Protein 3JYS (pdb70)

Sequence (470 aa):
DKAYTDAESYTKKGLHKIYSSVWALSGTALLRCWWTLQEQPTDEKNAWNNDAWCTEVNYTWTTNKVEPIEGVYQQRCYIVALVNEFLKNIPNAPEESIDKESYIAQARFNRAFAYYVLDFALPPFITEKNYSIEPAPLSREDLFNWIEAELNEIKPNLPSPRSEYGVADQAVASALLARYLNAEIYTGKARYTECINACNEEVIKAGYQQLADNYADLFKADNGENPDTKKEIIYPIIFDGDSWGAAIIIGARGAEDKDVLLAHSGVDQGWAGFRATSNLVHLFDFQNDEEPKASEIQQDKRGIFYDKGRSIDITSSVSGTFETEGWSVFKFSNLNSNNGQPGKNTLWVDTDFPFRLGDIYLYAEAVARGGEGSKASAVEYINALRKRAYGDDKHNISENWLEENNNNFRRNLLDERGRELYWEGIRRTDLVRFDLLTSGSYTWDFKGGINTGVGVNNKRYNVYPIPVTDLTVNGNLQQQNEGY

Organism: Phocaeicola vulgatus (strain ATCC 8482 / DSM 1447 / JCM 5826 / CCUG 4940 / NBRC 14291 / NCTC 11154) (NCBI:txid435590)

Solvent-accessible surface area: 17920 Å² total

Radius of gyration: 21.64 Å; Cα contacts (8 Å, |Δi|>4): 944; chains: 1; bounding box: 59×46×56 Å

Structure (mmCIF, N/CA/C/O backbone):
data_3JYS
#
_entry.id   3JYS
#
_cell.length_a   63.929
_cell.length_b   63.929
_cell.length_c   266.398
_cell.angle_alpha   90.000
_cell.angle_beta   90.000
_cell.angle_gamma   90.000
#
_symmetry.space_group_name_H-M   'P 41 21 2'
#
loop_
_entity.id
_entity.type
_entity.pdbx_description
1 polymer 'SusD superfamily protein'
2 non-polymer 'MAGNESIUM ION'
3 water water
#
loop_
_atom_site.group_PDB
_atom_site.id
_atom_site.type_symbol
_atom_site.label_atom_id
_atom_site.label_alt_id
_atom_site.label_comp_id
_atom_site.label_asym_id
_atom_site.label_entity_id
_atom_site.label_seq_id
_atom_site.pdbx_PDB_ins_code
_atom_site.Cartn_x
_atom_site.Cartn_y
_atom_site.Cartn_z
_atom_site.occupancy
_atom_site.B_iso_or_equiv
_atom_site.auth_seq_id
_atom_site.auth_comp_id
_atom_site.auth_asym_id
_atom_site.auth_atom_id
_atom_site.pdbx_PDB_model_num
ATOM 1 N N . ASP A 1 2 ? 33.345 39.110 111.066 1.00 50.12 38 ASP A N 1
ATOM 2 C CA . ASP A 1 2 ? 33.479 40.204 112.083 1.00 50.42 38 ASP A CA 1
ATOM 3 C C . ASP A 1 2 ? 33.590 41.568 111.393 1.00 49.85 38 ASP A C 1
ATOM 4 O O . ASP A 1 2 ? 32.767 42.458 111.655 1.00 50.81 38 ASP A O 1
ATOM 9 N N . LYS A 1 3 ? 34.606 41.745 110.543 1.00 48.55 39 LYS A N 1
ATOM 10 C CA . LYS A 1 3 ? 34.712 42.951 109.701 1.00 47.39 39 LYS A CA 1
ATOM 11 C C . LYS A 1 3 ? 34.521 42.533 108.234 1.00 46.12 39 LYS A C 1
ATOM 12 O O . LYS A 1 3 ? 35.231 41.658 107.748 1.00 46.61 39 LYS A O 1
ATOM 15 N N . ALA A 1 4 ? 33.537 43.125 107.553 1.00 44.63 40 ALA A N 1
ATOM 16 C CA . ALA A 1 4 ? 33.261 42.841 106.138 1.00 43.31 40 ALA A CA 1
ATOM 17 C C . ALA A 1 4 ? 34.460 43.264 105.303 1.00 42.29 40 ALA A C 1
ATOM 18 O O . ALA A 1 4 ? 35.233 44.122 105.703 1.00 42.20 40 ALA A O 1
ATOM 20 N N . TYR A 1 5 ? 34.639 42.631 104.157 1.00 41.22 41 TYR A N 1
ATOM 21 C CA . TYR A 1 5 ? 35.681 43.037 103.221 1.00 40.31 41 TYR A CA 1
ATOM 22 C C . TYR A 1 5 ? 35.049 44.010 102.227 1.00 39.96 41 TYR A C 1
ATOM 23 O O . TYR A 1 5 ? 33.961 43.750 101.727 1.00 39.67 41 TYR A O 1
ATOM 32 N N . THR A 1 6 ? 35.722 45.132 101.967 1.00 39.70 42 THR A N 1
ATOM 33 C CA . THR A 1 6 ? 35.235 46.157 101.018 1.00 39.32 42 THR A CA 1
ATOM 34 C C . THR A 1 6 ? 36.409 46.805 100.259 1.00 38.97 42 THR A C 1
ATOM 35 O O . THR A 1 6 ? 36.761 46.323 99.179 1.00 39.23 42 THR A O 1
ATOM 39 N N . ASP A 1 7 ? 37.041 47.842 100.830 1.00 38.16 43 ASP A N 1
ATOM 40 C CA . ASP A 1 7 ? 38.201 48.511 100.173 1.00 37.76 43 ASP A CA 1
ATOM 41 C C . ASP A 1 7 ? 39.559 47.785 100.387 1.00 36.90 43 ASP A C 1
ATOM 42 O O . ASP A 1 7 ? 39.642 46.828 101.146 1.00 36.18 43 ASP A O 1
ATOM 47 N N . ALA A 1 8 ? 40.602 48.244 99.695 1.00 36.08 44 ALA A N 1
ATOM 48 C CA . ALA A 1 8 ? 41.961 47.717 99.857 1.00 35.19 44 ALA A CA 1
ATOM 49 C C . ALA A 1 8 ? 42.424 47.625 101.316 1.00 34.89 44 ALA A C 1
ATOM 50 O O . ALA A 1 8 ? 42.995 46.598 101.733 1.00 34.83 44 ALA A O 1
ATOM 52 N N . GLU A 1 9 ? 42.186 48.676 102.091 1.00 33.91 45 GLU A N 1
ATOM 53 C CA . GLU A 1 9 ? 42.605 48.684 103.508 1.00 33.98 45 GLU A CA 1
ATOM 54 C C . GLU A 1 9 ? 42.052 47.453 104.252 1.00 33.56 45 GLU A C 1
ATOM 55 O O . GLU A 1 9 ? 42.763 46.848 105.041 1.00 33.69 45 GLU A O 1
ATOM 58 N N . SER A 1 10 ? 40.786 47.105 103.995 1.00 33.00 46 SER A N 1
ATOM 59 C CA . SER A 1 10 ? 40.117 46.005 104.698 1.00 32.44 46 SER A CA 1
ATOM 60 C C . SER A 1 10 ? 40.775 44.650 104.400 1.00 32.09 46 SER A C 1
ATOM 61 O O . SER A 1 10 ? 40.873 43.804 105.293 1.00 32.45 46 SER A O 1
ATOM 64 N N . TYR A 1 11 ? 41.255 44.457 103.171 1.00 31.70 47 TYR A N 1
ATOM 65 C CA . TYR A 1 11 ? 41.984 43.231 102.834 1.00 31.68 47 TYR A CA 1
ATOM 66 C C . TYR A 1 11 ? 43.366 43.161 103.524 1.00 31.56 47 TYR A C 1
ATOM 67 O O . TYR A 1 11 ? 43.732 42.121 104.086 1.00 31.56 47 TYR A O 1
ATOM 76 N N . THR A 1 12 ? 44.121 44.257 103.511 1.00 31.11 48 THR A N 1
ATOM 77 C CA . THR A 1 12 ? 45.393 44.332 104.254 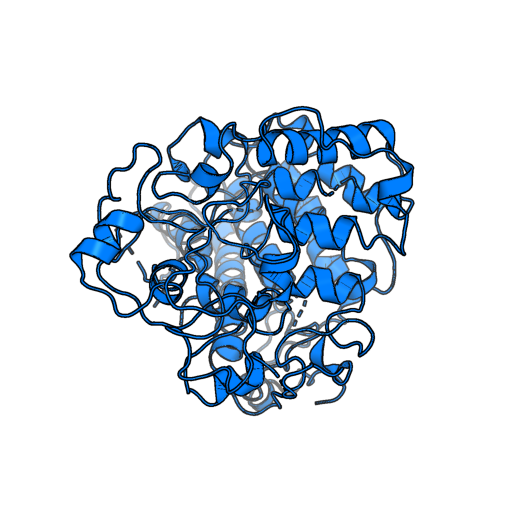1.00 30.44 48 THR A CA 1
ATOM 78 C C . THR A 1 12 ? 45.207 44.117 105.764 1.00 30.54 48 THR A C 1
ATOM 79 O O . THR A 1 12 ? 45.957 43.348 106.388 1.00 30.55 48 THR A O 1
ATOM 83 N N . LYS A 1 13 ? 44.184 44.748 106.342 1.00 30.40 49 LYS A N 1
ATOM 84 C CA A LYS A 1 13 ? 43.880 44.571 107.770 0.50 30.58 49 LYS A CA 1
ATOM 85 C CA B LYS A 1 13 ? 43.876 44.570 107.764 0.50 30.67 49 LYS A CA 1
ATOM 86 C C . LYS A 1 13 ? 43.371 43.143 108.040 1.00 31.05 49 LYS A C 1
ATOM 87 O O . LYS A 1 13 ? 43.633 42.579 109.091 1.00 31.74 49 LYS A O 1
ATOM 92 N N . GLY A 1 14 ? 42.654 42.545 107.088 1.00 31.38 50 GLY A N 1
ATOM 93 C CA . GLY A 1 14 ? 42.176 41.168 107.248 1.00 31.28 50 GLY A CA 1
ATOM 94 C C . GLY A 1 14 ? 43.324 40.174 107.328 1.00 31.43 50 GLY A C 1
ATOM 95 O O . GLY A 1 14 ? 43.340 39.296 108.205 1.00 31.29 50 GLY A O 1
ATOM 96 N N . LEU A 1 15 ? 44.313 40.338 106.447 1.00 31.19 51 LEU A N 1
ATOM 97 C CA . LEU A 1 15 ? 45.515 39.509 106.483 1.00 30.94 51 LEU A CA 1
ATOM 98 C C . LEU A 1 15 ? 46.275 39.689 107.800 1.00 31.45 51 LEU A C 1
ATOM 99 O O . LEU A 1 15 ? 46.642 38.712 108.457 1.00 31.54 51 LEU A O 1
ATOM 104 N N . HIS A 1 16 ? 46.491 40.935 108.191 1.00 31.92 52 HIS A N 1
ATOM 105 C CA . HIS A 1 16 ? 47.127 41.241 109.468 1.00 32.75 52 HIS A CA 1
ATOM 106 C C . HIS A 1 16 ? 46.390 40.665 110.693 1.00 31.89 52 HIS A C 1
ATOM 107 O O . HIS A 1 16 ? 47.041 40.178 111.612 1.00 31.57 52 HIS A O 1
ATOM 114 N N . LYS A 1 17 ? 45.053 40.713 110.712 1.00 31.60 53 LYS A N 1
ATOM 115 C CA . LYS A 1 17 ? 44.264 40.053 111.795 1.00 32.10 53 LYS A CA 1
ATOM 116 C C . LYS A 1 17 ? 44.612 38.546 111.880 1.00 31.59 53 LYS A C 1
ATOM 117 O O . LYS A 1 17 ? 44.806 38.003 112.964 1.00 31.18 53 LYS A O 1
ATOM 123 N N . ILE A 1 18 ? 44.709 37.890 110.719 1.00 31.59 54 ILE A N 1
ATOM 124 C CA . ILE A 1 18 ? 45.064 36.468 110.634 1.00 31.09 54 ILE A CA 1
ATOM 125 C C . ILE A 1 18 ? 46.425 36.206 111.259 1.00 31.20 54 ILE A C 1
ATOM 126 O O . ILE A 1 18 ? 46.545 35.360 112.147 1.00 32.10 54 ILE A O 1
ATOM 131 N N . TYR A 1 19 ? 47.443 36.936 110.824 1.00 31.14 55 TYR A N 1
ATOM 132 C CA . TYR A 1 19 ? 48.776 36.836 111.433 1.00 30.67 55 TYR A CA 1
ATOM 133 C C . TYR A 1 19 ? 48.746 37.121 112.949 1.00 31.03 55 TYR A C 1
ATOM 134 O O . TYR A 1 19 ? 49.496 36.522 113.700 1.00 30.62 55 TYR A O 1
ATOM 143 N N . SER A 1 20 ? 47.876 38.040 113.368 1.00 31.46 56 SER A N 1
ATOM 144 C CA A SER A 1 20 ? 47.844 38.563 114.739 0.50 31.18 56 SER A CA 1
ATOM 145 C CA B SER A 1 20 ? 47.910 38.541 114.732 0.50 31.44 56 SER A CA 1
ATOM 146 C C . SER A 1 20 ? 47.301 37.595 115.763 1.00 31.61 56 SER A C 1
ATOM 147 O O . SER A 1 20 ? 47.502 37.788 116.945 1.00 31.66 56 SER A O 1
ATOM 152 N N . VAL A 1 21 ? 46.577 36.558 115.328 1.00 32.36 57 VAL A N 1
ATOM 153 C CA . VAL A 1 21 ? 45.942 35.671 116.297 1.00 32.33 57 VAL A CA 1
ATOM 154 C C . VAL A 1 21 ? 46.948 35.032 117.250 1.00 33.60 57 VAL A C 1
ATOM 155 O O . VAL A 1 21 ? 46.629 34.809 118.421 1.00 33.81 57 VAL A O 1
ATOM 159 N N . TRP A 1 22 ? 48.164 34.770 116.782 1.00 34.88 58 TRP A N 1
ATOM 160 C CA . TRP A 1 22 ? 49.192 34.198 117.652 1.00 36.54 58 TRP A CA 1
ATOM 161 C C . TRP A 1 22 ? 49.517 35.097 118.854 1.00 38.86 58 TRP A C 1
ATOM 162 O O . TRP A 1 22 ? 49.611 34.602 119.977 1.00 39.23 58 TRP A O 1
ATOM 173 N N . ALA A 1 23 ? 49.614 36.408 118.617 1.00 41.74 59 ALA A N 1
ATOM 174 C CA . ALA A 1 23 ? 49.990 37.375 119.663 1.00 44.02 59 ALA A CA 1
ATOM 175 C C . ALA A 1 23 ? 48.788 37.888 120.514 1.00 46.45 59 ALA A C 1
ATOM 176 O O . ALA A 1 23 ? 48.972 38.424 121.617 1.00 46.39 59 ALA A O 1
ATOM 178 N N . LEU A 1 24 ? 47.573 37.705 119.999 1.00 49.11 60 LEU A N 1
ATOM 179 C CA . LEU A 1 24 ? 46.351 38.294 120.564 1.00 51.39 60 LEU A CA 1
ATOM 180 C C . LEU A 1 24 ? 45.937 37.639 121.894 1.00 53.59 60 LEU A C 1
ATOM 181 O O . LEU A 1 24 ? 45.974 36.421 122.048 1.00 53.80 60 LEU A O 1
ATOM 186 N N . SER A 1 25 ? 45.543 38.456 122.865 1.00 56.24 61 SER A N 1
ATOM 187 C CA . SER A 1 25 ? 44.928 37.930 124.092 1.00 58.26 61 SER A CA 1
ATOM 188 C C . SER A 1 25 ? 43.421 37.761 123.844 1.00 59.57 61 SER A C 1
ATOM 189 O O . SER A 1 25 ? 42.958 36.621 123.716 1.00 60.42 61 SER A O 1
ATOM 192 N N . GLY A 1 26 ? 42.674 38.878 123.753 1.00 60.53 62 GLY A N 1
ATOM 193 C CA . GLY A 1 26 ? 41.303 38.877 123.199 1.00 60.89 62 GLY A CA 1
ATOM 194 C C . GLY A 1 26 ? 40.251 39.375 124.166 1.00 61.32 62 GLY A C 1
ATOM 195 O O . GLY A 1 26 ? 39.817 38.636 125.045 1.00 61.97 62 GLY A O 1
ATOM 196 N N . THR A 1 43 ? 42.364 31.827 126.478 1.00 45.36 79 THR A N 1
ATOM 197 C CA . THR A 1 43 ? 43.301 32.969 126.504 1.00 44.68 79 THR A CA 1
ATOM 198 C C . THR A 1 43 ? 44.209 32.902 125.250 1.00 43.21 79 THR A C 1
ATOM 199 O O . THR A 1 43 ? 43.796 32.366 124.213 1.00 43.82 79 THR A O 1
ATOM 203 N N . ALA A 1 44 ? 45.429 33.442 125.342 1.00 40.80 80 ALA A N 1
ATOM 204 C CA . ALA A 1 44 ? 46.265 33.721 124.181 1.00 38.41 80 ALA A CA 1
ATOM 205 C C . ALA A 1 44 ? 46.850 32.454 123.538 1.00 35.82 80 ALA A C 1
ATOM 206 O O . ALA A 1 44 ? 47.343 31.572 124.230 1.00 34.30 80 ALA A O 1
ATOM 208 N N . LEU A 1 45 ? 46.782 32.366 122.213 1.00 33.77 81 LEU A N 1
ATOM 209 C CA . LEU A 1 45 ? 47.255 31.172 121.496 1.00 32.20 81 LEU A CA 1
ATOM 210 C C . LEU A 1 45 ? 48.712 30.829 121.818 1.00 31.49 81 LEU A C 1
ATOM 211 O O . LEU A 1 45 ? 49.015 29.700 122.147 1.00 30.99 81 LEU A O 1
ATOM 216 N N . LEU A 1 46 ? 49.625 31.798 121.753 1.00 31.24 82 LEU A N 1
ATOM 217 C CA . LEU A 1 46 ? 51.034 31.492 122.039 1.00 30.99 82 LEU A CA 1
ATOM 218 C C . LEU A 1 46 ? 51.226 30.875 123.425 1.00 30.51 82 LEU A C 1
ATOM 219 O O . LEU A 1 46 ? 51.931 29.894 123.575 1.00 30.32 82 LEU A O 1
ATOM 224 N N . ARG A 1 47 ? 50.606 31.455 124.430 1.00 30.58 83 ARG A N 1
ATOM 225 C CA . ARG A 1 47 ? 50.742 30.975 125.795 1.00 31.51 83 ARG A CA 1
ATOM 226 C C . ARG A 1 47 ? 50.176 29.558 125.977 1.00 31.69 83 ARG A C 1
ATOM 227 O O . ARG A 1 47 ? 50.824 28.682 126.573 1.00 31.78 83 ARG A O 1
ATOM 235 N N . CYS A 1 48 ? 48.957 29.347 125.485 1.00 31.80 84 CYS A N 1
ATOM 236 C CA . CYS A 1 48 ? 48.309 28.031 125.559 1.00 31.91 84 CYS A CA 1
ATOM 237 C C . CYS A 1 48 ? 49.139 26.969 124.844 1.00 31.18 84 CYS A C 1
ATOM 238 O O . CYS A 1 48 ? 49.468 25.893 125.395 1.00 29.92 84 CYS A O 1
ATOM 241 N N . TRP A 1 49 ? 49.523 27.284 123.620 1.00 30.13 85 TRP A N 1
ATOM 242 C CA . TRP A 1 49 ? 50.361 26.368 122.867 1.00 30.21 85 TRP A CA 1
ATOM 243 C C . TRP A 1 49 ? 51.675 26.045 123.585 1.00 29.55 85 TRP A C 1
ATOM 244 O O . TRP A 1 49 ? 52.070 24.894 123.716 1.00 28.71 85 TRP A O 1
ATOM 255 N N . TRP A 1 50 ? 52.364 27.088 124.024 1.00 30.14 86 TRP A N 1
ATOM 256 C CA . TRP A 1 50 ? 53.632 26.935 124.709 1.00 29.94 86 TRP A CA 1
ATOM 257 C C . TRP A 1 50 ? 53.464 26.063 125.954 1.00 29.24 86 TRP A C 1
ATOM 258 O O . TRP A 1 50 ? 54.252 25.144 126.200 1.00 28.96 86 TRP A O 1
ATOM 269 N N . THR A 1 51 ? 52.435 26.347 126.718 1.00 29.51 87 THR A N 1
ATOM 270 C CA . THR A 1 51 ? 52.143 25.566 127.925 1.00 29.77 87 THR A CA 1
ATOM 271 C C . THR A 1 51 ? 51.979 24.116 127.613 1.00 29.83 87 THR A C 1
ATOM 272 O O . THR A 1 51 ? 52.585 23.279 128.281 1.00 29.22 87 THR A O 1
ATOM 276 N N . LEU A 1 52 ? 51.193 23.812 126.571 1.00 30.68 88 LEU A N 1
ATOM 277 C CA . LEU A 1 52 ? 50.907 22.426 126.209 1.00 30.67 88 LEU A CA 1
ATOM 278 C C . LEU A 1 52 ? 52.096 21.706 125.626 1.00 30.56 88 LEU A C 1
ATOM 279 O O . LEU A 1 52 ? 52.120 20.483 125.665 1.00 30.53 88 LEU A O 1
ATOM 284 N N . GLN A 1 53 ? 53.085 22.458 125.130 1.00 30.15 89 GLN A N 1
ATOM 285 C CA . GLN A 1 53 ? 54.288 21.892 124.541 1.00 29.56 89 GLN A CA 1
ATOM 286 C C . GLN A 1 53 ? 55.440 21.711 125.564 1.00 29.54 89 GLN A C 1
ATOM 287 O O . GLN A 1 53 ? 56.422 21.004 125.302 1.00 28.45 89 GLN A O 1
ATOM 293 N N . GLU A 1 54 ? 55.298 22.323 126.736 1.00 29.50 90 GLU A N 1
ATOM 294 C CA . GLU A 1 54 ? 56.340 22.342 127.736 1.00 29.18 90 GLU A CA 1
ATOM 295 C C . GLU A 1 54 ? 55.940 21.697 129.062 1.00 28.51 90 GLU A C 1
ATOM 296 O O . GLU A 1 54 ? 56.711 20.937 129.629 1.00 28.21 90 GLU A O 1
ATOM 302 N N . GLN A 1 55 ? 54.754 22.031 129.561 1.00 28.30 91 GLN A N 1
ATOM 303 C CA . GLN A 1 55 ? 54.310 21.602 130.898 1.00 28.64 91 GLN A CA 1
ATOM 304 C C . GLN A 1 55 ? 54.197 20.086 131.189 1.00 28.44 91 GLN A C 1
ATOM 305 O O . GLN A 1 55 ? 54.468 19.671 132.324 1.00 27.23 91 GLN A O 1
ATOM 311 N N . PRO A 1 56 ? 53.815 19.264 130.188 1.00 28.03 92 PRO A N 1
ATOM 312 C CA . PRO A 1 56 ? 53.838 17.822 130.422 1.00 28.82 92 PRO A CA 1
ATOM 313 C C . PRO A 1 56 ? 55.224 17.183 130.246 1.00 29.23 92 PRO A C 1
ATOM 314 O O . PRO A 1 56 ? 55.375 15.977 130.482 1.00 29.81 92 PRO A O 1
ATOM 318 N N . THR A 1 57 ? 56.242 17.983 129.889 1.00 29.44 93 THR A N 1
ATOM 319 C CA . THR A 1 57 ? 57.536 17.425 129.505 1.00 28.99 93 THR A CA 1
ATOM 320 C C . THR A 1 57 ? 58.547 17.351 130.663 1.00 29.66 93 THR A C 1
ATOM 321 O O . THR A 1 57 ? 58.222 17.639 131.806 1.00 29.51 93 THR A O 1
ATOM 325 N N . ASP A 1 58 ? 59.763 16.915 130.347 1.00 29.95 94 ASP A N 1
ATOM 326 C CA . ASP A 1 58 ? 60.918 17.075 131.233 1.00 29.36 94 ASP A CA 1
ATOM 327 C C . ASP A 1 58 ? 61.511 18.488 131.355 1.00 29.82 94 ASP A C 1
ATOM 328 O O . ASP A 1 58 ? 62.496 18.637 132.082 1.00 28.40 94 ASP A O 1
ATOM 333 N N . GLU A 1 59 ? 60.923 19.493 130.697 1.00 29.08 95 GLU A N 1
ATOM 334 C CA . GLU A 1 59 ? 61.497 20.852 130.697 1.00 29.23 95 GLU A CA 1
ATOM 335 C C . GLU A 1 59 ? 60.896 21.817 131.662 1.00 28.91 95 GLU A C 1
ATOM 336 O O . GLU A 1 59 ? 61.563 22.797 132.029 1.00 29.18 95 GLU A O 1
ATOM 350 N N . LYS A 1 61 ? 57.745 22.351 134.897 1.00 27.00 97 LYS A N 1
ATOM 351 C CA . LYS A 1 61 ? 56.641 22.055 135.766 1.00 27.32 97 LYS A CA 1
ATOM 352 C C . LYS A 1 61 ? 56.106 23.354 136.367 1.00 27.48 97 LYS A C 1
ATOM 353 O O . LYS A 1 61 ? 56.879 24.261 136.761 1.00 27.74 97 LYS A O 1
ATOM 359 N N . ASN A 1 62 ? 54.777 23.415 136.448 1.00 27.36 98 ASN A N 1
ATOM 360 C CA . ASN A 1 62 ? 54.038 24.613 136.821 1.00 27.58 98 ASN A CA 1
ATOM 361 C C . ASN A 1 62 ? 53.597 24.521 138.283 1.00 28.59 98 ASN A C 1
ATOM 362 O O . ASN A 1 62 ? 52.924 23.555 138.673 1.00 28.35 98 ASN A O 1
ATOM 367 N N . ALA A 1 63 ? 53.969 25.551 139.064 1.00 28.74 99 ALA A N 1
ATOM 368 C CA . ALA A 1 63 ? 53.668 25.641 140.487 1.00 29.46 99 ALA A CA 1
ATOM 369 C C . ALA A 1 63 ? 52.248 26.155 140.838 1.00 29.75 99 ALA A C 1
ATOM 370 O O . ALA A 1 63 ? 51.877 26.158 142.005 1.00 27.84 99 ALA A O 1
ATOM 372 N N . TRP A 1 64 ? 51.451 26.557 139.843 1.00 30.60 100 TRP A N 1
ATOM 373 C CA . TRP A 1 64 ? 50.052 26.983 140.098 1.00 31.91 100 TRP A CA 1
ATOM 374 C C . TRP A 1 64 ? 49.162 25.834 140.591 1.00 32.94 100 TRP A C 1
ATOM 375 O O . TRP A 1 64 ? 49.346 24.699 140.168 1.00 33.48 100 TRP A O 1
ATOM 386 N N . ASN A 1 65 ? 48.191 26.153 141.452 1.00 33.94 101 ASN A N 1
ATOM 387 C CA A ASN A 1 65 ? 47.336 25.155 142.119 0.50 34.19 101 ASN A CA 1
ATOM 388 C CA B ASN A 1 65 ? 47.364 25.118 142.097 0.50 34.33 101 ASN A CA 1
ATOM 389 C C . ASN A 1 65 ? 46.086 24.739 141.329 1.00 34.63 101 ASN A C 1
ATOM 390 O O . ASN A 1 65 ? 45.376 23.810 141.724 1.00 34.32 101 ASN A O 1
ATOM 399 N N . ASP A 1 66 ? 45.808 25.426 140.220 1.00 35.11 102 ASP A N 1
ATOM 400 C CA . ASP A 1 66 ? 44.632 25.090 139.386 1.00 35.68 102 ASP A CA 1
ATOM 401 C C . ASP A 1 66 ? 44.6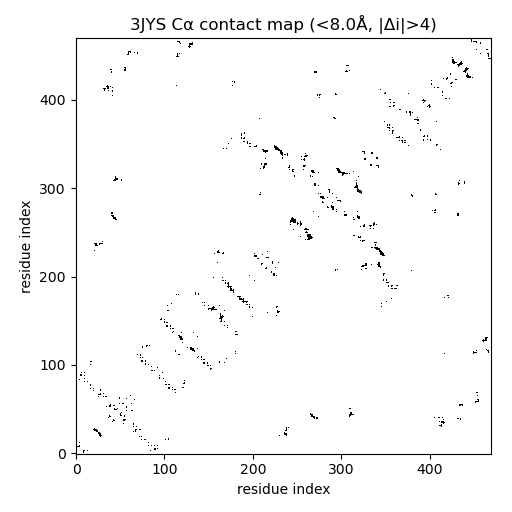34 23.586 139.096 1.00 35.35 102 ASP A C 1
ATOM 402 O O . ASP A 1 66 ? 45.696 22.972 138.891 1.00 34.42 102 ASP A O 1
ATOM 407 N N . ALA A 1 67 ? 43.451 22.984 139.126 1.00 34.99 103 ALA A N 1
ATOM 408 C CA . ALA A 1 67 ? 43.330 21.545 138.902 1.00 34.63 103 ALA A CA 1
ATOM 409 C C . ALA A 1 67 ? 43.885 21.185 137.516 1.00 34.69 103 ALA A C 1
ATOM 410 O O . ALA A 1 67 ? 44.572 20.157 137.361 1.00 34.42 103 ALA A O 1
ATOM 412 N N . TRP A 1 68 ? 43.654 22.037 136.508 1.00 34.36 104 TRP A N 1
ATOM 413 C CA . TRP A 1 68 ? 44.219 21.735 135.194 1.00 34.12 104 TRP A CA 1
ATOM 414 C C . TRP A 1 68 ? 45.745 21.672 135.232 1.00 33.90 104 TRP A C 1
ATOM 415 O O . TRP A 1 68 ? 46.326 20.900 134.480 1.00 33.76 104 TRP A O 1
ATOM 426 N N . CYS A 1 69 ? 46.402 22.460 136.092 1.00 33.73 105 CYS A N 1
ATOM 427 C CA . CYS A 1 69 ? 47.870 22.465 136.098 1.00 34.12 105 CYS A CA 1
ATOM 428 C C . CYS A 1 69 ? 48.448 21.127 136.510 1.00 32.60 105 CYS A C 1
ATOM 429 O O . CYS A 1 69 ? 49.413 20.666 135.911 1.00 32.69 105 CYS A O 1
ATOM 432 N N . THR A 1 70 ? 47.861 20.512 137.525 1.00 30.95 106 THR A N 1
ATOM 433 C CA . THR A 1 70 ? 48.309 19.202 137.965 1.00 30.54 106 THR A CA 1
ATOM 434 C C . THR A 1 70 ? 48.173 18.187 136.848 1.00 30.46 106 THR A C 1
ATOM 435 O O . THR A 1 70 ? 49.130 17.460 136.547 1.00 30.91 106 THR A O 1
ATOM 439 N N . GLU A 1 71 ? 46.994 18.161 136.236 1.00 29.97 107 GLU A N 1
ATOM 440 C CA . GLU A 1 71 ? 46.693 17.223 135.148 1.00 30.45 107 GLU A CA 1
ATOM 441 C C . GLU A 1 71 ? 47.710 17.395 134.027 1.00 30.18 107 GLU A C 1
ATOM 442 O O . GLU A 1 71 ? 48.315 16.412 133.588 1.00 29.82 107 GLU A O 1
ATOM 448 N N . VAL A 1 72 ? 47.940 18.642 133.608 1.00 30.07 108 VAL A N 1
ATOM 449 C CA . VAL A 1 72 ? 48.908 18.894 132.539 1.00 30.10 108 VAL A CA 1
ATOM 450 C C . VAL A 1 72 ? 50.353 18.650 133.008 1.00 30.06 108 VAL A C 1
ATOM 451 O O . VAL A 1 72 ? 51.123 18.054 132.271 1.00 30.24 108 VAL A O 1
ATOM 455 N N . ASN A 1 73 ? 50.724 19.106 134.212 1.00 29.90 109 ASN A N 1
ATOM 456 C CA . ASN A 1 73 ? 52.014 18.754 134.786 1.00 29.41 109 ASN A CA 1
ATOM 457 C C . ASN A 1 73 ? 52.302 17.249 134.685 1.00 29.36 109 ASN A C 1
ATOM 458 O O . ASN A 1 73 ? 53.403 16.846 134.340 1.00 29.64 109 ASN A O 1
ATOM 463 N N . TYR A 1 74 ? 51.319 16.429 135.044 1.00 29.90 110 TYR A N 1
ATOM 464 C CA . TYR A 1 74 ? 51.529 14.991 135.263 1.00 29.30 110 TYR A CA 1
ATOM 465 C C . TYR A 1 74 ? 51.223 14.133 134.026 1.00 29.23 110 TYR A C 1
ATOM 466 O O . TYR A 1 74 ? 51.718 13.006 133.941 1.00 29.84 110 TYR A O 1
ATOM 483 N N . THR A 1 76 ? 47.818 13.405 133.364 1.00 27.44 112 THR A N 1
ATOM 484 C CA . THR A 1 76 ? 46.710 12.618 133.936 1.00 28.24 112 THR A CA 1
ATOM 485 C C . THR A 1 76 ? 45.367 13.228 133.532 1.00 28.36 112 THR A C 1
ATOM 486 O O . THR A 1 76 ? 44.336 12.886 134.108 1.00 29.21 112 THR A O 1
ATOM 490 N N . TRP A 1 77 ? 45.373 14.117 132.534 1.00 28.12 113 TRP A N 1
ATOM 491 C CA . TRP A 1 77 ? 44.142 14.768 132.073 1.00 28.51 113 TRP A CA 1
ATOM 492 C C . TRP A 1 77 ? 43.195 13.741 131.466 1.00 27.91 113 TRP A C 1
ATOM 493 O O . TRP A 1 77 ? 43.605 12.646 131.121 1.00 27.67 113 TRP A O 1
ATOM 504 N N . THR A 1 78 ? 41.924 14.087 131.389 1.00 28.97 114 THR A N 1
ATOM 505 C CA . THR A 1 78 ? 40.891 13.194 130.811 1.00 29.24 114 THR A CA 1
ATOM 506 C C . THR A 1 78 ? 40.250 14.033 129.727 1.00 29.80 114 THR A C 1
ATOM 507 O O . THR A 1 78 ? 40.892 14.942 129.206 1.00 29.52 114 THR A O 1
ATOM 511 N N . THR A 1 79 ? 38.998 13.760 129.387 1.00 30.58 115 THR A N 1
ATOM 512 C CA . THR A 1 79 ? 38.262 14.657 128.503 1.00 31.16 115 THR A CA 1
ATOM 513 C C . THR A 1 79 ? 37.560 15.800 129.264 1.00 31.75 115 THR A C 1
ATOM 514 O O . THR A 1 79 ? 36.890 16.610 128.658 1.00 31.85 115 THR A O 1
ATOM 518 N N . ASN A 1 80 ? 37.674 15.859 130.589 1.00 33.41 116 ASN A N 1
ATOM 519 C CA . ASN A 1 80 ? 37.243 17.062 131.319 1.00 34.19 116 ASN A CA 1
ATOM 520 C C . ASN A 1 80 ? 37.969 18.294 130.763 1.00 35.26 116 ASN A C 1
ATOM 521 O O . ASN A 1 80 ? 39.176 18.235 130.489 1.00 34.91 116 ASN A O 1
ATOM 526 N N . LYS A 1 81 ? 37.240 19.401 130.643 1.00 36.20 117 LYS A N 1
ATOM 527 C CA . LYS A 1 81 ? 37.759 20.624 130.050 1.00 36.98 117 LYS A CA 1
ATOM 528 C C . LYS A 1 81 ? 39.030 21.133 130.751 1.00 37.13 117 LYS A C 1
ATOM 529 O O . LYS A 1 81 ? 39.073 21.233 131.957 1.00 36.32 117 LYS A O 1
ATOM 535 N N . VAL A 1 82 ? 40.058 21.437 129.971 1.00 36.67 118 VAL A N 1
ATOM 536 C CA . VAL A 1 82 ? 41.323 21.963 130.467 1.00 36.71 118 VAL A CA 1
ATOM 537 C C . VAL A 1 82 ? 41.631 23.238 129.691 1.00 37.28 118 VAL A C 1
ATOM 538 O O . VAL A 1 82 ? 41.800 23.190 128.466 1.00 36.35 118 VAL A O 1
ATOM 542 N N . GLU A 1 83 ? 41.710 24.366 130.391 1.00 37.65 119 GLU A N 1
ATOM 543 C CA . GLU A 1 83 ? 41.675 25.696 129.745 1.00 38.41 119 GLU A CA 1
ATOM 544 C C . GLU A 1 83 ? 42.677 25.924 128.593 1.00 37.68 119 GLU A C 1
ATOM 545 O O . GLU A 1 83 ? 42.302 26.507 127.577 1.00 37.83 119 GLU A O 1
ATOM 551 N N . PRO A 1 84 ? 43.936 25.483 128.744 1.00 36.42 120 PRO A N 1
ATOM 552 C CA . PRO A 1 84 ? 44.841 25.658 127.616 1.00 35.89 120 PRO A CA 1
ATOM 553 C C . PRO A 1 84 ? 44.540 24.772 126.406 1.00 34.44 120 PRO A C 1
ATOM 554 O O . PRO A 1 84 ? 44.843 25.175 125.269 1.00 33.56 120 PRO A O 1
ATOM 558 N N . ILE A 1 85 ? 43.975 23.584 126.651 1.00 33.23 121 ILE A N 1
ATOM 559 C CA . ILE A 1 85 ? 43.564 22.675 125.575 1.00 32.70 121 ILE A CA 1
ATOM 560 C C . ILE A 1 85 ? 42.496 23.387 124.757 1.00 32.56 121 ILE A C 1
ATOM 561 O O . ILE A 1 85 ? 42.597 23.447 123.540 1.00 30.85 121 ILE A O 1
ATOM 566 N N . GLU A 1 86 ? 41.482 23.928 125.435 1.00 32.02 122 GLU A N 1
ATOM 567 C CA . GLU A 1 86 ? 40.422 24.713 124.775 1.00 32.75 122 GLU A CA 1
ATOM 568 C C . GLU A 1 86 ? 40.988 25.895 124.010 1.00 31.86 122 GLU A C 1
ATOM 569 O O . GLU A 1 86 ? 40.591 26.139 122.877 1.00 31.62 122 GLU A O 1
ATOM 575 N N . GLY A 1 87 ? 41.870 26.653 124.655 1.00 31.15 123 GLY A N 1
ATOM 576 C CA . GLY A 1 87 ? 42.551 27.785 124.014 1.00 30.74 123 GLY A CA 1
ATOM 577 C C . GLY A 1 87 ? 43.216 27.462 122.672 1.00 31.26 123 GLY A C 1
ATOM 578 O O . GLY A 1 87 ? 42.975 28.149 121.659 1.00 30.93 123 GLY A O 1
ATOM 579 N N . VAL A 1 88 ? 44.036 26.412 122.651 1.00 30.58 124 VAL A N 1
ATOM 580 C CA . VAL A 1 88 ? 44.794 26.096 121.470 1.00 30.92 124 VAL A CA 1
ATOM 581 C C . VAL A 1 88 ? 43.828 25.683 120.348 1.00 31.41 124 VAL A C 1
ATOM 582 O O . VAL A 1 88 ? 43.917 26.169 119.206 1.00 31.73 124 VAL A O 1
ATOM 586 N N . TYR A 1 89 ? 42.892 24.805 120.684 1.00 30.66 125 TYR A N 1
ATOM 587 C CA . TYR A 1 89 ? 41.931 24.328 119.725 1.00 29.54 125 TYR A CA 1
ATOM 588 C C . TYR A 1 89 ? 41.058 25.441 119.158 1.00 30.35 125 TYR A C 1
ATOM 589 O O . TYR A 1 89 ? 40.949 25.573 117.944 1.00 30.33 125 TYR A O 1
ATOM 598 N N . GLN A 1 90 ? 40.416 26.229 120.016 1.00 30.18 126 GLN A N 1
ATOM 599 C CA A GLN A 1 90 ? 39.532 27.331 119.555 0.50 30.54 126 GLN A CA 1
ATOM 600 C CA B GLN A 1 90 ? 39.513 27.250 119.521 0.50 30.97 126 GLN A CA 1
ATOM 601 C C . GLN A 1 90 ? 40.270 28.331 118.692 1.00 30.76 126 GLN A C 1
ATOM 602 O O . GLN A 1 90 ? 39.762 28.761 117.657 1.00 30.36 126 GLN A O 1
ATOM 613 N N . ARG A 1 91 ? 41.469 28.721 119.135 1.00 30.54 127 ARG A N 1
ATOM 614 C CA . ARG A 1 91 ? 42.260 29.737 118.446 1.00 31.39 127 ARG A CA 1
ATOM 615 C C . ARG A 1 91 ? 42.804 29.247 117.085 1.00 30.68 127 ARG A C 1
ATOM 616 O O . ARG A 1 91 ? 42.717 29.978 116.10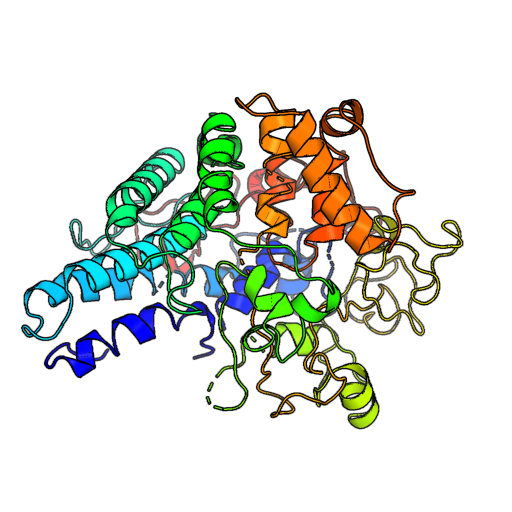6 1.00 29.30 127 ARG A O 1
ATOM 624 N N . CYS A 1 92 ? 43.343 28.026 117.021 1.00 30.60 128 CYS A N 1
ATOM 625 C CA . CYS A 1 92 ? 43.704 27.458 115.713 1.00 31.03 128 CYS A CA 1
ATOM 626 C C . CYS A 1 92 ? 42.521 27.373 114.739 1.00 31.14 128 CYS A C 1
ATOM 627 O O . CYS A 1 92 ? 42.673 27.685 113.560 1.00 30.35 128 CYS A O 1
ATOM 638 N N . TYR A 1 94 ? 39.923 29.126 114.787 1.00 29.58 130 TYR A N 1
ATOM 639 C CA . TYR A 1 94 ? 39.588 30.516 114.470 1.00 29.65 130 TYR A CA 1
ATOM 640 C C . TYR A 1 94 ? 40.454 31.070 113.339 1.00 28.59 130 TYR A C 1
ATOM 641 O O . TYR A 1 94 ? 39.946 31.731 112.434 1.00 27.09 130 TYR A O 1
ATOM 650 N N . ILE A 1 95 ? 41.748 30.757 113.372 1.00 28.56 131 ILE A N 1
ATOM 651 C CA . ILE A 1 95 ? 42.645 31.111 112.272 1.00 27.86 131 ILE A CA 1
ATOM 652 C C . ILE A 1 95 ? 42.159 30.520 110.957 1.00 27.56 131 ILE A C 1
ATOM 653 O O . ILE A 1 95 ? 42.039 31.224 109.934 1.00 26.92 131 ILE A O 1
ATOM 658 N N . VAL A 1 96 ? 41.864 29.221 110.993 1.00 27.69 132 VAL A N 1
ATOM 659 C CA . VAL A 1 96 ? 41.295 28.519 109.837 1.00 26.97 132 VAL A CA 1
ATOM 660 C C . VAL A 1 96 ? 40.007 29.251 109.355 1.00 27.69 132 VAL A C 1
ATOM 661 O O . VAL A 1 96 ? 39.869 29.570 108.165 1.00 28.63 132 VAL A O 1
ATOM 665 N N . ALA A 1 97 ? 39.075 29.536 110.260 1.00 27.59 133 ALA A N 1
ATOM 666 C CA . ALA A 1 97 ? 37.851 30.280 109.880 1.00 27.63 133 ALA A CA 1
ATOM 667 C C . ALA A 1 97 ? 38.154 31.606 109.176 1.00 27.77 133 ALA A C 1
ATOM 668 O O . ALA A 1 97 ? 37.581 31.887 108.113 1.00 27.90 133 ALA A O 1
ATOM 670 N N . LEU A 1 98 ? 39.062 32.401 109.754 1.00 27.77 134 LEU A N 1
ATOM 671 C CA . LEU A 1 98 ? 39.416 33.704 109.192 1.00 27.31 134 LEU A CA 1
ATOM 672 C C . LEU A 1 98 ? 40.013 33.564 107.811 1.00 26.73 134 LEU A C 1
ATOM 673 O O . LEU A 1 98 ? 39.668 34.325 106.913 1.00 26.73 134 LEU A O 1
ATOM 678 N N . VAL A 1 99 ? 40.945 32.624 107.645 1.00 26.10 135 VAL A N 1
ATOM 679 C CA . VAL A 1 99 ? 41.572 32.412 106.350 1.00 25.30 135 VAL A CA 1
ATOM 680 C C . VAL A 1 99 ? 40.539 31.998 105.314 1.00 26.08 135 VAL A C 1
ATOM 681 O O . VAL A 1 99 ? 40.572 32.466 104.166 1.00 25.74 135 VAL A O 1
ATOM 685 N N . ASN A 1 100 ? 39.596 31.131 105.706 1.00 26.30 136 ASN A N 1
ATOM 686 C CA . ASN A 1 100 ? 38.619 30.632 104.757 1.00 26.18 136 ASN A CA 1
ATOM 687 C C . ASN A 1 100 ? 37.740 31.774 104.302 1.00 27.22 136 ASN A C 1
ATOM 688 O O . ASN A 1 100 ? 37.406 31.854 103.114 1.00 26.99 136 ASN A O 1
ATOM 693 N N . GLU A 1 101 ? 37.353 32.658 105.222 1.00 27.65 137 GLU A N 1
ATOM 694 C CA . GLU A 1 101 ? 36.524 33.816 104.822 1.00 28.80 137 GLU A CA 1
ATOM 695 C C . GLU A 1 101 ? 37.327 34.779 103.933 1.00 29.03 137 GLU A C 1
ATOM 696 O O . GLU A 1 101 ? 36.831 35.299 102.924 1.00 29.21 137 GLU A O 1
ATOM 702 N N . PHE A 1 102 ? 38.578 34.989 104.299 1.00 29.63 138 PHE A N 1
ATOM 703 C CA . PHE A 1 102 ? 39.479 35.835 103.516 1.00 30.16 138 PHE A CA 1
ATOM 704 C C . PHE A 1 102 ? 39.592 35.322 102.074 1.00 30.48 138 PHE A C 1
ATOM 705 O O . PHE A 1 102 ? 39.417 36.072 101.127 1.00 30.42 138 PHE A O 1
ATOM 713 N N . LEU A 1 103 ? 39.871 34.038 101.918 1.00 30.51 139 LEU A N 1
ATOM 714 C CA . LEU A 1 103 ? 40.039 33.442 100.575 1.00 31.18 139 LEU A CA 1
ATOM 715 C C . LEU A 1 103 ? 38.741 33.523 99.752 1.00 31.67 139 LEU A C 1
ATOM 716 O O . LEU A 1 103 ? 38.748 33.682 98.532 1.00 32.12 139 LEU A O 1
ATOM 721 N N . LYS A 1 104 ? 37.620 33.439 100.435 1.00 32.17 140 LYS A N 1
ATOM 722 C CA . LYS A 1 104 ? 36.326 33.562 99.783 1.00 32.84 140 LYS A CA 1
ATOM 723 C C . LYS A 1 104 ? 36.122 34.986 99.253 1.00 32.57 140 LYS A C 1
ATOM 724 O O . LYS A 1 104 ? 35.494 35.165 98.224 1.00 32.22 140 LYS A O 1
ATOM 730 N N . ASN A 1 105 ? 36.673 35.994 99.938 1.00 32.80 141 ASN A N 1
ATOM 731 C CA . ASN A 1 105 ? 36.477 37.410 99.561 1.00 32.81 141 ASN A CA 1
ATOM 732 C C . ASN A 1 105 ? 37.555 37.965 98.609 1.00 33.46 141 ASN A C 1
ATOM 733 O O . ASN A 1 105 ? 37.277 38.850 97.791 1.00 33.12 141 ASN A O 1
ATOM 738 N N . ILE A 1 106 ? 38.770 37.439 98.710 1.00 33.98 142 ILE A N 1
ATOM 739 C CA . ILE A 1 106 ? 39.939 37.991 98.014 1.00 34.73 142 ILE A CA 1
ATOM 740 C C . ILE A 1 106 ? 39.799 38.170 96.484 1.00 35.21 142 ILE A C 1
ATOM 741 O O . ILE A 1 106 ? 40.413 39.078 95.940 1.00 35.40 142 ILE A O 1
ATOM 746 N N . PRO A 1 107 ? 38.993 37.337 95.784 1.00 35.79 143 PRO A N 1
ATOM 747 C CA . PRO A 1 107 ? 38.811 37.645 94.353 1.00 36.50 143 PRO A CA 1
ATOM 748 C C . PRO A 1 107 ? 38.140 39.004 94.065 1.00 37.04 143 PRO A C 1
ATOM 749 O O . PRO A 1 107 ? 38.361 39.554 93.008 1.00 37.35 143 PRO A O 1
ATOM 753 N N . ASN A 1 108 ? 37.348 39.537 94.997 1.00 37.48 144 ASN A N 1
ATOM 754 C CA . ASN A 1 108 ? 36.736 40.860 94.827 1.00 38.05 144 ASN A CA 1
ATOM 755 C C . ASN A 1 108 ? 37.639 42.016 95.235 1.00 37.98 144 ASN A C 1
ATOM 756 O O . ASN A 1 108 ? 37.203 43.161 95.214 1.00 38.09 144 ASN A O 1
ATOM 761 N N . ALA A 1 109 ? 38.880 41.729 95.619 1.00 38.32 145 ALA A N 1
ATOM 762 C CA . ALA A 1 109 ? 39.810 42.776 96.074 1.00 38.44 145 ALA A CA 1
ATOM 763 C C . ALA A 1 109 ? 40.059 43.790 94.961 1.00 38.28 145 ALA A C 1
ATOM 764 O O . ALA A 1 109 ? 40.099 43.408 93.788 1.00 38.00 145 ALA A O 1
ATOM 766 N N . PRO A 1 110 ? 40.195 45.082 95.320 1.00 38.57 146 PRO A N 1
ATOM 767 C CA . PRO A 1 110 ? 40.580 46.121 94.353 1.00 38.63 146 PRO A CA 1
ATOM 768 C C . PRO A 1 110 ? 41.921 45.805 93.685 1.00 38.56 146 PRO A C 1
ATOM 769 O O . PRO A 1 110 ? 42.653 44.932 94.167 1.00 38.36 146 PRO A O 1
ATOM 773 N N . GLU A 1 111 ? 42.234 46.516 92.600 1.00 38.10 147 GLU A N 1
ATOM 774 C CA A GLU A 1 111 ? 43.408 46.224 91.763 0.50 38.15 147 GLU A CA 1
ATOM 775 C CA B GLU A 1 111 ? 43.391 46.174 91.780 0.50 38.11 147 GLU A CA 1
ATOM 776 C C . GLU A 1 111 ? 44.705 46.451 92.536 1.00 37.97 147 GLU A C 1
ATOM 777 O O . GLU A 1 111 ? 45.712 45.781 92.288 1.00 38.06 147 GLU A O 1
ATOM 788 N N . SER A 1 112 ? 44.682 47.403 93.478 1.00 37.45 148 SER A N 1
ATOM 789 C CA . SER A 1 112 ? 45.879 47.735 94.276 1.00 37.24 148 SER A CA 1
ATOM 790 C C . SER A 1 112 ? 46.386 46.581 95.168 1.00 37.04 148 SER A C 1
ATOM 791 O O . SER A 1 112 ? 47.515 46.626 95.656 1.00 36.90 148 SER A O 1
ATOM 794 N N . ILE A 1 113 ? 45.555 45.560 95.394 1.00 36.39 149 ILE A N 1
ATOM 795 C CA . ILE A 1 113 ? 45.950 44.448 96.242 1.00 35.94 149 ILE A CA 1
ATOM 796 C C . ILE A 1 113 ? 46.617 43.351 95.420 1.00 35.51 149 ILE A C 1
ATOM 797 O O . ILE A 1 113 ? 46.117 42.954 94.356 1.00 35.07 149 ILE A O 1
ATOM 802 N N . ASP A 1 114 ? 47.741 42.857 95.938 1.00 35.13 150 ASP A N 1
ATOM 803 C CA . ASP A 1 114 ? 48.473 41.771 95.312 1.00 34.83 150 ASP A CA 1
ATOM 804 C C . ASP A 1 114 ? 47.822 40.449 95.727 1.00 34.71 150 ASP A C 1
ATOM 805 O O . ASP A 1 114 ? 48.231 39.810 96.712 1.00 34.24 150 ASP A O 1
ATOM 810 N N . LYS A 1 115 ? 46.805 40.048 94.964 1.00 34.33 151 LYS A N 1
ATOM 811 C CA . LYS A 1 115 ? 45.976 38.889 95.322 1.00 34.18 151 LYS A CA 1
ATOM 812 C C . LYS A 1 115 ? 46.819 37.649 95.478 1.00 33.51 151 LYS A C 1
ATOM 813 O O . LYS A 1 115 ? 46.630 36.891 96.429 1.00 33.95 151 LYS A O 1
ATOM 819 N N . GLU A 1 116 ? 47.736 37.426 94.542 1.00 32.67 152 GLU A N 1
ATOM 820 C CA . GLU A 1 116 ? 48.534 36.210 94.577 1.00 32.46 152 GLU A CA 1
ATOM 821 C C . GLU A 1 116 ? 49.375 36.131 95.873 1.00 31.74 152 GLU A C 1
ATOM 822 O O . GLU A 1 116 ? 49.466 35.078 96.503 1.00 31.42 152 GLU A O 1
ATOM 825 N N . SER A 1 117 ? 49.956 37.247 96.291 1.00 31.18 153 SER A N 1
ATOM 826 C CA . SER A 1 117 ? 50.748 37.276 97.520 1.00 31.01 153 SER A CA 1
ATOM 827 C C . SER A 1 117 ? 49.856 37.103 98.763 1.00 30.47 153 SER A C 1
ATOM 828 O O . SER A 1 117 ? 50.186 36.373 99.671 1.00 29.14 153 SER A O 1
ATOM 831 N N . TYR A 1 118 ? 48.727 37.796 98.785 1.00 30.60 154 TYR A N 1
ATOM 832 C CA . TYR A 1 118 ? 47.830 37.736 99.927 1.00 30.56 154 TYR A CA 1
ATOM 833 C C . TYR A 1 118 ? 47.254 36.320 100.091 1.00 30.47 154 TYR A C 1
ATOM 834 O O . TYR A 1 118 ? 47.100 35.841 101.228 1.00 30.29 154 TYR A O 1
ATOM 843 N N . ILE A 1 119 ? 46.944 35.651 98.977 1.00 30.44 155 ILE A N 1
ATOM 844 C CA . ILE A 1 119 ? 46.385 34.291 99.025 1.00 29.76 155 ILE A CA 1
ATOM 845 C C . ILE A 1 119 ? 47.425 33.326 99.567 1.00 29.55 155 ILE A C 1
ATOM 846 O O . ILE A 1 119 ? 47.118 32.444 100.401 1.00 28.69 155 ILE A O 1
ATOM 851 N N . ALA A 1 120 ? 48.655 33.482 99.085 1.00 29.29 156 ALA A N 1
ATOM 852 C CA . ALA A 1 120 ? 49.764 32.616 99.511 1.00 29.59 156 ALA A CA 1
ATOM 853 C C . ALA A 1 120 ? 50.001 32.760 101.013 1.00 29.84 156 ALA A C 1
ATOM 854 O O . ALA A 1 120 ? 50.183 31.763 101.742 1.00 31.06 156 ALA A O 1
ATOM 856 N N . GLN A 1 121 ? 49.894 33.981 101.507 1.00 29.91 157 GLN A N 1
ATOM 857 C CA . GLN A 1 121 ? 50.167 34.224 102.923 1.00 29.49 157 GLN A CA 1
ATOM 858 C C . GLN A 1 121 ? 48.987 33.778 103.802 1.00 29.20 157 GLN A C 1
ATOM 859 O O . GLN A 1 121 ? 49.191 33.189 104.857 1.00 27.93 157 GLN A O 1
ATOM 865 N N . ALA A 1 122 ? 47.759 34.077 103.405 1.00 28.87 158 ALA A N 1
ATOM 866 C CA . ALA A 1 122 ? 46.587 33.516 104.143 1.00 28.78 158 ALA A CA 1
ATOM 867 C C . ALA A 1 122 ? 46.705 31.981 104.224 1.00 28.64 158 ALA A C 1
ATOM 868 O O . ALA A 1 122 ? 46.583 31.374 105.299 1.00 29.55 158 ALA A O 1
ATOM 870 N N . ARG A 1 123 ? 46.984 31.347 103.092 1.00 28.29 159 ARG A N 1
ATOM 871 C CA . ARG A 1 123 ? 47.132 29.894 103.061 1.00 27.63 159 ARG A CA 1
ATOM 872 C C . ARG A 1 123 ? 48.243 29.386 103.966 1.00 27.49 159 ARG A C 1
ATOM 873 O O . ARG A 1 123 ? 48.085 28.332 104.607 1.00 26.10 159 ARG A O 1
ATOM 881 N N . PHE A 1 124 ? 49.357 30.132 104.071 1.00 27.35 160 PHE A N 1
ATOM 882 C CA . PHE A 1 124 ? 50.417 29.727 104.978 1.00 26.51 160 PHE A CA 1
ATOM 883 C C . PHE A 1 124 ? 49.883 29.669 106.418 1.00 26.33 160 PHE A C 1
ATOM 884 O O . PHE A 1 124 ? 50.114 28.714 107.143 1.00 26.42 160 PHE A O 1
ATOM 892 N N . ASN A 1 125 ? 49.165 30.711 106.821 1.00 25.96 161 ASN A N 1
ATOM 893 C CA . ASN A 1 125 ? 48.646 30.811 108.184 1.00 26.78 161 ASN A CA 1
ATOM 894 C C . ASN A 1 125 ? 47.686 29.649 108.528 1.00 27.84 161 ASN A C 1
ATOM 895 O O . ASN A 1 125 ? 47.751 29.036 109.617 1.00 28.88 161 ASN A O 1
ATOM 900 N N . ARG A 1 126 ? 46.799 29.358 107.588 1.00 27.68 162 ARG A N 1
ATOM 901 C CA . ARG A 1 126 ? 45.888 28.215 107.728 1.00 27.47 162 ARG A CA 1
ATOM 902 C C . ARG A 1 126 ? 46.667 26.889 107.783 1.00 28.00 162 ARG A C 1
ATOM 903 O O . ARG A 1 126 ? 46.380 26.052 108.626 1.00 29.53 162 ARG A O 1
ATOM 911 N N . ALA A 1 127 ? 47.637 26.689 106.895 1.00 28.30 163 ALA A N 1
ATOM 912 C CA . ALA A 1 127 ? 48.475 25.499 106.938 1.00 27.83 163 ALA A CA 1
ATOM 913 C C . ALA A 1 127 ? 49.178 25.340 108.277 1.00 28.64 163 ALA A C 1
ATOM 914 O O . ALA A 1 127 ? 49.290 24.237 108.775 1.00 28.06 163 ALA A O 1
ATOM 916 N N . PHE A 1 128 ? 49.680 26.430 108.853 1.00 28.87 164 PHE A N 1
ATOM 917 C CA . PHE A 1 128 ? 50.392 26.375 110.128 1.00 28.09 164 PHE A CA 1
ATOM 918 C C . PHE A 1 128 ? 49.436 26.062 111.291 1.00 27.82 164 PHE A C 1
ATOM 919 O O . PHE A 1 128 ? 49.744 25.243 112.164 1.00 26.54 164 PHE A O 1
ATOM 927 N N . ALA A 1 129 ? 48.244 26.652 111.251 1.00 27.93 165 ALA A N 1
ATOM 928 C CA . ALA A 1 129 ? 47.233 26.403 112.254 1.00 28.03 165 ALA A CA 1
ATOM 929 C C . ALA A 1 129 ? 46.816 24.916 112.212 1.00 27.78 165 ALA A C 1
ATOM 930 O O . ALA A 1 129 ? 46.672 24.284 113.245 1.00 27.71 165 ALA A O 1
ATOM 932 N N . TYR A 1 130 ? 46.663 24.369 111.017 1.00 28.20 166 TYR A N 1
ATOM 933 C CA . TYR A 1 130 ? 46.369 22.922 110.855 1.00 28.24 166 TYR A CA 1
ATOM 934 C C . TYR A 1 130 ? 47.556 22.053 111.250 1.00 28.24 166 TYR A C 1
ATOM 935 O O . TYR A 1 130 ? 47.348 20.970 111.806 1.00 27.72 166 TYR A O 1
ATOM 944 N N . TYR A 1 131 ? 48.787 22.538 111.031 1.00 28.17 167 TYR A N 1
ATOM 945 C CA . TYR A 1 131 ? 49.986 21.808 111.484 1.00 27.55 167 TYR A CA 1
ATOM 946 C C . TYR A 1 131 ? 49.913 21.660 113.018 1.00 28.65 167 TYR A C 1
ATOM 947 O O . TYR A 1 131 ? 50.069 20.550 113.565 1.00 28.59 167 TYR A O 1
ATOM 956 N N . VAL A 1 132 ? 49.637 22.766 113.714 1.00 29.12 168 VAL A N 1
ATOM 957 C CA . VAL A 1 132 ? 49.622 22.763 115.201 1.00 28.61 168 VAL A CA 1
ATOM 958 C C . VAL A 1 132 ? 48.519 21.825 115.707 1.00 28.76 168 VAL A C 1
ATOM 959 O O . VAL A 1 132 ? 48.719 20.999 116.615 1.00 29.88 168 VAL A O 1
ATOM 963 N N . LEU A 1 133 ? 47.366 21.940 115.091 1.00 28.75 169 LEU A N 1
ATOM 964 C CA . LEU A 1 133 ? 46.246 21.010 115.364 1.00 28.76 169 LEU A CA 1
ATOM 965 C C . LEU A 1 133 ? 46.613 19.543 115.090 1.00 28.26 169 LEU A C 1
ATOM 966 O O . LEU A 1 133 ? 46.324 18.691 115.934 1.00 30.10 169 LEU A O 1
ATOM 979 N N . ASP A 1 135 ? 49.631 18.080 114.970 1.00 27.84 171 ASP A N 1
ATOM 980 C CA . ASP A 1 135 ? 50.599 17.670 115.951 1.00 28.35 171 ASP A CA 1
ATOM 981 C C . ASP A 1 135 ? 50.050 17.482 117.392 1.00 28.53 171 ASP A C 1
ATOM 982 O O . ASP A 1 135 ? 50.516 16.622 118.106 1.00 29.01 171 ASP A O 1
ATOM 1000 N N . PHE A 1 137 ? 46.452 17.564 118.451 1.00 29.74 173 PHE A N 1
ATOM 1001 C CA . PHE A 1 137 ? 45.146 16.874 118.514 1.00 30.38 173 PHE A CA 1
ATOM 1002 C C . PHE A 1 137 ? 44.917 15.729 117.502 1.00 30.63 173 PHE A C 1
ATOM 1003 O O . PHE A 1 137 ? 43.960 14.973 117.612 1.00 30.37 173 PHE A O 1
ATOM 1011 N N . ALA A 1 138 ? 45.790 15.627 116.504 1.00 31.14 174 ALA A N 1
ATOM 1012 C CA . ALA A 1 138 ? 45.725 14.638 115.435 1.00 30.60 174 ALA A CA 1
ATOM 1013 C C . ALA A 1 138 ? 44.549 14.774 114.430 1.00 30.79 174 ALA A C 1
ATOM 1014 O O . ALA A 1 138 ? 44.782 14.735 113.205 1.00 31.20 174 ALA A O 1
ATOM 1016 N N . LEU A 1 139 ? 43.320 14.900 114.927 1.00 30.02 175 LEU A N 1
ATOM 1017 C CA . LEU A 1 139 ? 42.096 14.707 114.123 1.00 29.59 175 LEU A CA 1
ATOM 1018 C C . LEU A 1 139 ? 41.106 15.861 114.266 1.00 29.34 175 LEU A C 1
ATOM 1019 O O . LEU A 1 139 ? 39.933 15.656 114.644 1.00 28.79 175 LEU A O 1
ATOM 1024 N N . PRO A 1 140 ? 41.558 17.077 113.969 1.00 28.76 176 PRO A N 1
ATOM 1025 C CA . PRO A 1 140 ? 40.600 18.184 113.929 1.00 28.56 176 PRO A CA 1
ATOM 1026 C C . PRO A 1 140 ? 39.615 18.116 112.759 1.00 27.89 176 PRO A C 1
ATOM 1027 O O . PRO A 1 140 ? 39.914 17.513 111.718 1.00 27.78 176 PRO A O 1
ATOM 1031 N N . PRO A 1 141 ? 38.503 18.837 112.885 1.00 27.95 177 PRO A N 1
ATOM 1032 C CA . PRO A 1 141 ? 37.642 19.022 111.732 1.00 28.24 177 PRO A CA 1
ATOM 1033 C C . PRO A 1 141 ? 38.388 19.715 110.585 1.00 27.82 177 PRO A C 1
ATOM 1034 O O . PRO A 1 141 ? 39.134 20.650 110.807 1.00 27.84 177 PRO A O 1
ATOM 1038 N N . PHE A 1 142 ? 38.166 19.225 109.374 1.00 28.31 178 PHE A N 1
ATOM 1039 C CA . PHE A 1 142 ? 38.855 19.713 108.184 1.00 27.84 178 PHE A CA 1
ATOM 1040 C C . PHE A 1 142 ? 37.901 20.582 107.374 1.00 28.44 178 PHE A C 1
ATOM 1041 O O . PHE A 1 142 ? 36.955 20.066 106.751 1.00 28.18 178 PHE A O 1
ATOM 1049 N N . ILE A 1 143 ? 38.114 21.898 107.441 1.00 28.46 179 ILE A N 1
ATOM 1050 C CA . ILE A 1 143 ? 37.174 22.883 106.873 1.00 28.92 179 ILE A CA 1
ATOM 1051 C C . ILE A 1 143 ? 37.993 23.886 106.077 1.00 27.99 179 ILE A C 1
ATOM 1052 O O . ILE A 1 143 ? 38.933 24.487 106.612 1.00 26.92 179 ILE A O 1
ATOM 1057 N N . THR A 1 144 ? 37.697 23.967 104.775 1.00 26.64 180 THR A N 1
ATOM 1058 C CA . THR A 1 144 ? 38.365 24.922 103.898 1.00 26.23 180 THR A CA 1
ATOM 1059 C C . THR A 1 144 ? 37.304 25.827 103.284 1.00 26.26 180 THR A C 1
ATOM 1060 O O . THR A 1 144 ? 36.126 25.656 103.532 1.00 24.89 180 THR A O 1
ATOM 1064 N N . GLU A 1 145 ? 37.734 26.763 102.445 1.00 27.00 181 GLU A N 1
ATOM 1065 C CA . GLU A 1 145 ? 36.805 27.599 101.716 1.00 27.75 181 GLU A CA 1
ATOM 1066 C C . GLU A 1 145 ? 36.045 26.784 100.661 1.00 27.43 181 GLU A C 1
ATOM 1067 O O . GLU A 1 145 ? 35.065 27.266 100.126 1.00 26.81 181 GLU A O 1
ATOM 1073 N N . LYS A 1 146 ? 36.475 25.546 100.373 1.00 26.88 182 LYS A N 1
ATOM 1074 C CA . LYS A 1 146 ? 35.884 24.766 99.258 1.00 26.89 182 LYS A CA 1
ATOM 1075 C C . LYS A 1 146 ? 34.898 23.719 99.731 1.00 26.68 182 LYS A C 1
ATOM 1076 O O . LYS A 1 146 ? 34.205 23.145 98.916 1.00 25.49 182 LYS A O 1
ATOM 1082 N N . ASN A 1 147 ? 34.871 23.416 101.022 1.00 26.77 183 ASN A N 1
ATOM 1083 C CA . ASN A 1 147 ? 34.018 22.332 101.505 1.00 28.43 183 ASN A CA 1
ATOM 1084 C C . ASN A 1 147 ? 33.111 22.734 102.660 1.00 29.70 183 ASN A C 1
ATOM 1085 O O . ASN A 1 147 ? 32.715 21.891 103.440 1.00 28.38 183 ASN A O 1
ATOM 1090 N N . TYR A 1 148 ? 32.747 24.009 102.733 1.00 33.04 184 TYR A N 1
ATOM 1091 C CA . TYR A 1 148 ? 31.827 24.504 103.799 1.00 35.61 184 TYR A CA 1
ATOM 1092 C C . TYR A 1 148 ? 30.646 23.565 104.176 1.00 36.13 184 TYR A C 1
ATOM 1093 O O . TYR A 1 148 ? 29.926 23.024 103.337 1.00 35.41 184 TYR A O 1
ATOM 1102 N N . SER A 1 149 ? 30.468 23.425 105.484 1.00 37.70 185 SER A N 1
ATOM 1103 C CA . SER A 1 149 ? 29.629 22.389 106.114 1.00 39.30 185 SER A CA 1
ATOM 1104 C C . SER A 1 149 ? 29.369 22.925 107.546 1.00 39.90 185 SER A C 1
ATOM 1105 O O . SER A 1 149 ? 30.290 23.493 108.156 1.00 40.42 185 SER A O 1
ATOM 1108 N N . ILE A 1 150 ? 28.166 22.751 108.093 1.00 40.68 186 ILE A N 1
ATOM 1109 C CA . ILE A 1 150 ? 27.943 23.052 109.523 1.00 40.88 186 ILE A CA 1
ATOM 1110 C C . ILE A 1 150 ? 28.730 22.081 110.448 1.00 40.64 186 ILE A C 1
ATOM 1111 O O . ILE A 1 150 ? 29.143 22.470 111.557 1.00 40.77 186 ILE A O 1
ATOM 1116 N N . GLU A 1 151 ? 28.922 20.832 109.985 1.00 39.77 187 GLU A N 1
ATOM 1117 C CA . GLU A 1 151 ? 29.545 19.738 110.767 1.00 38.91 187 GLU A CA 1
ATOM 1118 C C . GLU A 1 151 ? 30.644 19.045 109.950 1.00 37.61 187 GLU A C 1
ATOM 1119 O O . GLU A 1 151 ? 30.493 17.923 109.462 1.00 36.86 187 GLU A O 1
ATOM 1125 N N . PRO A 1 152 ? 31.767 19.725 109.789 1.00 36.49 188 PRO A N 1
ATOM 1126 C CA . PRO A 1 152 ? 32.814 19.158 108.965 1.00 36.34 188 PRO A CA 1
ATOM 1127 C C . PRO A 1 152 ? 33.461 17.920 109.601 1.00 35.15 188 PRO A C 1
ATOM 1128 O O . PRO A 1 152 ? 33.680 17.910 110.801 1.00 36.99 188 PRO A O 1
ATOM 1132 N N . ALA A 1 153 ? 33.836 16.943 108.788 1.00 33.40 189 ALA A N 1
ATOM 1133 C CA . ALA A 1 153 ? 34.523 15.731 109.232 1.00 31.66 189 ALA A CA 1
ATOM 1134 C C . ALA A 1 153 ? 36.012 15.967 109.344 1.00 30.59 189 ALA A C 1
ATOM 1135 O O . ALA A 1 153 ? 36.567 16.827 108.644 1.00 29.66 189 ALA A O 1
ATOM 1137 N N . PRO A 1 154 ? 36.686 15.185 110.205 1.00 29.72 190 PRO A N 1
ATOM 1138 C CA . PRO A 1 154 ? 38.140 15.177 110.234 1.00 29.36 190 PRO A CA 1
ATOM 1139 C C . PRO A 1 154 ? 38.668 14.316 109.122 1.00 28.68 190 PRO A C 1
ATOM 1140 O O . PRO A 1 154 ? 37.982 13.375 108.703 1.00 28.08 190 PRO A O 1
ATOM 1144 N N . LEU A 1 155 ? 39.859 14.647 108.620 1.00 27.47 191 LEU A N 1
ATOM 1145 C CA . LEU A 1 155 ? 40.633 13.705 107.832 1.00 26.48 191 LEU A CA 1
ATOM 1146 C C . LEU A 1 155 ? 41.388 12.745 108.763 1.00 26.53 191 LEU A C 1
ATOM 1147 O O . LEU A 1 155 ? 41.568 13.033 109.966 1.00 25.97 191 LEU A O 1
ATOM 1152 N N . SER A 1 156 ? 41.919 11.661 108.212 1.00 25.70 192 SER A N 1
ATOM 1153 C CA . SER A 1 156 ? 42.918 10.902 108.972 1.00 27.33 192 SER A CA 1
ATOM 1154 C C . SER A 1 156 ? 44.111 11.826 109.186 1.00 28.03 192 SER A C 1
ATOM 1155 O O . SER A 1 156 ? 44.316 12.783 108.414 1.00 26.79 192 SER A O 1
ATOM 1158 N N . ARG A 1 157 ? 44.892 11.556 110.228 1.00 27.94 193 ARG A N 1
ATOM 1159 C CA . ARG A 1 157 ? 46.070 12.364 110.479 1.00 28.51 193 ARG A CA 1
ATOM 1160 C C . ARG A 1 157 ? 47.001 12.390 109.264 1.00 28.22 193 ARG A C 1
ATOM 1161 O O . ARG A 1 157 ? 47.643 13.409 108.998 1.00 29.54 193 ARG A O 1
ATOM 1169 N N . GLU A 1 158 ? 47.138 11.263 108.589 1.00 29.69 194 GLU A N 1
ATOM 1170 C CA . GLU A 1 158 ? 48.041 11.157 107.446 1.00 29.81 194 GLU A CA 1
ATOM 1171 C C . GLU A 1 158 ? 47.505 11.992 106.295 1.00 30.07 194 GLU A C 1
ATOM 1172 O O . GLU A 1 158 ? 48.261 12.712 105.636 1.00 29.13 194 GLU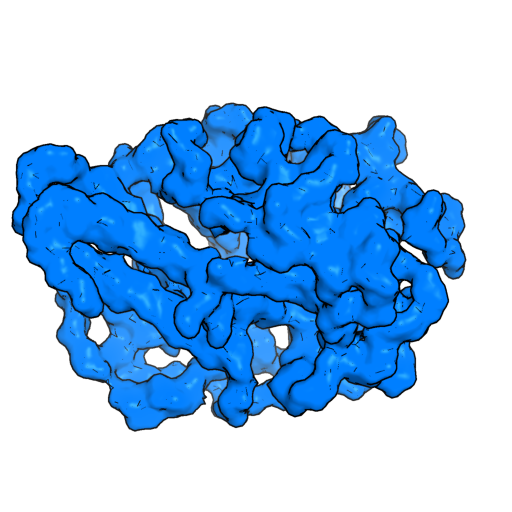 A O 1
ATOM 1178 N N . ASP A 1 159 ? 46.198 11.919 106.065 1.00 29.70 195 ASP A N 1
ATOM 1179 C CA . ASP A 1 159 ? 45.616 12.729 104.989 1.00 29.94 195 ASP A CA 1
ATOM 1180 C C . ASP A 1 159 ? 45.742 14.228 105.247 1.00 28.97 195 ASP A C 1
ATOM 1181 O O . ASP A 1 159 ? 45.953 14.984 104.315 1.00 28.15 195 ASP A O 1
ATOM 1186 N N . LEU A 1 160 ? 45.600 14.651 106.510 1.00 28.91 196 LEU A N 1
ATOM 1187 C CA . LEU A 1 160 ? 45.775 16.041 106.892 1.00 28.27 196 LEU A CA 1
ATOM 1188 C C . LEU A 1 160 ? 47.221 16.475 106.620 1.00 28.47 196 LEU A C 1
ATOM 1189 O O . LEU A 1 160 ? 47.437 17.506 106.012 1.00 27.66 196 LEU A O 1
ATOM 1194 N N . PHE A 1 161 ? 48.194 15.675 107.060 1.00 28.20 197 PHE A N 1
ATOM 1195 C CA . PHE A 1 161 ? 49.596 15.900 106.735 1.00 28.13 197 PHE A CA 1
ATOM 1196 C C . PHE A 1 161 ? 49.762 16.114 105.242 1.00 27.98 197 PHE A C 1
ATOM 1197 O O . PHE A 1 161 ? 50.388 17.082 104.829 1.00 27.72 197 PHE A O 1
ATOM 1205 N N . ASN A 1 162 ? 49.224 15.205 104.443 1.00 28.26 198 ASN A N 1
ATOM 1206 C CA . ASN A 1 162 ? 49.379 15.283 102.999 1.00 28.54 198 ASN A CA 1
ATOM 1207 C C . ASN A 1 162 ? 48.793 16.562 102.437 1.00 28.82 198 ASN A C 1
ATOM 1208 O O . ASN A 1 162 ? 49.382 17.192 101.554 1.00 27.87 198 ASN A O 1
ATOM 1213 N N . TRP A 1 163 ? 47.644 16.971 102.965 1.00 28.16 199 TRP A N 1
ATOM 1214 C CA . TRP A 1 163 ? 47.040 18.222 102.526 1.00 27.61 199 TRP A CA 1
ATOM 1215 C C . TRP A 1 163 ? 47.891 19.467 102.899 1.00 28.12 199 TRP A C 1
ATOM 1216 O O . TRP A 1 163 ? 48.076 20.346 102.057 1.00 26.34 199 TRP A O 1
ATOM 1227 N N . ILE A 1 164 ? 48.373 19.526 104.149 1.00 27.43 200 ILE A N 1
ATOM 1228 C CA . ILE A 1 164 ? 49.185 20.613 104.603 1.00 28.16 200 ILE A CA 1
ATOM 1229 C C . ILE A 1 164 ? 50.437 20.704 103.733 1.00 29.00 200 ILE A C 1
ATOM 1230 O O . ILE A 1 164 ? 50.800 21.789 103.300 1.00 28.35 200 ILE A O 1
ATOM 1235 N N . GLU A 1 165 ? 51.084 19.561 103.474 1.00 29.90 201 GLU A N 1
ATOM 1236 C CA . GLU A 1 165 ? 52.287 19.546 102.668 1.00 31.07 201 GLU A CA 1
ATOM 1237 C C . GLU A 1 165 ? 51.991 20.133 101.264 1.00 30.83 201 GLU A C 1
ATOM 1238 O O . GLU A 1 165 ? 52.754 20.955 100.735 1.00 31.14 201 GLU A O 1
ATOM 1244 N N . ALA A 1 166 ? 50.852 19.755 100.686 1.00 30.52 202 ALA A N 1
ATOM 1245 C CA . ALA A 1 166 ? 50.521 20.194 99.341 1.00 29.54 202 ALA A CA 1
ATOM 1246 C C . ALA A 1 166 ? 50.193 21.695 99.343 1.00 28.65 202 ALA A C 1
ATOM 1247 O O . ALA A 1 166 ? 50.539 22.398 98.395 1.00 28.00 202 ALA A O 1
ATOM 1249 N N . GLU A 1 167 ? 49.580 22.194 100.414 1.00 28.27 203 GLU A N 1
ATOM 1250 C CA . GLU A 1 167 ? 49.393 23.655 100.580 1.00 28.70 203 GLU A CA 1
ATOM 1251 C C . GLU A 1 167 ? 50.737 24.382 100.549 1.00 28.31 203 GLU A C 1
ATOM 1252 O O . GLU A 1 167 ? 50.952 25.293 99.743 1.00 27.81 203 GLU A O 1
ATOM 1258 N N . LEU A 1 168 ? 51.648 23.948 101.402 1.00 28.19 204 LEU A N 1
ATOM 1259 C CA . LEU A 1 168 ? 52.964 24.645 101.536 1.00 29.03 204 LEU A CA 1
ATOM 1260 C C . LEU A 1 168 ? 53.818 24.577 100.240 1.00 30.73 204 LEU A C 1
ATOM 1261 O O . LEU A 1 168 ? 54.402 25.594 99.840 1.00 30.36 204 LEU A O 1
ATOM 1266 N N . ASN A 1 169 ? 53.865 23.399 99.593 1.00 31.94 205 ASN A N 1
ATOM 1267 C CA . ASN A 1 169 ? 54.548 23.240 98.302 1.00 32.90 205 ASN A CA 1
ATOM 1268 C C . ASN A 1 169 ? 53.935 24.101 97.231 1.00 32.92 205 ASN A C 1
ATOM 1269 O O . ASN A 1 169 ? 54.647 24.669 96.425 1.00 33.90 205 ASN A O 1
ATOM 1274 N N . GLU A 1 170 ? 52.624 24.203 97.182 1.00 33.58 206 GLU A N 1
ATOM 1275 C CA . GLU A 1 170 ? 52.024 25.017 96.149 1.00 34.89 206 GLU A CA 1
ATOM 1276 C C . GLU A 1 170 ? 52.245 26.524 96.393 1.00 34.85 206 GLU A C 1
ATOM 1277 O O . GLU A 1 170 ? 52.530 27.259 95.461 1.00 33.57 206 GLU A O 1
ATOM 1283 N N . ILE A 1 171 ? 52.113 26.979 97.640 1.00 33.94 207 ILE A N 1
ATOM 1284 C CA . ILE A 1 171 ? 52.162 28.424 97.873 1.00 33.90 207 ILE A CA 1
ATOM 1285 C C . ILE A 1 171 ? 53.575 28.995 97.875 1.00 33.60 207 ILE A C 1
ATOM 1286 O O . ILE A 1 171 ? 53.733 30.197 97.715 1.00 34.37 207 ILE A O 1
ATOM 1291 N N . LYS A 1 172 ? 54.583 28.148 98.035 1.00 34.22 208 LYS A N 1
ATOM 1292 C CA . LYS A 1 172 ? 55.939 28.617 98.323 1.00 35.96 208 LYS A CA 1
ATOM 1293 C C . LYS A 1 172 ? 56.508 29.548 97.247 1.00 35.61 208 LYS A C 1
ATOM 1294 O O . LYS A 1 172 ? 57.014 30.602 97.581 1.00 35.99 208 LYS A O 1
ATOM 1300 N N . PRO A 1 173 ? 56.355 29.220 95.959 1.00 35.98 209 PRO A N 1
ATOM 1301 C CA . PRO A 1 173 ? 56.875 30.197 94.978 1.00 36.07 209 PRO A CA 1
ATOM 1302 C C . PRO A 1 173 ? 56.122 31.541 94.921 1.00 35.67 209 PRO A C 1
ATOM 1303 O O . PRO A 1 173 ? 56.631 32.450 94.293 1.00 36.12 209 PRO A O 1
ATOM 1307 N N . ASN A 1 174 ? 54.959 31.664 95.568 1.00 34.45 210 ASN A N 1
ATOM 1308 C CA . ASN A 1 174 ? 54.195 32.920 95.603 1.00 33.79 210 ASN A CA 1
ATOM 1309 C C . ASN A 1 174 ? 54.326 33.707 96.903 1.00 31.91 210 ASN A C 1
ATOM 1310 O O . ASN A 1 174 ? 53.685 34.770 97.083 1.00 30.39 210 ASN A O 1
ATOM 1315 N N . LEU A 1 175 ? 55.106 33.167 97.833 1.00 30.49 211 LEU A N 1
ATOM 1316 C CA . LEU A 1 175 ? 55.344 33.825 99.109 1.00 30.20 211 LEU A CA 1
ATOM 1317 C C . LEU A 1 175 ? 56.497 34.815 98.895 1.00 30.46 211 LEU A C 1
ATOM 1318 O O . LEU A 1 175 ? 57.279 34.634 97.958 1.00 28.68 211 LEU A O 1
ATOM 1323 N N . PRO A 1 176 ? 56.601 35.856 99.748 1.00 30.75 212 PRO A N 1
ATOM 1324 C CA . PRO A 1 176 ? 57.687 36.831 99.651 1.00 31.24 212 PRO A CA 1
ATOM 1325 C C . PRO A 1 176 ? 59.069 36.162 99.742 1.00 31.01 212 PRO A C 1
ATOM 1326 O O . PRO A 1 176 ? 59.181 35.114 100.341 1.00 29.68 212 PRO A O 1
ATOM 1330 N N . SER A 1 177 ? 60.114 36.795 99.204 1.00 31.22 213 SER A N 1
ATOM 1331 C CA . SER A 1 177 ? 61.446 36.202 99.261 1.00 31.15 213 SER A CA 1
ATOM 1332 C C . SER A 1 177 ? 61.953 36.240 100.700 1.00 30.80 213 SER A C 1
ATOM 1333 O O . SER A 1 177 ? 61.460 37.029 101.499 1.00 29.12 213 SER A O 1
ATOM 1336 N N . PRO A 1 178 ? 62.891 35.333 101.054 1.00 30.54 214 PRO A N 1
ATOM 1337 C CA . PRO A 1 178 ? 63.263 35.203 102.445 1.00 31.23 214 PRO A CA 1
ATOM 1338 C C . PRO A 1 178 ? 63.759 36.523 103.016 1.00 32.10 214 PRO A C 1
ATOM 1339 O O . PRO A 1 178 ? 64.487 37.258 102.348 1.00 30.29 214 PRO A O 1
ATOM 1343 N N . ARG A 1 179 ? 63.301 36.823 104.224 1.00 32.99 215 ARG A N 1
ATOM 1344 C CA . ARG A 1 179 ? 63.744 37.985 104.984 1.00 34.24 215 ARG A CA 1
ATOM 1345 C C . ARG A 1 179 ? 63.332 39.315 104.417 1.00 33.54 215 ARG A C 1
ATOM 1346 O O . ARG A 1 179 ? 63.849 40.321 104.839 1.00 34.20 215 ARG A O 1
ATOM 1354 N N . SER A 1 180 ? 62.402 39.341 103.475 1.00 33.01 216 SER A N 1
ATOM 1355 C CA . SER A 1 180 ? 61.988 40.624 102.910 1.00 32.80 216 SER A CA 1
ATOM 1356 C C . SER A 1 180 ? 61.080 41.404 103.862 1.00 32.34 216 SER A C 1
ATOM 1357 O O . SER A 1 180 ? 60.806 42.535 103.612 1.00 33.73 216 SER A O 1
ATOM 1360 N N . GLU A 1 181 ? 60.599 40.806 104.942 1.00 32.79 217 GLU A N 1
ATOM 1361 C CA . GLU A 1 181 ? 59.839 41.541 105.942 1.00 32.65 217 GLU A CA 1
ATOM 1362 C C . GLU A 1 181 ? 59.671 40.709 107.202 1.00 32.46 217 GLU A C 1
ATOM 1363 O O . GLU A 1 181 ? 58.981 39.673 107.214 1.00 32.05 217 GLU A O 1
ATOM 1369 N N . TYR A 1 182 ? 60.279 41.182 108.273 1.00 31.45 218 TYR A N 1
ATOM 1370 C CA . TYR A 1 182 ? 60.333 40.423 109.506 1.00 31.08 218 TYR A CA 1
ATOM 1371 C C . TYR A 1 182 ? 58.901 40.248 110.024 1.00 30.78 218 TYR A C 1
ATOM 1372 O O . TYR A 1 182 ? 58.137 41.221 110.145 1.00 31.10 218 TYR A O 1
ATOM 1381 N N . GLY A 1 183 ? 58.507 38.998 110.241 1.00 31.03 219 GLY A N 1
ATOM 1382 C CA . GLY A 1 183 ? 57.148 38.675 110.699 1.00 30.97 219 GLY A CA 1
ATOM 1383 C C . GLY A 1 183 ? 56.216 38.094 109.641 1.00 31.67 219 GLY A C 1
ATOM 1384 O O . GLY A 1 183 ? 55.234 37.424 109.975 1.00 32.11 219 GLY A O 1
ATOM 1385 N N . VAL A 1 184 ? 56.531 38.328 108.378 1.00 31.57 220 VAL A N 1
ATOM 1386 C CA . VAL A 1 184 ? 55.745 37.801 107.252 1.00 32.04 220 VAL A CA 1
ATOM 1387 C C . VAL A 1 184 ? 56.181 36.375 106.956 1.00 32.19 220 VAL A C 1
ATOM 1388 O O . VAL A 1 184 ? 57.338 36.029 107.184 1.00 31.40 220 VAL A O 1
ATOM 1392 N N . ALA A 1 185 ? 55.232 35.537 106.511 1.00 32.22 221 ALA A N 1
ATOM 1393 C CA . ALA A 1 185 ? 55.531 34.148 106.162 1.00 32.84 221 ALA A CA 1
ATOM 1394 C C . ALA A 1 185 ? 56.197 34.148 104.788 1.00 33.09 221 ALA A C 1
ATOM 1395 O O . ALA A 1 185 ? 55.509 34.207 103.763 1.00 35.53 221 ALA A O 1
ATOM 1397 N N . ASP A 1 186 ? 57.524 34.112 104.753 1.00 31.90 222 ASP A N 1
ATOM 1398 C CA . ASP A 1 186 ? 58.237 34.176 103.471 1.00 31.30 222 ASP A CA 1
ATOM 1399 C C . ASP A 1 186 ? 58.548 32.766 102.986 1.00 30.26 222 ASP A C 1
ATOM 1400 O O . ASP A 1 186 ? 58.186 31.812 103.639 1.00 29.64 222 ASP A O 1
ATOM 1405 N N . GLN A 1 187 ? 59.217 32.630 101.856 1.00 29.53 223 GLN A N 1
ATOM 1406 C CA . GLN A 1 187 ? 59.540 31.296 101.318 1.00 29.68 223 GLN A CA 1
ATOM 1407 C C . GLN A 1 187 ? 60.308 30.410 102.296 1.00 29.41 223 GLN A C 1
ATOM 1408 O O . GLN A 1 187 ? 60.054 29.194 102.376 1.00 28.86 223 GLN A O 1
ATOM 1414 N N . ALA A 1 188 ? 61.242 31.010 103.035 1.00 28.72 224 ALA A N 1
ATOM 1415 C CA . ALA A 1 188 ? 62.035 30.266 103.999 1.00 28.69 224 ALA A CA 1
ATOM 1416 C C . ALA A 1 188 ? 61.197 29.813 105.206 1.00 28.64 224 ALA A C 1
ATOM 1417 O O . ALA A 1 188 ? 61.491 28.786 105.804 1.00 27.92 224 ALA A O 1
ATOM 1419 N N . VAL A 1 189 ? 60.190 30.611 105.599 1.00 27.98 225 VAL A N 1
ATOM 1420 C CA . VAL A 1 189 ? 59.305 30.252 106.690 1.00 27.30 225 VAL A CA 1
ATOM 1421 C C . VAL A 1 189 ? 58.533 28.987 106.308 1.00 27.16 225 VAL A C 1
ATOM 1422 O O . VAL A 1 189 ? 58.431 28.014 107.114 1.00 27.32 225 VAL A O 1
ATOM 1426 N N . ALA A 1 190 ? 58.034 28.964 105.074 1.00 26.66 226 ALA A N 1
ATOM 1427 C CA . ALA A 1 190 ? 57.310 27.764 104.566 1.00 27.92 226 ALA A CA 1
ATOM 1428 C C . ALA A 1 190 ? 58.267 26.545 104.594 1.00 28.14 226 ALA A C 1
ATOM 1429 O O . ALA A 1 190 ? 57.896 25.458 104.996 1.00 28.44 226 ALA A O 1
ATOM 1431 N N . SER A 1 191 ? 59.528 26.750 104.223 1.00 28.39 227 SER A N 1
ATOM 1432 C CA . SER A 1 191 ? 60.481 25.631 104.234 1.00 28.82 227 SER A CA 1
ATOM 1433 C C . SER A 1 191 ? 60.812 25.196 105.672 1.00 28.93 227 SER A C 1
ATOM 1434 O O . SER A 1 191 ? 60.990 24.005 105.913 1.00 29.66 227 SER A O 1
ATOM 1437 N N . ALA A 1 192 ? 60.892 26.141 106.614 1.00 28.26 228 ALA A N 1
ATOM 1438 C CA . ALA A 1 192 ? 61.177 25.781 108.025 1.00 27.86 228 ALA A CA 1
ATOM 1439 C C . ALA A 1 192 ? 60.018 24.928 108.583 1.00 27.43 228 ALA A C 1
ATOM 1440 O O . ALA A 1 192 ? 60.234 23.976 109.319 1.00 27.72 228 ALA A O 1
ATOM 1442 N N . LEU A 1 193 ? 58.792 25.270 108.214 1.00 27.81 229 LEU A N 1
ATOM 1443 C CA . LEU A 1 193 ? 57.628 24.531 108.699 1.00 27.73 229 LEU A CA 1
ATOM 1444 C C . LEU A 1 193 ? 57.624 23.150 108.079 1.00 27.96 229 LEU A C 1
ATOM 1445 O O . LEU A 1 193 ? 57.365 22.152 108.745 1.00 29.00 229 LEU A O 1
ATOM 1450 N N . LEU A 1 194 ? 57.915 23.056 106.790 1.00 27.85 230 LEU A N 1
ATOM 1451 C CA . LEU A 1 194 ? 58.055 21.740 106.184 1.00 28.45 230 LEU A CA 1
ATOM 1452 C C . LEU A 1 194 ? 59.169 20.884 106.851 1.00 29.07 230 LEU A C 1
ATOM 1453 O O . LEU A 1 194 ? 59.002 19.658 106.998 1.00 30.45 230 LEU A O 1
ATOM 1458 N N . ALA A 1 195 ? 60.318 21.485 107.178 1.00 27.66 231 ALA A N 1
ATOM 1459 C CA . ALA A 1 195 ? 61.376 20.750 107.822 1.00 28.27 231 ALA A CA 1
ATOM 1460 C C . ALA A 1 195 ? 60.846 20.129 109.133 1.00 28.50 231 ALA A C 1
ATOM 1461 O O . ALA A 1 195 ? 61.109 18.955 109.416 1.00 28.39 231 ALA A O 1
ATOM 1463 N N . ARG A 1 196 ? 60.077 20.914 109.886 1.00 27.81 232 ARG A N 1
ATOM 1464 C CA . ARG A 1 196 ? 59.592 20.493 111.184 1.00 28.45 232 ARG A CA 1
ATOM 1465 C C . ARG A 1 196 ? 58.543 19.405 110.959 1.00 28.04 232 ARG A C 1
ATOM 1466 O O . ARG A 1 196 ? 58.510 18.460 111.711 1.00 28.82 232 ARG A O 1
ATOM 1482 N N . TYR A 1 198 ? 58.363 17.293 108.299 1.00 27.94 234 TYR A N 1
ATOM 1483 C CA . TYR A 1 198 ? 59.037 16.110 107.787 1.00 27.67 234 TYR A CA 1
ATOM 1484 C C . TYR A 1 198 ? 59.830 15.375 108.853 1.00 28.07 234 TYR A C 1
ATOM 1485 O O . TYR A 1 198 ? 59.837 14.141 108.861 1.00 28.99 234 TYR A O 1
ATOM 1494 N N . LEU A 1 199 ? 60.541 16.113 109.714 1.00 28.97 235 LEU A N 1
ATOM 1495 C CA . LEU A 1 199 ? 61.254 15.494 110.840 1.00 28.59 235 LEU A CA 1
ATOM 1496 C C . LEU A 1 199 ? 60.314 14.565 111.633 1.00 27.52 235 LEU A C 1
ATOM 1497 O O . LEU A 1 199 ? 60.692 13.505 112.043 1.00 29.65 235 LEU A O 1
ATOM 1502 N N . ASN A 1 200 ? 59.097 15.025 111.841 1.00 27.30 236 ASN A N 1
ATOM 1503 C CA . ASN A 1 200 ? 58.094 14.345 112.631 1.00 27.47 236 ASN A CA 1
ATOM 1504 C C . ASN A 1 200 ? 57.142 13.467 111.831 1.00 27.66 236 ASN A C 1
ATOM 1505 O O . ASN A 1 200 ? 56.102 12.983 112.380 1.00 29.06 236 ASN A O 1
ATOM 1510 N N . ALA A 1 201 ? 57.465 13.190 110.562 1.00 27.06 237 ALA A N 1
ATOM 1511 C CA . ALA A 1 201 ? 56.453 12.581 109.677 1.00 28.05 237 ALA A CA 1
ATOM 1512 C C . ALA A 1 201 ? 56.136 11.162 110.065 1.00 28.05 237 ALA A C 1
ATOM 1513 O O . ALA A 1 201 ? 55.058 10.687 109.797 1.00 30.23 237 ALA A O 1
ATOM 1515 N N . GLU A 1 202 ? 57.100 10.444 110.623 1.00 29.75 238 GLU A N 1
ATOM 1516 C CA . GLU A 1 202 ? 56.852 9.091 111.044 1.00 30.51 238 GLU A CA 1
ATOM 1517 C C . GLU A 1 202 ? 55.776 9.034 112.139 1.00 30.27 238 GLU A C 1
ATOM 1518 O O . GLU A 1 202 ? 54.959 8.118 112.152 1.00 30.83 238 GLU A O 1
ATOM 1524 N N . ILE A 1 203 ? 55.781 10.011 113.038 1.00 30.33 239 ILE A N 1
ATOM 1525 C CA . ILE A 1 203 ? 54.716 10.195 114.007 1.00 30.48 239 ILE A CA 1
ATOM 1526 C C . ILE A 1 203 ? 53.417 10.534 113.291 1.00 30.98 239 ILE A C 1
ATOM 1527 O O . ILE A 1 203 ? 52.407 9.863 113.514 1.00 30.48 239 ILE A O 1
ATOM 1532 N N . TYR A 1 204 ? 53.400 11.522 112.405 1.00 30.27 240 TYR A N 1
ATOM 1533 C CA . TYR A 1 204 ? 52.095 11.945 111.866 1.00 30.31 240 TYR A CA 1
ATOM 1534 C C . TYR A 1 204 ? 51.490 10.976 110.832 1.00 30.83 240 TYR A C 1
ATOM 1535 O O . TYR A 1 204 ? 50.267 10.964 110.642 1.00 30.56 240 TYR A O 1
ATOM 1544 N N . THR A 1 205 ? 52.342 10.222 110.131 1.00 31.10 241 THR A N 1
ATOM 1545 C CA . THR A 1 205 ? 51.907 9.495 108.966 1.00 30.56 241 THR A CA 1
ATOM 1546 C C . THR A 1 205 ? 52.240 8.015 109.005 1.00 31.46 241 THR A C 1
ATOM 1547 O O . THR A 1 205 ? 51.734 7.288 108.168 1.00 30.54 241 THR A O 1
ATOM 1551 N N . GLY A 1 206 ? 53.093 7.584 109.936 1.00 31.05 242 GLY A N 1
ATOM 1552 C CA . GLY A 1 206 ? 53.573 6.219 109.943 1.00 31.97 242 GLY A CA 1
ATOM 1553 C C . GLY A 1 206 ? 54.758 5.997 109.024 1.00 32.81 242 GLY A C 1
ATOM 1554 O O . GLY A 1 206 ? 55.292 4.925 109.035 1.00 33.42 242 GLY A O 1
ATOM 1555 N N . LYS A 1 207 ? 55.184 7.010 108.253 1.00 32.38 243 LYS A N 1
ATOM 1556 C CA . LYS A 1 207 ? 56.284 6.887 107.304 1.00 32.63 243 LYS A CA 1
ATOM 1557 C C . LYS A 1 207 ? 57.298 8.039 107.477 1.00 31.61 243 LYS A C 1
ATOM 1558 O O . LYS A 1 207 ? 56.917 9.188 107.473 1.00 31.61 243 LYS A O 1
ATOM 1564 N N . ALA A 1 208 ? 58.564 7.687 107.584 1.00 30.80 244 ALA A N 1
ATOM 1565 C CA . ALA A 1 208 ? 59.671 8.637 107.791 1.00 31.03 244 ALA A CA 1
ATOM 1566 C C . ALA A 1 208 ? 59.928 9.442 106.497 1.00 30.28 244 ALA A C 1
ATOM 1567 O O . ALA A 1 208 ? 59.736 8.929 105.406 1.00 28.44 244 ALA A O 1
ATOM 1569 N N . ARG A 1 209 ? 60.394 10.688 106.649 1.00 29.35 245 ARG A N 1
ATOM 1570 C CA . ARG A 1 209 ? 60.608 11.608 105.538 1.00 28.20 245 ARG A CA 1
ATOM 1571 C C . ARG A 1 209 ? 61.854 12.454 105.814 1.00 28.32 245 ARG A C 1
ATOM 1572 O O . ARG A 1 209 ? 61.833 13.685 105.673 1.00 28.07 245 ARG A O 1
ATOM 1580 N N . TYR A 1 210 ? 62.923 11.772 106.216 1.00 27.94 246 TYR A N 1
ATOM 1581 C CA . TYR A 1 210 ? 64.116 12.413 106.695 1.00 28.28 246 TYR A CA 1
ATOM 1582 C C . TYR A 1 210 ? 64.857 13.102 105.538 1.00 28.21 246 TYR A C 1
ATOM 1583 O O . TYR A 1 210 ? 65.415 14.188 105.714 1.00 28.08 246 TYR A O 1
ATOM 1592 N N . THR A 1 211 ? 64.846 12.491 104.362 1.00 27.80 247 THR A N 1
ATOM 1593 C CA . THR A 1 211 ? 65.436 13.122 103.165 1.00 27.70 247 THR A CA 1
ATOM 1594 C C . THR A 1 211 ? 64.718 14.436 102.846 1.00 27.81 247 THR A C 1
ATOM 1595 O O . THR A 1 211 ? 65.351 15.487 102.618 1.00 27.28 247 THR A O 1
ATOM 1599 N N . GLU A 1 212 ? 63.400 14.397 102.867 1.00 28.42 248 GLU A N 1
ATOM 1600 C CA . GLU A 1 212 ? 62.624 15.631 102.624 1.00 28.97 248 GLU A CA 1
ATOM 1601 C C . GLU A 1 212 ? 62.855 16.689 103.699 1.00 27.80 248 GLU A C 1
ATOM 1602 O O . GLU A 1 212 ? 62.897 17.885 103.408 1.00 28.13 248 GLU A O 1
ATOM 1608 N N . CYS A 1 213 ? 63.056 16.245 104.939 1.00 27.46 249 CYS A N 1
ATOM 1609 C CA . CYS A 1 213 ? 63.436 17.156 106.032 1.00 27.50 249 CYS A CA 1
ATOM 1610 C C . CYS A 1 213 ? 64.716 17.901 105.690 1.00 26.82 249 CYS A C 1
ATOM 1611 O O . CYS A 1 213 ? 64.780 19.134 105.799 1.00 27.08 249 CYS A O 1
ATOM 1614 N N . ILE A 1 214 ? 65.721 17.144 105.264 1.00 27.21 250 ILE A N 1
ATOM 1615 C CA . ILE A 1 214 ? 67.042 17.693 104.873 1.00 27.12 250 ILE A CA 1
ATOM 1616 C C . ILE A 1 214 ? 66.890 18.684 103.703 1.00 27.21 250 ILE A C 1
ATOM 1617 O O . ILE A 1 214 ? 67.486 19.758 103.715 1.00 27.05 250 ILE A O 1
ATOM 1622 N N . ASN A 1 215 ? 66.086 18.319 102.708 1.00 27.18 251 ASN A N 1
ATOM 1623 C CA . ASN A 1 215 ? 65.824 19.197 101.568 1.00 28.11 251 ASN A CA 1
ATOM 1624 C C . ASN A 1 215 ? 65.219 20.531 101.989 1.00 28.21 251 ASN A C 1
ATOM 1625 O O . ASN A 1 215 ? 65.685 21.575 101.515 1.00 29.44 251 ASN A O 1
ATOM 1630 N N . ALA A 1 216 ? 64.236 20.505 102.891 1.00 28.34 252 ALA A N 1
ATOM 1631 C CA . ALA A 1 216 ? 63.641 21.739 103.418 1.00 28.45 252 ALA A CA 1
ATOM 1632 C C . ALA A 1 216 ? 64.658 22.537 104.270 1.00 28.20 252 ALA A C 1
ATOM 1633 O O . ALA A 1 216 ? 64.753 23.755 104.126 1.00 29.33 252 ALA A O 1
ATOM 1635 N N . CYS A 1 217 ? 65.464 21.854 105.086 1.00 28.96 253 CYS A N 1
ATOM 1636 C CA . CYS A 1 217 ? 66.523 22.527 105.847 1.00 28.19 253 CYS A CA 1
ATOM 1637 C C . CYS A 1 217 ? 67.519 23.247 104.913 1.00 28.34 253 CYS A C 1
ATOM 1638 O O . CYS A 1 217 ? 67.918 24.389 105.188 1.00 28.09 253 CYS A O 1
ATOM 1641 N N . ASN A 1 218 ? 67.910 22.589 103.826 1.00 27.79 254 ASN A N 1
ATOM 1642 C CA . ASN A 1 218 ? 68.843 23.200 102.869 1.00 28.79 254 ASN A CA 1
ATOM 1643 C C . ASN A 1 218 ? 68.234 24.455 102.197 1.00 28.81 254 ASN A C 1
ATOM 1644 O O . ASN A 1 218 ? 68.952 25.404 101.915 1.00 29.98 254 ASN A O 1
ATOM 1649 N N . GLU A 1 219 ? 66.937 24.458 101.935 1.00 29.67 255 GLU A N 1
ATOM 1650 C CA A GLU A 1 219 ? 66.272 25.640 101.367 0.50 30.12 255 GLU A CA 1
ATOM 1651 C CA B GLU A 1 219 ? 66.273 25.642 101.366 0.50 30.55 255 GLU A CA 1
ATOM 1652 C C . GLU A 1 219 ? 66.422 26.836 102.322 1.00 30.37 255 GLU A C 1
ATOM 1653 O O . GLU A 1 219 ? 66.664 27.971 101.899 1.00 30.09 255 GLU A O 1
ATOM 1664 N N . VAL A 1 220 ? 66.288 26.574 103.618 1.00 31.02 256 VAL A N 1
ATOM 1665 C CA . VAL A 1 220 ? 66.479 27.622 104.628 1.00 30.71 256 VAL A CA 1
ATOM 1666 C C . VAL A 1 220 ? 67.964 28.033 104.693 1.00 30.91 256 VAL A C 1
ATOM 1667 O O . VAL A 1 220 ? 68.282 29.214 104.633 1.00 31.01 256 VAL A O 1
ATOM 1671 N N . ILE A 1 221 ? 68.857 27.066 104.810 1.00 31.49 257 ILE A N 1
ATOM 1672 C CA . ILE A 1 221 ? 70.282 27.335 104.962 1.00 32.05 257 ILE A CA 1
ATOM 1673 C C . ILE A 1 221 ? 70.826 28.151 103.785 1.00 32.59 257 ILE A C 1
ATOM 1674 O O . ILE A 1 221 ? 71.604 29.077 103.977 1.00 31.99 257 ILE A O 1
ATOM 1679 N N . LYS A 1 222 ? 70.381 27.822 102.575 1.00 32.61 258 LYS A N 1
ATOM 1680 C CA . LYS A 1 222 ? 70.815 28.537 101.400 1.00 33.54 258 LYS A CA 1
ATOM 1681 C C . LYS A 1 222 ? 70.245 29.966 101.328 1.00 33.18 258 LYS A C 1
ATOM 1682 O O . LYS A 1 222 ? 70.771 30.774 100.615 1.00 30.73 258 LYS A O 1
ATOM 1685 N N . ALA A 1 223 ? 69.194 30.291 102.088 1.00 33.31 259 ALA A N 1
ATOM 1686 C CA . ALA A 1 223 ? 68.666 31.684 102.100 1.00 33.12 259 ALA A CA 1
ATOM 1687 C C . ALA A 1 223 ? 69.526 32.699 102.920 1.00 32.88 259 ALA A C 1
ATOM 1688 O O . ALA A 1 223 ? 69.120 33.831 103.113 1.00 32.72 259 ALA A O 1
ATOM 1690 N N . GLY A 1 224 ? 70.679 32.294 103.440 1.00 32.52 260 GLY A N 1
ATOM 1691 C CA . GLY A 1 224 ? 71.620 33.247 104.035 1.00 32.02 260 GLY A CA 1
ATOM 1692 C C . GLY A 1 224 ? 71.429 33.595 105.513 1.00 31.61 260 GLY A C 1
ATOM 1693 O O . GLY A 1 224 ? 72.026 34.525 106.013 1.00 32.06 260 GLY A O 1
ATOM 1694 N N . TYR A 1 225 ? 70.605 32.861 106.228 1.00 30.52 261 TYR A N 1
ATOM 1695 C CA . TYR A 1 225 ? 70.508 33.039 107.673 1.00 30.31 261 TYR A CA 1
ATOM 1696 C C . TYR A 1 225 ? 71.832 32.649 108.323 1.00 28.98 261 TYR A C 1
ATOM 1697 O O . TYR A 1 225 ? 72.601 31.843 107.770 1.00 28.71 261 TYR A O 1
ATOM 1706 N N . GLN A 1 226 ? 72.101 33.225 109.483 1.00 27.72 262 GLN A N 1
ATOM 1707 C CA A GLN A 1 226 ? 73.307 32.941 110.258 0.50 27.56 262 GLN A CA 1
ATOM 1708 C CA B GLN A 1 226 ? 73.262 32.783 110.244 0.50 27.92 262 GLN A CA 1
ATOM 1709 C C . GLN A 1 226 ? 72.983 32.819 111.732 1.00 26.80 262 GLN A C 1
ATOM 1710 O O . GLN A 1 226 ? 72.068 33.501 112.219 1.00 27.54 262 GLN A O 1
ATOM 1721 N N . LEU A 1 227 ? 73.752 32.038 112.454 1.00 26.40 263 LEU A N 1
ATOM 1722 C CA . LEU A 1 227 ? 73.622 32.022 113.919 1.00 26.75 263 LEU A CA 1
ATOM 1723 C C . LEU A 1 227 ? 73.987 33.381 114.512 1.00 27.80 263 LEU A C 1
ATOM 1724 O O . LEU A 1 227 ? 74.987 33.973 114.099 1.00 26.15 263 LEU A O 1
ATOM 1729 N N . ALA A 1 228 ? 73.163 33.865 115.438 1.00 28.41 264 ALA A N 1
ATOM 1730 C CA . ALA A 1 228 ? 73.474 35.048 116.252 1.00 28.79 264 ALA A CA 1
ATOM 1731 C C . ALA A 1 228 ? 74.777 34.806 116.993 1.00 29.08 264 ALA A C 1
ATOM 1732 O O . ALA A 1 228 ? 75.074 33.690 117.393 1.00 29.13 264 ALA A O 1
ATOM 1734 N N . ASP A 1 229 ? 75.559 35.868 117.181 1.00 29.59 265 ASP A N 1
ATOM 1735 C CA . ASP A 1 229 ? 76.781 35.759 117.938 1.00 30.24 265 ASP A CA 1
ATOM 1736 C C . ASP A 1 229 ? 76.472 35.426 119.365 1.00 29.33 265 ASP A C 1
ATOM 1737 O O . ASP A 1 229 ? 77.192 34.657 119.985 1.00 29.53 265 ASP A O 1
ATOM 1742 N N . ASN A 1 230 ? 75.436 36.062 119.889 1.00 28.34 266 ASN A N 1
ATOM 1743 C CA . ASN A 1 230 ? 75.110 35.949 121.284 1.00 29.13 266 ASN A CA 1
ATOM 1744 C C . ASN A 1 230 ? 73.818 35.131 121.479 1.00 28.47 266 ASN A C 1
ATOM 1745 O O . ASN A 1 230 ? 72.730 35.581 121.113 1.00 28.53 266 ASN A O 1
ATOM 1750 N N . TYR A 1 231 ? 73.937 33.949 122.055 1.00 28.55 267 TYR A N 1
ATOM 1751 C CA . TYR A 1 231 ? 72.747 33.058 122.252 1.00 28.16 267 TYR A CA 1
ATOM 1752 C C . TYR A 1 231 ? 71.655 33.742 123.073 1.00 28.81 267 TYR A C 1
ATOM 1753 O O . TYR A 1 231 ? 70.479 33.706 122.672 1.00 28.32 267 TYR A O 1
ATOM 1762 N N . ALA A 1 232 ? 72.024 34.347 124.228 1.00 28.23 268 ALA A N 1
ATOM 1763 C CA . ALA A 1 232 ? 71.030 34.909 125.151 1.00 28.26 268 ALA A CA 1
ATOM 1764 C C . ALA A 1 232 ? 70.176 36.005 124.492 1.00 28.34 268 ALA A C 1
ATOM 1765 O O . ALA A 1 232 ? 68.978 36.135 124.781 1.00 27.30 268 ALA A O 1
ATOM 1767 N N . ASP A 1 233 ? 70.792 36.797 123.612 1.00 29.23 269 ASP A N 1
ATOM 1768 C CA . ASP A 1 233 ? 70.101 37.934 122.997 1.00 29.40 269 ASP A CA 1
ATOM 1769 C C . ASP A 1 233 ? 68.956 37.500 122.084 1.00 30.48 269 ASP A C 1
ATOM 1770 O O . ASP A 1 233 ? 68.056 38.311 121.820 1.00 31.25 269 ASP A O 1
ATOM 1775 N N . LEU A 1 234 ? 69.001 36.243 121.607 1.00 30.30 270 LEU A N 1
ATOM 1776 C CA . LEU A 1 234 ? 67.890 35.630 120.844 1.00 30.49 270 LEU A CA 1
ATOM 1777 C C . LEU A 1 234 ? 66.552 35.754 121.548 1.00 30.33 270 LEU A C 1
ATOM 1778 O O . LEU A 1 234 ? 65.514 35.794 120.907 1.00 30.29 270 LEU A O 1
ATOM 1783 N N . PHE A 1 235 ? 66.589 35.874 122.871 1.00 30.36 271 PHE A N 1
ATOM 1784 C CA . PHE A 1 235 ? 65.390 35.827 123.690 1.00 29.87 271 PHE A CA 1
ATOM 1785 C C . PHE A 1 235 ? 65.225 37.080 124.554 1.00 30.03 271 PHE A C 1
ATOM 1786 O O . PHE A 1 235 ? 64.442 37.090 125.497 1.00 29.47 271 PHE A O 1
ATOM 1794 N N . LYS A 1 236 ? 65.955 38.141 124.217 1.00 30.16 272 LYS A N 1
ATOM 1795 C CA . LYS A 1 236 ? 65.821 39.427 124.894 1.00 30.17 272 LYS A CA 1
ATOM 1796 C C . LYS A 1 236 ? 64.827 40.349 124.194 1.00 30.36 272 LYS A C 1
ATOM 1797 O O . LYS A 1 236 ? 64.324 40.025 123.109 1.00 31.95 272 LYS A O 1
ATOM 1803 N N . ALA A 1 237 ? 64.543 41.480 124.836 1.00 30.10 273 ALA A N 1
ATOM 1804 C CA . ALA A 1 237 ? 63.514 42.465 124.437 1.00 29.86 273 ALA A CA 1
ATOM 1805 C C . ALA A 1 237 ? 63.616 42.960 123.023 1.00 29.30 273 ALA A C 1
ATOM 1806 O O . ALA A 1 237 ? 62.604 43.166 122.351 1.00 30.02 273 ALA A O 1
ATOM 1808 N N . ASP A 1 238 ? 64.844 43.178 122.589 1.00 28.41 274 ASP A N 1
ATOM 1809 C CA . ASP A 1 238 ? 65.116 43.767 121.291 1.00 27.52 274 ASP A CA 1
ATOM 1810 C C . ASP A 1 238 ? 65.542 42.705 120.270 1.00 27.23 274 ASP A C 1
ATOM 1811 O O . ASP A 1 238 ? 66.235 43.026 119.326 1.00 26.58 274 ASP A O 1
ATOM 1816 N N . ASN A 1 239 ? 65.089 41.451 120.429 1.00 26.69 275 ASN A N 1
ATOM 1817 C CA . ASN A 1 239 ? 65.540 40.366 119.533 1.00 26.48 275 ASN A CA 1
ATOM 1818 C C . ASN A 1 239 ? 65.120 40.602 118.088 1.00 26.88 275 ASN A C 1
ATOM 1819 O O . ASN A 1 239 ? 65.848 40.241 117.147 1.00 25.10 275 ASN A O 1
ATOM 1824 N N . GLY A 1 240 ? 63.972 41.267 117.945 1.00 27.41 276 GLY A N 1
ATOM 1825 C CA . GLY A 1 240 ? 63.419 41.614 116.650 1.00 28.34 276 GLY A CA 1
ATOM 1826 C C . GLY A 1 240 ? 64.038 42.810 115.956 1.00 28.70 276 GLY A C 1
ATOM 1827 O O . GLY A 1 240 ? 63.854 42.976 114.740 1.00 29.34 276 GLY A O 1
ATOM 1828 N N . GLU A 1 241 ? 64.760 43.648 116.705 1.00 28.85 277 GLU A N 1
ATOM 1829 C CA . GLU A 1 241 ? 65.403 44.835 116.146 1.00 28.68 277 GLU A CA 1
ATOM 1830 C C . GLU A 1 241 ? 66.939 44.704 116.088 1.00 28.79 277 GLU A C 1
ATOM 1831 O O . GLU A 1 241 ? 67.594 45.437 115.349 1.00 29.25 277 GLU A O 1
ATOM 1837 N N . ASN A 1 242 ? 67.522 43.810 116.886 1.00 28.03 278 ASN A N 1
ATOM 1838 C CA . ASN A 1 242 ? 68.973 43.600 116.913 1.00 27.74 278 ASN A CA 1
ATOM 1839 C C . ASN A 1 242 ? 69.379 42.889 115.629 1.00 27.94 278 ASN A C 1
ATOM 1840 O O . ASN A 1 242 ? 68.877 41.829 115.373 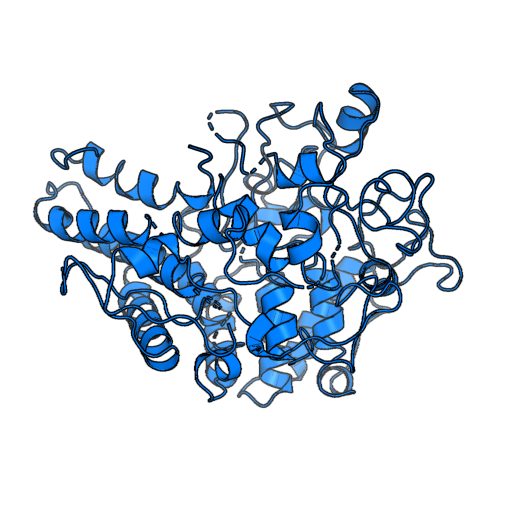1.00 28.45 278 ASN A O 1
ATOM 1845 N N . PRO A 1 243 ? 70.289 43.456 114.818 1.00 27.99 279 PRO A N 1
ATOM 1846 C CA . PRO A 1 243 ? 70.689 42.743 113.596 1.00 28.37 279 PRO A CA 1
ATOM 1847 C C . PRO A 1 243 ? 71.367 41.402 113.866 1.00 28.68 279 PRO A C 1
ATOM 1848 O O . PRO A 1 243 ? 71.255 40.473 113.054 1.00 29.33 279 PRO A O 1
ATOM 1852 N N . ASP A 1 244 ? 72.020 41.267 115.016 1.00 28.02 280 ASP A N 1
ATOM 1853 C CA . ASP A 1 244 ? 72.715 40.042 115.324 1.00 28.54 280 ASP A CA 1
ATOM 1854 C C . ASP A 1 244 ? 71.707 38.865 115.455 1.00 28.22 280 ASP A C 1
ATOM 1855 O O . ASP A 1 244 ? 71.941 37.775 114.945 1.00 28.59 280 ASP A O 1
ATOM 1860 N N . THR A 1 245 ? 70.587 39.095 116.117 1.00 28.53 281 THR A N 1
ATOM 1861 C CA . THR A 1 245 ? 69.588 38.040 116.316 1.00 28.11 281 THR A CA 1
ATOM 1862 C C . THR A 1 245 ? 68.635 37.871 115.143 1.00 29.29 281 THR A C 1
ATOM 1863 O O . THR A 1 245 ? 68.188 36.745 114.864 1.00 29.10 281 THR A O 1
ATOM 1867 N N . LYS A 1 246 ? 68.308 38.968 114.458 1.00 30.45 282 LYS A N 1
ATOM 1868 C CA . LYS A 1 246 ? 67.583 38.894 113.175 1.00 32.29 282 LYS A CA 1
ATOM 1869 C C . LYS A 1 246 ? 68.250 38.028 112.111 1.00 32.31 282 LYS A C 1
ATOM 1870 O O . LYS A 1 246 ? 67.562 37.503 111.279 1.00 34.60 282 LYS A O 1
ATOM 1876 N N . LYS A 1 247 ? 69.572 37.892 112.108 1.00 32.08 283 LYS A N 1
ATOM 1877 C CA . LYS A 1 247 ? 70.254 36.970 111.193 1.00 31.83 283 LYS A CA 1
ATOM 1878 C C . LYS A 1 247 ? 69.713 35.523 111.331 1.00 30.92 283 LYS A C 1
ATOM 1879 O O . LYS A 1 247 ? 69.780 34.761 110.374 1.00 30.67 283 LYS A O 1
ATOM 1885 N N . GLU A 1 248 ? 69.205 35.163 112.518 1.00 29.89 284 GLU A N 1
ATOM 1886 C CA . GLU A 1 248 ? 68.891 33.752 112.889 1.00 29.20 284 GLU A CA 1
ATOM 1887 C C . GLU A 1 248 ? 67.375 33.444 112.947 1.00 29.05 284 GLU A C 1
ATOM 1888 O O . GLU A 1 248 ? 66.967 32.325 112.621 1.00 28.87 284 GLU A O 1
ATOM 1894 N N . ILE A 1 249 ? 66.573 34.430 113.345 1.00 28.60 285 ILE A N 1
ATOM 1895 C CA . ILE A 1 249 ? 65.146 34.297 113.491 1.00 29.11 285 ILE A CA 1
ATOM 1896 C C . ILE A 1 249 ? 64.496 34.212 112.101 1.00 28.98 285 ILE A C 1
ATOM 1897 O O . ILE A 1 249 ? 64.515 35.147 111.378 1.00 27.95 285 ILE A O 1
ATOM 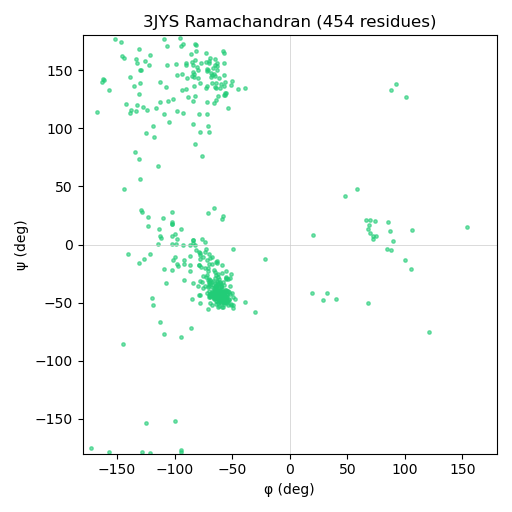1902 N N . ILE A 1 250 ? 63.929 33.053 111.756 1.00 28.33 286 ILE A N 1
ATOM 1903 C CA . ILE A 1 250 ? 63.275 32.857 110.445 1.00 28.11 286 ILE A CA 1
ATOM 1904 C C . ILE A 1 250 ? 61.825 33.356 110.516 1.00 27.99 286 ILE A C 1
ATOM 1905 O O . ILE A 1 250 ? 61.350 34.053 109.631 1.00 28.07 286 ILE A O 1
ATOM 1910 N N . TYR A 1 251 ? 61.112 32.975 111.574 1.00 29.00 287 TYR A N 1
ATOM 1911 C CA . TYR A 1 251 ? 59.728 33.390 111.759 1.00 28.88 287 TYR A CA 1
ATOM 1912 C C . TYR A 1 251 ? 59.469 33.745 113.211 1.00 28.98 287 TYR A C 1
ATOM 1913 O O . TYR A 1 251 ? 59.486 32.881 114.077 1.00 28.98 287 TYR A O 1
ATOM 1922 N N . PRO A 1 252 ? 59.201 35.012 113.478 1.00 29.29 288 PRO A N 1
ATOM 1923 C CA . PRO A 1 252 ? 58.890 35.433 114.829 1.00 30.59 288 PRO A CA 1
ATOM 1924 C C . PRO A 1 252 ? 57.391 35.559 115.045 1.00 30.81 288 PRO A C 1
ATOM 1925 O O . PRO A 1 252 ? 56.672 35.784 114.082 1.00 32.05 288 PRO A O 1
ATOM 1929 N N . ILE A 1 253 ? 56.929 35.440 116.288 1.00 31.60 289 ILE A N 1
ATOM 1930 C CA . ILE A 1 253 ? 55.629 36.000 116.672 1.00 31.64 289 ILE A CA 1
ATOM 1931 C C . ILE A 1 253 ? 56.002 37.334 117.318 1.00 32.68 289 ILE A C 1
ATOM 1932 O O . ILE A 1 253 ? 56.688 37.369 118.345 1.00 32.37 289 ILE A O 1
ATOM 1937 N N . ILE A 1 254 ? 55.590 38.433 116.688 1.00 33.38 290 ILE A N 1
ATOM 1938 C CA . ILE A 1 254 ? 56.126 39.731 117.040 1.00 34.14 290 ILE A CA 1
ATOM 1939 C C . ILE A 1 254 ? 55.407 40.322 118.257 1.00 35.19 290 ILE A C 1
ATOM 1940 O O . ILE A 1 254 ? 54.173 40.260 118.342 1.00 34.44 290 ILE A O 1
ATOM 1945 N N . PHE A 1 255 ? 56.198 40.887 119.180 1.00 36.27 291 PHE A N 1
ATOM 1946 C CA . PHE A 1 255 ? 55.678 41.686 120.284 1.00 37.54 291 PHE A CA 1
ATOM 1947 C C . PHE A 1 255 ? 56.397 43.020 120.381 1.00 39.24 291 PHE A C 1
ATOM 1948 O O . PHE A 1 255 ? 57.579 43.156 120.012 1.00 37.90 291 PHE A O 1
ATOM 1956 N N . ASP A 1 256 ? 55.654 44.004 120.872 1.00 41.57 292 ASP A N 1
ATOM 1957 C CA . ASP A 1 256 ? 56.174 45.347 121.061 1.00 44.24 292 ASP A CA 1
ATOM 1958 C C . ASP A 1 256 ? 55.364 46.127 122.123 1.00 45.14 292 ASP A C 1
ATOM 1959 O O . ASP A 1 256 ? 54.134 46.143 122.108 1.00 45.13 292 ASP A O 1
ATOM 1964 N N . GLY A 1 257 ? 56.071 46.771 123.039 1.00 47.04 293 GLY A N 1
ATOM 1965 C CA . GLY A 1 257 ? 55.443 47.568 124.101 1.00 48.20 293 GLY A CA 1
ATOM 1966 C C . GLY A 1 257 ? 54.490 48.668 123.634 1.00 49.40 293 GLY A C 1
ATOM 1967 O O . GLY A 1 257 ? 53.643 49.094 124.411 1.00 49.60 293 GLY A O 1
ATOM 1968 N N . ASP A 1 258 ? 54.648 49.132 122.384 1.00 50.79 294 ASP A N 1
ATOM 1969 C CA . ASP A 1 258 ? 53.696 50.040 121.697 1.00 51.79 294 ASP A CA 1
ATOM 1970 C C . ASP A 1 258 ? 53.038 49.336 120.496 1.00 52.30 294 ASP A C 1
ATOM 1971 O O . ASP A 1 258 ? 52.104 48.515 120.638 1.00 53.19 294 ASP A O 1
ATOM 1976 N N . SER A 1 262 ? 48.188 43.260 124.301 1.00 55.98 298 SER A N 1
ATOM 1977 C CA . SER A 1 262 ? 48.156 41.793 124.212 1.00 55.71 298 SER A CA 1
ATOM 1978 C C . SER A 1 262 ? 49.127 41.108 125.215 1.00 55.77 298 SER A C 1
ATOM 1979 O O . SER A 1 262 ? 50.298 41.486 125.299 1.00 56.56 298 SER A O 1
ATOM 1982 N N . TRP A 1 263 ? 48.658 40.092 125.949 1.00 55.18 299 TRP A N 1
ATOM 1983 C CA . TRP A 1 263 ? 49.430 39.499 127.067 1.00 54.36 299 TRP A CA 1
ATOM 1984 C C . TRP A 1 263 ? 50.127 38.149 126.766 1.00 53.72 299 TRP A C 1
ATOM 1985 O O . TRP A 1 263 ? 50.669 37.546 127.687 1.00 54.85 299 TRP A O 1
ATOM 1987 N N . GLY A 1 264 ? 50.131 37.667 125.521 1.00 51.99 300 GLY A N 1
ATOM 1988 C CA . GLY A 1 264 ? 50.787 36.366 125.181 1.00 50.97 300 GLY A CA 1
ATOM 1989 C C . GLY A 1 264 ? 52.234 36.096 125.665 1.00 49.79 300 GLY A C 1
ATOM 1990 O O . GLY A 1 264 ? 52.482 35.240 126.525 1.00 50.11 300 GLY A O 1
ATOM 1999 N N . ALA A 1 266 ? 54.111 38.346 127.310 1.00 43.63 302 ALA A N 1
ATOM 2000 C CA . ALA A 1 266 ? 54.168 38.897 128.667 1.00 42.30 302 ALA A CA 1
ATOM 2001 C C . ALA A 1 266 ? 53.925 37.789 129.674 1.00 41.52 302 ALA A C 1
ATOM 2002 O O . ALA A 1 266 ? 54.661 37.668 130.638 1.00 41.88 302 ALA A O 1
ATOM 2004 N N . ALA A 1 267 ? 52.893 36.977 129.446 1.00 40.25 303 ALA A N 1
ATOM 2005 C CA . ALA A 1 267 ? 52.553 35.877 130.363 1.00 39.32 303 ALA A CA 1
ATOM 2006 C C . ALA A 1 267 ? 53.639 34.777 130.462 1.00 38.08 303 ALA A C 1
ATOM 2007 O O . ALA A 1 267 ? 53.903 34.275 131.549 1.00 38.09 303 ALA A O 1
ATOM 2009 N N . ILE A 1 268 ? 54.268 34.414 129.349 1.00 35.90 304 ILE A N 1
ATOM 2010 C CA . ILE A 1 268 ? 55.386 33.471 129.382 1.00 34.65 304 ILE A CA 1
ATOM 2011 C C . ILE A 1 268 ? 56.572 34.012 130.186 1.00 34.06 304 ILE A C 1
ATOM 2012 O O . ILE A 1 268 ? 57.221 33.254 130.927 1.00 35.58 304 ILE A O 1
ATOM 2017 N N . ILE A 1 269 ? 56.885 35.300 130.038 1.00 31.97 305 ILE A N 1
ATOM 2018 C CA . ILE A 1 269 ? 57.995 35.872 130.803 1.00 31.36 305 ILE A CA 1
ATOM 2019 C C . ILE A 1 269 ? 57.626 36.003 132.295 1.00 31.20 305 ILE A C 1
ATOM 2020 O O . ILE A 1 269 ? 58.311 35.465 133.154 1.00 31.13 305 ILE A O 1
ATOM 2025 N N . ILE A 1 270 ? 56.527 36.693 132.568 1.00 31.01 306 ILE A N 1
ATOM 2026 C CA . ILE A 1 270 ? 56.097 37.003 133.921 1.00 30.80 306 ILE A CA 1
ATOM 2027 C C . ILE A 1 270 ? 55.764 35.710 134.672 1.00 30.62 306 ILE A C 1
ATOM 2028 O O . ILE A 1 270 ? 56.027 35.586 135.883 1.00 30.42 306 ILE A O 1
ATOM 2033 N N . GLY A 1 271 ? 55.203 34.746 133.943 1.00 29.71 307 GLY A N 1
ATOM 2034 C CA . GLY A 1 271 ? 54.862 33.457 134.517 1.00 29.40 307 GLY A CA 1
ATOM 2035 C C . GLY A 1 271 ? 56.029 32.700 135.124 1.00 28.73 307 GLY A C 1
ATOM 2036 O O . GLY A 1 271 ? 55.823 31.869 136.006 1.00 29.20 307 GLY A O 1
ATOM 2037 N N . ALA A 1 272 ? 57.236 32.994 134.651 1.00 28.08 308 ALA A N 1
ATOM 2038 C CA . ALA A 1 272 ? 58.462 32.308 135.048 1.00 28.37 308 ALA A CA 1
ATOM 2039 C C . ALA A 1 272 ? 59.212 33.105 136.123 1.00 28.58 308 ALA A C 1
ATOM 2040 O O . ALA A 1 272 ? 60.302 32.734 136.518 1.00 28.44 308 ALA A O 1
ATOM 2042 N N . ARG A 1 273 ? 58.628 34.201 136.589 1.00 30.02 309 ARG A N 1
ATOM 2043 C CA . ARG A 1 273 ? 59.237 34.985 137.664 1.00 31.23 309 ARG A CA 1
ATOM 2044 C C . ARG A 1 273 ? 58.475 34.777 138.939 1.00 32.69 309 ARG A C 1
ATOM 2045 O O . ARG A 1 273 ? 57.296 34.461 138.917 1.00 33.22 309 ARG A O 1
ATOM 2053 N N . GLY A 1 274 ? 59.156 34.960 140.057 1.00 34.21 310 GLY A N 1
ATOM 2054 C CA . GLY A 1 274 ? 58.533 34.757 141.347 1.00 35.75 310 GLY A CA 1
ATOM 2055 C C . GLY A 1 274 ? 58.008 36.047 141.935 1.00 37.16 310 GLY A C 1
ATOM 2056 O O . GLY A 1 274 ? 58.155 37.130 141.354 1.00 37.08 310 GLY A O 1
ATOM 2057 N N . ALA A 1 275 ? 57.386 35.916 143.099 1.00 38.77 311 ALA A N 1
ATOM 2058 C CA . ALA A 1 275 ? 56.905 37.056 143.855 1.00 40.08 311 ALA A CA 1
ATOM 2059 C C . ALA A 1 275 ? 58.081 37.766 144.563 1.00 40.88 311 ALA A C 1
ATOM 2060 O O . ALA A 1 275 ? 58.267 37.604 145.764 1.00 41.36 311 ALA A O 1
ATOM 2062 N N . GLU A 1 276 ? 58.868 38.532 143.805 1.00 41.75 312 GLU A N 1
ATOM 2063 C CA . GLU A 1 276 ? 59.987 39.315 144.329 1.00 42.23 312 GLU A CA 1
ATOM 2064 C C . GLU A 1 276 ? 59.608 40.791 144.327 1.00 42.88 312 GLU A C 1
ATOM 2065 O O . GLU A 1 276 ? 58.571 41.173 143.778 1.00 43.32 312 GLU A O 1
ATOM 2071 N N . ASP A 1 277 ? 60.449 41.610 144.960 1.00 43.40 313 ASP A N 1
ATOM 2072 C CA . ASP A 1 277 ? 60.338 43.073 144.900 1.00 43.72 313 ASP A CA 1
ATOM 2073 C C . ASP A 1 277 ? 60.340 43.570 143.427 1.00 43.47 313 ASP A C 1
ATOM 2074 O O . ASP A 1 277 ? 61.211 43.175 142.643 1.00 42.88 313 ASP A O 1
ATOM 2079 N N . LYS A 1 278 ? 59.373 44.426 143.066 1.00 43.25 314 LYS A N 1
ATOM 2080 C CA . LYS A 1 278 ? 59.287 45.024 141.713 1.00 43.03 314 LYS A CA 1
ATOM 2081 C C . LYS A 1 278 ? 60.639 45.415 141.102 1.00 42.55 314 LYS A C 1
ATOM 2082 O O . LYS A 1 278 ? 60.942 45.080 139.953 1.00 42.58 314 LYS A O 1
ATOM 2088 N N . ASP A 1 279 ? 61.438 46.128 141.884 1.00 41.69 315 ASP A N 1
ATOM 2089 C CA . ASP A 1 279 ? 62.741 46.611 141.438 1.00 41.23 315 ASP A CA 1
ATOM 2090 C C . ASP A 1 279 ? 63.717 45.484 141.143 1.00 40.18 315 ASP A C 1
ATOM 2091 O O . ASP A 1 279 ? 64.478 45.588 140.176 1.00 39.67 315 ASP A O 1
ATOM 2096 N N . VAL A 1 280 ? 63.739 44.442 141.982 1.00 39.40 316 VAL A N 1
ATOM 2097 C CA . VAL A 1 280 ? 64.614 43.290 141.703 1.00 39.42 316 VAL A CA 1
ATOM 2098 C C . VAL A 1 280 ? 64.123 42.555 140.448 1.00 38.87 316 VAL A C 1
ATOM 2099 O O . VAL A 1 280 ? 64.957 42.110 139.670 1.00 39.14 316 VAL A O 1
ATOM 2103 N N . LEU A 1 281 ? 62.797 42.475 140.238 1.00 38.53 317 LEU A N 1
ATOM 2104 C CA . LEU A 1 281 ? 62.221 41.893 138.999 1.00 38.62 317 LEU A CA 1
ATOM 2105 C C . LEU A 1 281 ? 62.627 42.719 137.777 1.00 38.37 317 LEU A C 1
ATOM 2106 O O . LEU A 1 281 ? 63.023 42.158 136.758 1.00 37.05 317 LEU A O 1
ATOM 2111 N N . LEU A 1 282 ? 62.567 44.054 137.908 1.00 38.15 318 LEU A N 1
ATOM 2112 C CA . LEU A 1 282 ? 62.955 44.936 136.803 1.00 38.11 318 LEU A CA 1
ATOM 2113 C C . LEU A 1 282 ? 64.475 44.839 136.553 1.00 37.41 318 LEU A C 1
ATOM 2114 O O . LEU A 1 282 ? 64.942 44.800 135.426 1.00 37.01 318 LEU A O 1
ATOM 2119 N N . ALA A 1 283 ? 65.232 44.804 137.639 1.00 36.88 319 ALA A N 1
ATOM 2120 C CA . ALA A 1 283 ? 66.691 44.652 137.608 1.00 36.15 319 ALA A CA 1
ATOM 2121 C C . ALA A 1 283 ? 67.112 43.497 136.710 1.00 35.67 319 ALA A C 1
ATOM 2122 O O . ALA A 1 283 ? 67.953 43.647 135.813 1.00 34.50 319 ALA A O 1
ATOM 2124 N N . HIS A 1 284 ? 66.552 42.327 136.984 1.00 34.67 320 HIS A N 1
ATOM 2125 C CA . HIS A 1 284 ? 67.051 41.161 136.327 1.00 34.95 320 HIS A CA 1
ATOM 2126 C C . HIS A 1 284 ? 66.178 40.745 135.134 1.00 34.08 320 HIS A C 1
ATOM 2127 O O . HIS A 1 284 ? 66.661 39.942 134.365 1.00 34.10 320 HIS A O 1
ATOM 2134 N N . SER A 1 285 ? 64.971 41.324 134.945 1.00 33.07 321 SER A N 1
ATOM 2135 C CA . SER A 1 285 ? 64.031 40.846 133.889 1.00 33.47 321 SER A CA 1
ATOM 2136 C C . SER A 1 285 ? 63.209 41.860 133.073 1.00 33.33 321 SER A C 1
ATOM 2137 O O . SER A 1 285 ? 62.532 41.455 132.133 1.00 32.69 321 SER A O 1
ATOM 2140 N N . GLY A 1 286 ? 63.225 43.135 133.430 1.00 33.09 322 GLY A N 1
ATOM 2141 C CA . GLY A 1 286 ? 62.413 44.123 132.704 1.00 33.47 322 GLY A CA 1
ATOM 2142 C C . GLY A 1 286 ? 60.896 44.028 132.877 1.00 33.93 322 GLY A C 1
ATOM 2143 O O . GLY A 1 286 ? 60.133 44.528 132.035 1.00 33.67 322 GLY A O 1
ATOM 2144 N N . VAL A 1 287 ? 60.442 43.393 133.959 1.00 34.91 323 VAL A N 1
ATOM 2145 C CA . VAL A 1 287 ? 58.988 43.258 134.241 1.00 35.63 323 VAL A CA 1
ATOM 2146 C C . VAL A 1 287 ? 58.641 43.622 135.718 1.00 36.24 323 VAL A C 1
ATOM 2147 O O . VAL A 1 287 ? 59.523 43.580 136.589 1.00 36.57 323 VAL A O 1
ATOM 2151 N N . ASP A 1 288 ? 57.375 44.013 135.964 1.00 37.37 324 ASP A N 1
ATOM 2152 C CA . ASP A 1 288 ? 56.854 44.428 137.327 1.00 38.43 324 ASP A CA 1
ATOM 2153 C C . ASP A 1 288 ? 56.548 43.263 138.249 1.00 38.10 324 ASP A C 1
ATOM 2154 O O . ASP A 1 288 ? 56.558 43.408 139.471 1.00 38.58 324 ASP A O 1
ATOM 2159 N N . GLN A 1 289 ? 56.143 42.167 137.610 1.00 37.82 325 GLN A N 1
ATOM 2160 C CA . GLN A 1 289 ? 55.319 41.115 138.192 1.00 37.04 325 GLN A CA 1
ATOM 2161 C C . GLN A 1 289 ? 55.943 39.756 137.931 1.00 35.64 325 GLN A C 1
ATOM 2162 O O . GLN A 1 289 ? 56.639 39.577 136.946 1.00 35.34 325 GLN A O 1
ATOM 2168 N N . GLY A 1 290 ? 55.701 38.822 138.837 1.00 34.38 326 GLY A N 1
ATOM 2169 C CA . GLY A 1 290 ? 56.116 37.441 138.674 1.00 34.03 326 GLY A CA 1
ATOM 2170 C C . GLY A 1 290 ? 55.008 36.585 139.249 1.00 33.15 326 GLY A C 1
ATOM 2171 O O . GLY A 1 290 ? 54.673 36.708 140.422 1.00 32.84 326 GLY A O 1
ATOM 2172 N N . TRP A 1 291 ? 54.437 35.717 138.430 1.00 32.07 327 TRP A N 1
ATOM 2173 C CA . TRP A 1 291 ? 53.293 34.919 138.862 1.00 31.26 327 TRP A CA 1
ATOM 2174 C C . TRP A 1 291 ? 53.663 33.553 139.444 1.00 30.24 327 TRP A C 1
ATOM 2175 O O . TRP A 1 291 ? 52.788 32.808 139.830 1.00 29.81 327 TRP A O 1
ATOM 2186 N N . ALA A 1 292 ? 54.948 33.218 139.506 1.00 29.43 328 ALA A N 1
ATOM 2187 C CA . ALA A 1 292 ? 55.375 32.033 140.259 1.00 28.89 328 ALA A CA 1
ATOM 2188 C C . ALA A 1 292 ? 54.694 30.760 139.715 1.00 28.44 328 ALA A C 1
ATOM 2189 O O . ALA A 1 292 ? 54.153 29.937 140.465 1.00 27.79 328 ALA A O 1
ATOM 2191 N N . GLY A 1 293 ? 54.727 30.615 138.387 1.00 27.96 329 GLY A N 1
ATOM 2192 C CA . GLY A 1 293 ? 54.178 29.447 137.728 1.00 27.88 329 GLY A CA 1
ATOM 2193 C C . GLY A 1 293 ? 55.211 28.509 137.137 1.00 27.68 329 GLY A C 1
ATOM 2194 O O . GLY A 1 293 ? 55.536 27.463 137.714 1.00 26.32 329 GLY A O 1
ATOM 2195 N N . PHE A 1 294 ? 55.751 28.906 135.983 1.00 28.17 330 PHE A N 1
ATOM 2196 C CA . PHE A 1 294 ? 56.569 28.012 135.184 1.00 28.12 330 PHE A CA 1
ATOM 2197 C C . PHE A 1 294 ? 58.015 27.958 135.671 1.00 27.97 330 PHE A C 1
ATOM 2198 O O . PHE A 1 294 ? 58.689 28.998 135.790 1.00 28.15 330 PHE A O 1
ATOM 2206 N N . ARG A 1 295 ? 58.507 26.739 135.897 1.00 27.32 331 ARG A N 1
ATOM 2207 C CA . ARG A 1 295 ? 59.873 26.547 136.291 1.00 26.57 331 ARG A CA 1
ATOM 2208 C C . ARG A 1 295 ? 60.430 25.212 135.862 1.00 26.80 331 ARG A C 1
ATOM 2209 O O . ARG A 1 295 ? 59.739 24.379 135.257 1.00 26.68 331 ARG A O 1
ATOM 2217 N N . ALA A 1 296 ? 61.706 25.017 136.138 1.00 27.02 332 ALA A N 1
ATOM 2218 C CA . ALA A 1 296 ? 62.439 23.878 135.651 1.00 27.30 332 ALA A CA 1
ATOM 2219 C C . ALA A 1 296 ? 62.261 22.617 136.484 1.00 27.62 332 ALA A C 1
ATOM 2220 O O . ALA A 1 296 ? 61.910 22.661 137.660 1.00 27.50 332 ALA A O 1
ATOM 2222 N N . THR A 1 297 ? 62.539 21.491 135.833 1.00 28.49 333 THR A N 1
ATOM 2223 C CA . THR A 1 297 ? 62.770 20.216 136.494 1.00 28.61 333 THR A CA 1
ATOM 2224 C C . THR A 1 297 ? 64.260 20.004 136.705 1.00 28.51 333 THR A C 1
ATOM 2225 O O . THR A 1 297 ? 65.117 20.754 136.159 1.00 28.66 333 THR A O 1
ATOM 2229 N N . SER A 1 298 ? 64.587 18.969 137.475 1.00 27.88 334 SER A N 1
ATOM 2230 C CA . SER A 1 298 ? 65.966 18.537 137.622 1.00 28.63 334 SER A CA 1
ATOM 2231 C C . SER A 1 298 ? 66.598 18.109 136.271 1.00 28.96 334 SER A C 1
ATOM 2232 O O . SER A 1 298 ? 67.751 18.458 135.983 1.00 29.14 334 SER A O 1
ATOM 2235 N N . ASN A 1 299 ? 65.828 17.405 135.449 1.00 28.84 335 ASN A N 1
ATOM 2236 C CA . ASN A 1 299 ? 66.290 16.922 134.132 1.00 29.00 335 ASN A CA 1
ATOM 2237 C C . ASN A 1 299 ? 66.813 18.062 133.230 1.00 28.73 335 ASN A C 1
ATOM 2238 O O . ASN A 1 299 ? 67.865 17.929 132.607 1.00 29.18 335 ASN A O 1
ATOM 2243 N N . LEU A 1 300 ? 66.083 19.169 133.177 1.00 27.51 336 LEU A N 1
ATOM 2244 C CA . LEU A 1 300 ? 66.496 20.280 132.361 1.00 28.33 336 LEU A CA 1
ATOM 2245 C C . LEU A 1 300 ? 67.876 20.811 132.839 1.00 27.93 336 LEU A C 1
ATOM 2246 O O . LEU A 1 300 ? 68.793 20.987 132.044 1.00 26.88 336 LEU A O 1
ATOM 2251 N N . VAL A 1 301 ? 68.011 21.012 134.145 1.00 26.97 337 VAL A N 1
ATOM 2252 C CA . VAL A 1 301 ? 69.262 21.518 134.723 1.00 27.44 337 VAL A CA 1
ATOM 2253 C C . VAL A 1 301 ? 70.421 20.572 134.434 1.00 27.34 337 VAL A C 1
ATOM 2254 O O . VAL A 1 301 ? 71.489 20.990 133.974 1.00 27.60 337 VAL A O 1
ATOM 2258 N N . HIS A 1 302 ? 70.184 19.289 134.625 1.00 27.27 338 HIS A N 1
ATOM 2259 C CA . HIS A 1 302 ? 71.216 18.277 134.428 1.00 27.99 338 HIS A CA 1
ATOM 2260 C C . HIS A 1 302 ? 71.606 18.062 132.965 1.00 27.84 338 HIS A C 1
ATOM 2261 O O . HIS A 1 302 ? 72.575 17.363 132.707 1.00 29.34 338 HIS A O 1
ATOM 2268 N N . LEU A 1 303 ? 70.891 18.654 132.025 1.00 27.08 339 LEU A N 1
ATOM 2269 C CA . LEU A 1 303 ? 71.335 18.576 130.635 1.00 28.32 339 LEU A CA 1
ATOM 2270 C C . LEU A 1 303 ? 72.609 19.429 130.387 1.00 28.17 339 LEU A C 1
ATOM 2271 O O . LEU A 1 303 ? 73.352 19.183 129.408 1.00 28.01 339 LEU A O 1
ATOM 2276 N N . PHE A 1 304 ? 72.849 20.429 131.246 1.00 27.79 340 PHE A N 1
ATOM 2277 C CA . PHE A 1 304 ? 73.967 21.388 131.028 1.00 26.98 340 PHE A CA 1
ATOM 2278 C C . PHE A 1 304 ? 75.186 21.027 131.833 1.00 27.49 340 PHE A C 1
ATOM 2279 O O . PHE A 1 304 ? 75.078 20.507 132.939 1.00 27.43 340 PHE A O 1
ATOM 2287 N N . ASP A 1 305 ? 76.356 21.300 131.273 1.00 28.43 341 ASP A N 1
ATOM 2288 C CA . ASP A 1 305 ? 77.609 21.119 131.976 1.00 29.43 341 ASP A CA 1
ATOM 2289 C C . ASP A 1 305 ? 77.837 22.266 132.959 1.00 29.51 341 ASP A C 1
ATOM 2290 O O . ASP A 1 305 ? 77.630 23.449 132.622 1.00 29.46 341 ASP A O 1
ATOM 2295 N N . PHE A 1 306 ? 78.341 21.915 134.137 1.00 28.58 342 PHE A N 1
ATOM 2296 C CA . PHE A 1 306 ? 78.655 22.881 135.190 1.00 28.02 342 PHE A CA 1
ATOM 2297 C C . PHE A 1 306 ? 80.093 22.666 135.587 1.00 28.40 342 PHE A C 1
ATOM 2298 O O . PHE A 1 306 ? 80.621 21.583 135.392 1.00 29.05 342 PHE A O 1
ATOM 2306 N N . GLN A 1 307 ? 80.729 23.675 136.171 1.00 28.42 343 GLN A N 1
ATOM 2307 C CA . GLN A 1 307 ? 82.040 23.486 136.746 1.00 29.29 343 GLN A CA 1
ATOM 2308 C C . GLN A 1 307 ? 82.086 22.309 137.744 1.00 29.00 343 GLN A C 1
ATOM 2309 O O . GLN A 1 307 ? 83.038 21.542 137.772 1.00 28.39 343 GLN A O 1
ATOM 2315 N N . ASN A 1 308 ? 81.059 22.173 138.566 1.00 29.17 344 ASN A N 1
ATOM 2316 C CA . ASN A 1 308 ? 80.963 21.018 139.467 1.00 29.76 344 ASN A CA 1
ATOM 2317 C C . ASN A 1 308 ? 79.616 20.333 139.208 1.00 30.50 344 ASN A C 1
ATOM 2318 O O . ASN A 1 308 ? 78.566 20.768 139.720 1.00 30.25 344 ASN A O 1
ATOM 2323 N N . ASP A 1 309 ? 79.649 19.304 138.370 1.00 31.08 345 ASP A N 1
ATOM 2324 C CA . ASP A 1 309 ? 78.441 18.602 137.970 1.00 31.80 345 ASP A CA 1
ATOM 2325 C C . ASP A 1 309 ? 77.759 17.872 139.128 1.00 33.04 345 ASP A C 1
ATOM 2326 O O . ASP A 1 309 ? 76.574 17.669 139.078 1.00 33.09 345 ASP A O 1
ATOM 2331 N N . GLU A 1 310 ? 78.508 17.535 140.177 1.00 34.16 346 GLU A N 1
ATOM 2332 C CA . GLU A 1 310 ? 77.951 16.909 141.375 1.00 35.07 346 GLU A CA 1
ATOM 2333 C C . GLU A 1 310 ? 77.138 17.894 142.223 1.00 35.94 346 GLU A C 1
ATOM 2334 O O . GLU A 1 310 ? 76.230 17.470 142.942 1.00 36.40 346 GLU A O 1
ATOM 2340 N N . GLU A 1 311 ? 77.480 19.188 142.159 1.00 34.66 347 GLU A N 1
ATOM 2341 C CA . GLU A 1 311 ? 76.713 20.224 142.825 1.00 34.03 347 GLU A CA 1
ATOM 2342 C C . GLU A 1 311 ? 76.474 21.441 141.903 1.00 31.98 347 GLU A C 1
ATOM 2343 O O . GLU A 1 311 ? 77.129 22.426 142.009 1.00 30.79 347 GLU A O 1
ATOM 2349 N N . PRO A 1 312 ? 75.503 21.370 140.988 1.00 30.57 348 PRO A N 1
ATOM 2350 C CA . PRO A 1 312 ? 75.298 22.465 140.035 1.00 29.60 348 PRO A CA 1
ATOM 2351 C C . PRO A 1 312 ? 74.876 23.777 140.699 1.00 29.18 348 PRO A C 1
ATOM 2352 O O . PRO A 1 312 ? 74.094 23.762 141.626 1.00 28.05 348 PRO A O 1
ATOM 2356 N N . LYS A 1 313 ? 75.426 24.902 140.243 1.00 28.07 349 LYS A N 1
ATOM 2357 C CA . LYS A 1 313 ? 74.997 26.233 140.706 1.00 27.27 349 LYS A CA 1
ATOM 2358 C C . LYS A 1 313 ? 74.899 27.050 139.419 1.00 26.95 349 LYS A C 1
ATOM 2359 O O . LYS A 1 313 ? 75.768 26.925 138.545 1.00 25.70 349 LYS A O 1
ATOM 2362 N N . ALA A 1 314 ? 73.830 27.833 139.276 1.00 26.80 350 ALA A N 1
ATOM 2363 C CA . ALA A 1 314 ? 73.594 28.645 138.066 1.00 27.20 350 ALA A CA 1
ATOM 2364 C C . ALA A 1 314 ? 74.813 29.527 137.696 1.00 27.71 350 ALA A C 1
ATOM 2365 O O . ALA A 1 314 ? 75.134 29.719 136.521 1.00 29.11 350 ALA A O 1
ATOM 2367 N N . SER A 1 315 ? 75.519 30.026 138.696 1.00 28.38 351 SER A N 1
ATOM 2368 C CA . SER A 1 315 ? 76.655 30.926 138.419 1.00 28.02 351 SER A CA 1
ATOM 2369 C C . SER A 1 315 ? 77.921 30.178 137.980 1.00 28.53 351 SER A C 1
ATOM 2370 O O . SER A 1 315 ? 78.901 30.814 137.599 1.00 29.70 351 SER A O 1
ATOM 2373 N N . GLU A 1 316 ? 77.897 28.843 138.029 1.00 28.54 352 GLU A N 1
ATOM 2374 C CA . GLU A 1 316 ? 79.057 27.993 137.687 1.00 28.48 352 GLU A CA 1
ATOM 2375 C C . GLU A 1 316 ? 78.775 27.162 136.427 1.00 28.01 352 GLU A C 1
ATOM 2376 O O . GLU A 1 316 ? 79.524 26.240 136.103 1.00 28.19 352 GLU A O 1
ATOM 2382 N N . ILE A 1 317 ? 77.722 27.512 135.703 1.00 27.81 353 ILE A N 1
ATOM 2383 C CA . ILE A 1 317 ? 77.352 26.777 134.490 1.00 28.04 353 ILE A CA 1
ATOM 2384 C C . ILE A 1 317 ? 78.429 27.009 133.429 1.00 28.07 353 ILE A C 1
ATOM 2385 O O . ILE A 1 317 ? 78.967 28.102 133.332 1.00 27.82 353 ILE A O 1
ATOM 2390 N N . GLN A 1 318 ? 78.788 25.963 132.690 1.00 27.76 354 GLN A N 1
ATOM 2391 C CA A GLN A 1 318 ? 79.794 26.012 131.621 0.50 27.94 354 GLN A CA 1
ATOM 2392 C CA B GLN A 1 318 ? 79.782 26.098 131.625 0.50 27.91 354 GLN A CA 1
ATOM 2393 C C . GLN A 1 318 ? 79.147 26.207 130.237 1.00 28.29 354 GLN A C 1
ATOM 2394 O O . GLN A 1 318 ? 79.671 26.917 129.375 1.00 27.46 354 GLN A O 1
ATOM 2405 N N . ASP A 1 319 ? 78.021 25.516 130.018 1.00 27.88 355 ASP A N 1
ATOM 2406 C CA . ASP A 1 319 ? 77.224 25.670 128.815 1.00 28.69 355 ASP A CA 1
ATOM 2407 C C . ASP A 1 319 ? 76.327 26.872 129.075 1.00 29.35 355 ASP A C 1
ATOM 2408 O O . ASP A 1 319 ? 75.369 26.788 129.809 1.00 30.53 355 ASP A O 1
ATOM 2413 N N . LYS A 1 320 ? 76.654 28.006 128.482 1.00 29.88 356 LYS A N 1
ATOM 2414 C CA . LYS A 1 320 ? 75.985 29.242 128.796 1.00 30.30 356 LYS A CA 1
ATOM 2415 C C . LYS A 1 320 ? 74.574 29.340 128.265 1.00 29.51 356 LYS A C 1
ATOM 2416 O O . LYS A 1 320 ? 73.905 30.314 128.535 1.00 28.58 356 LYS A O 1
ATOM 2422 N N . ARG A 1 321 ? 74.110 28.347 127.510 1.00 29.72 357 ARG A N 1
ATOM 2423 C CA . ARG A 1 321 ? 72.704 28.317 127.072 1.00 29.53 357 ARG A CA 1
ATOM 2424 C C . ARG A 1 321 ? 71.721 28.241 128.204 1.00 29.26 357 ARG A C 1
ATOM 2425 O O . ARG A 1 321 ? 70.597 28.762 128.094 1.00 29.38 357 ARG A O 1
ATOM 2433 N N . GLY A 1 322 ? 72.135 27.626 129.311 1.00 29.38 358 GLY A N 1
ATOM 2434 C CA . GLY A 1 322 ? 71.267 27.514 130.493 1.00 28.96 358 GLY A CA 1
ATOM 2435 C C . GLY A 1 322 ? 71.227 28.799 131.295 1.00 29.31 358 GLY A C 1
ATOM 2436 O O . GLY A 1 322 ? 72.255 29.206 131.852 1.00 28.84 358 GLY A O 1
ATOM 2437 N N . ILE A 1 323 ? 70.053 29.446 131.305 1.00 28.88 359 ILE A N 1
ATOM 2438 C CA . ILE A 1 323 ? 69.836 30.757 131.876 1.00 29.65 359 ILE A CA 1
ATOM 2439 C C . ILE A 1 323 ? 68.824 30.599 132.995 1.00 30.01 359 ILE A C 1
ATOM 2440 O O . ILE A 1 323 ? 67.609 30.667 132.777 1.00 29.60 359 ILE A O 1
ATOM 2445 N N . PHE A 1 324 ? 69.371 30.405 134.195 1.00 30.35 360 PHE A N 1
ATOM 2446 C CA . PHE A 1 324 ? 68.642 29.970 135.367 1.00 30.28 360 PHE A CA 1
ATOM 2447 C C . PHE A 1 324 ? 68.762 30.934 136.504 1.00 30.00 360 PHE A C 1
ATOM 2448 O O . PHE A 1 324 ? 69.735 31.667 136.605 1.00 28.47 360 PHE A O 1
ATOM 2456 N N . TYR A 1 325 ? 67.773 30.920 137.373 1.00 29.92 361 TYR A N 1
ATOM 2457 C CA . TYR A 1 325 ? 67.836 31.648 138.641 1.00 30.38 361 TYR A CA 1
ATOM 2458 C C . TYR A 1 325 ? 67.592 30.602 139.737 1.00 29.93 361 TYR A C 1
ATOM 2459 O O . TYR A 1 325 ? 66.508 29.968 139.779 1.00 28.62 361 TYR A O 1
ATOM 2468 N N . ASP A 1 326 ? 68.606 30.388 140.572 1.00 28.92 362 ASP A N 1
ATOM 2469 C CA . ASP A 1 326 ? 68.635 29.264 141.523 1.00 29.32 362 ASP A CA 1
ATOM 2470 C C . ASP A 1 326 ? 68.530 29.620 143.001 1.00 29.82 362 ASP A C 1
ATOM 2471 O O . ASP A 1 326 ? 68.654 28.741 143.860 1.00 30.44 362 ASP A O 1
ATOM 2476 N N . LYS A 1 327 ? 68.312 30.895 143.310 1.00 30.43 363 LYS A N 1
ATOM 2477 C CA . LYS A 1 327 ? 68.451 31.367 144.687 1.00 30.52 363 LYS A CA 1
ATOM 2478 C C . LYS A 1 327 ? 67.378 30.712 145.567 1.00 30.58 363 LYS A C 1
ATOM 2479 O O . LYS A 1 327 ? 66.209 30.830 145.286 1.00 29.88 363 LYS A O 1
ATOM 2481 N N . GLY A 1 328 ? 67.798 30.002 146.616 1.00 30.79 364 GLY A N 1
ATOM 2482 C CA . GLY A 1 328 ? 66.880 29.361 147.573 1.00 30.55 364 GLY A CA 1
ATOM 2483 C C . GLY A 1 328 ? 66.192 28.101 147.048 1.00 30.60 364 GLY A C 1
ATOM 2484 O O . GLY A 1 328 ? 65.331 27.555 147.698 1.00 29.85 364 GLY A O 1
ATOM 2485 N N . ARG A 1 329 ? 66.566 27.617 145.875 1.00 30.91 365 ARG A N 1
ATOM 2486 C CA . ARG A 1 329 ? 65.834 26.513 145.257 1.00 31.67 365 ARG A CA 1
ATOM 2487 C C . ARG A 1 329 ? 66.669 25.241 145.187 1.00 31.31 365 ARG A C 1
ATOM 2488 O O . ARG A 1 329 ? 67.850 25.285 144.865 1.00 30.99 365 ARG A O 1
ATOM 2496 N N . SER A 1 330 ? 66.038 24.101 145.445 1.00 30.94 366 SER A N 1
ATOM 2497 C CA . SER A 1 330 ? 66.647 22.816 145.132 1.00 30.21 366 SER A CA 1
ATOM 2498 C C . SER A 1 330 ? 66.528 22.560 143.632 1.00 30.53 366 SER A C 1
ATOM 2499 O O . SER A 1 330 ? 65.632 23.110 142.949 1.00 30.09 366 SER A O 1
ATOM 2502 N N . ILE A 1 331 ? 67.419 21.717 143.121 1.00 30.46 367 ILE A N 1
ATOM 2503 C CA . ILE A 1 331 ? 67.377 21.313 141.723 1.00 30.95 367 ILE A CA 1
ATOM 2504 C C . ILE A 1 331 ? 66.134 20.441 141.423 1.00 31.01 367 ILE A C 1
ATOM 2505 O O . ILE A 1 331 ? 65.498 20.638 140.409 1.00 30.31 367 ILE A O 1
ATOM 2510 N N . ASP A 1 332 ? 65.825 19.498 142.308 1.00 32.00 368 ASP A N 1
ATOM 2511 C CA . ASP A 1 332 ? 64.658 18.579 142.193 1.00 33.21 368 ASP A CA 1
ATOM 2512 C C . ASP A 1 332 ? 63.371 19.165 142.742 1.00 33.30 368 ASP A C 1
ATOM 2513 O O . ASP A 1 332 ? 63.405 19.835 143.794 1.00 33.68 368 ASP A O 1
ATOM 2518 N N . ILE A 1 333 ? 62.248 18.831 142.090 1.00 32.87 369 ILE A N 1
ATOM 2519 C CA . ILE A 1 333 ? 60.912 19.008 142.669 1.00 33.02 369 ILE A CA 1
ATOM 2520 C C . ILE A 1 333 ? 60.525 17.703 143.375 1.00 33.54 369 ILE A C 1
ATOM 2521 O O . ILE A 1 333 ? 60.348 16.659 142.737 1.00 33.95 369 ILE A O 1
ATOM 2526 N N . THR A 1 334 ? 60.424 17.760 144.696 1.00 33.66 370 THR A N 1
ATOM 2527 C CA . THR A 1 334 ? 60.357 16.547 145.510 1.00 34.00 370 THR A CA 1
ATOM 2528 C C . THR A 1 334 ? 59.060 16.401 146.341 1.00 33.70 370 THR A C 1
ATOM 2529 O O . THR A 1 334 ? 58.405 15.356 146.294 1.00 33.75 370 THR A O 1
ATOM 2533 N N . SER A 1 335 ? 58.703 17.432 147.105 1.00 33.48 371 SER A N 1
ATOM 2534 C CA . SER A 1 335 ? 57.535 17.351 147.993 1.00 32.85 371 SER A CA 1
ATOM 2535 C C . SER A 1 335 ? 56.267 17.521 147.185 1.00 32.97 371 SER A C 1
ATOM 2536 O O . SER A 1 335 ? 55.350 16.709 147.291 1.00 33.45 371 SER A O 1
ATOM 2539 N N . SER A 1 336 ? 56.218 18.571 146.371 1.00 32.39 372 SER A N 1
ATOM 2540 C CA . SER A 1 336 ? 55.003 18.930 145.652 1.00 31.59 372 SER A CA 1
ATOM 2541 C C . SER A 1 336 ? 55.337 19.867 144.500 1.00 31.41 372 SER A C 1
ATOM 2542 O O . SER A 1 336 ? 56.193 20.740 144.629 1.00 30.99 372 SER A O 1
ATOM 2545 N N . VAL A 1 337 ? 54.644 19.696 143.383 1.00 31.00 373 VAL A N 1
ATOM 2546 C CA . VAL A 1 337 ? 54.844 20.550 142.233 1.00 31.10 373 VAL A CA 1
ATOM 2547 C C . VAL A 1 337 ? 54.196 21.918 142.446 1.00 30.93 373 VAL A C 1
ATOM 2548 O O . VAL A 1 337 ? 54.750 22.941 142.050 1.00 31.32 373 VAL A O 1
ATOM 2552 N N . SER A 1 338 ? 53.039 21.956 143.090 1.00 30.71 374 SER A N 1
ATOM 2553 C CA . SER A 1 338 ? 52.428 23.253 143.382 1.00 30.88 374 SER A CA 1
ATOM 2554 C C . SER A 1 338 ? 52.876 23.798 144.711 1.00 30.04 374 SER A C 1
ATOM 2555 O O . SER A 1 338 ? 53.265 23.051 145.629 1.00 29.07 374 SER A O 1
ATOM 2558 N N . GLY A 1 339 ? 52.810 25.123 144.797 1.00 29.33 375 GLY A N 1
ATOM 2559 C CA . GLY A 1 339 ? 53.161 25.842 146.005 1.00 28.44 375 GLY A CA 1
ATOM 2560 C C . GLY A 1 339 ? 54.642 25.872 146.296 1.00 28.20 375 GLY A C 1
ATOM 2561 O O . GLY A 1 339 ? 55.020 26.339 147.326 1.00 27.61 375 GLY A O 1
ATOM 2562 N N . THR A 1 340 ? 55.500 25.400 145.396 1.00 28.45 376 THR A N 1
ATOM 2563 C CA . THR A 1 340 ? 56.921 25.322 145.725 1.00 28.57 376 THR A CA 1
ATOM 2564 C C . THR A 1 340 ? 57.835 26.082 144.751 1.00 29.41 376 THR A C 1
ATOM 2565 O O . THR A 1 340 ? 59.023 25.797 144.658 1.00 29.34 376 THR A O 1
ATOM 2569 N N . PHE A 1 341 ? 57.282 27.075 144.064 1.00 29.47 377 PHE A N 1
ATOM 2570 C CA . PHE A 1 341 ? 58.029 27.840 143.086 1.00 29.07 377 PHE A CA 1
ATOM 2571 C C . PHE A 1 341 ? 59.291 28.488 143.661 1.00 29.52 377 PHE A C 1
ATOM 2572 O O . PHE A 1 341 ? 60.328 28.512 143.000 1.00 29.20 377 PHE A O 1
ATOM 2580 N N . GLU A 1 342 ? 59.191 29.021 144.876 1.00 29.93 378 GLU A N 1
ATOM 2581 C CA . GLU A 1 342 ? 60.300 29.723 145.523 1.00 29.77 378 GLU A CA 1
ATOM 2582 C C . GLU A 1 342 ? 61.319 28.760 146.090 1.00 29.25 378 GLU A C 1
ATOM 2583 O O . GLU A 1 342 ? 62.400 29.195 146.440 1.00 29.32 378 GLU A O 1
ATOM 2589 N N . THR A 1 343 ? 61.012 27.467 146.188 1.00 28.41 379 THR A N 1
ATOM 2590 C CA . THR A 1 343 ? 61.930 26.543 146.890 1.00 28.07 379 THR A CA 1
ATOM 2591 C C . THR A 1 343 ? 62.315 25.227 146.186 1.00 27.27 379 THR A C 1
ATOM 2592 O O . THR A 1 343 ? 63.248 24.565 146.602 1.00 27.15 379 THR A O 1
ATOM 2596 N N . GLU A 1 344 ? 61.595 24.811 145.166 1.00 27.61 380 GLU A N 1
ATOM 2597 C CA . GLU A 1 344 ? 61.897 23.535 144.511 1.00 27.84 380 GLU A CA 1
ATOM 2598 C C . GLU A 1 344 ? 61.808 23.664 142.998 1.00 28.11 380 GLU A C 1
ATOM 2599 O O . GLU A 1 344 ? 60.731 23.879 142.454 1.00 27.32 380 GLU A O 1
ATOM 2605 N N . GLY A 1 345 ? 62.938 23.487 142.317 1.00 29.21 381 GLY A N 1
ATOM 2606 C CA . GLY A 1 345 ? 63.003 23.705 140.860 1.00 28.99 381 GLY A CA 1
ATOM 2607 C C . GLY A 1 345 ? 63.631 25.068 140.608 1.00 29.51 381 GLY A C 1
ATOM 2608 O O . GLY A 1 345 ? 63.196 26.070 141.179 1.00 29.52 381 GLY A O 1
ATOM 2609 N N . TRP A 1 346 ? 64.676 25.107 139.790 1.00 28.79 382 TRP A N 1
ATOM 2610 C CA . TRP A 1 346 ? 65.305 26.379 139.429 1.00 28.81 382 TRP A CA 1
ATOM 2611 C C . TRP A 1 346 ? 64.354 27.180 138.564 1.00 28.97 382 TRP A C 1
ATOM 2612 O O . TRP A 1 346 ? 63.542 26.597 137.819 1.00 29.58 382 TRP A O 1
ATOM 2623 N N . SER A 1 347 ? 64.401 28.506 138.684 1.00 28.18 383 SER A N 1
ATOM 2624 C CA . SER A 1 347 ? 63.628 29.342 137.769 1.00 27.99 383 SER A CA 1
ATOM 2625 C C . SER A 1 347 ? 64.408 29.470 136.463 1.00 27.57 383 SER A C 1
ATOM 2626 O O . SER A 1 347 ? 65.612 29.298 136.453 1.00 27.55 383 SER A O 1
ATOM 2629 N N . VAL A 1 348 ? 63.692 29.692 135.371 1.00 27.79 384 VAL A N 1
ATOM 2630 C CA . VAL A 1 348 ? 64.271 29.829 134.034 1.00 27.76 384 VAL A CA 1
ATOM 2631 C C . VAL A 1 348 ? 63.998 31.257 133.539 1.00 28.24 384 VAL A C 1
ATOM 2632 O O . VAL A 1 348 ? 62.856 31.665 133.390 1.00 27.39 384 VAL A O 1
ATOM 2636 N N . PHE A 1 349 ? 65.068 32.016 133.311 1.00 28.50 385 PHE A N 1
ATOM 2637 C CA . PHE A 1 349 ? 64.968 33.415 132.922 1.00 28.90 385 PHE A CA 1
ATOM 2638 C C . PHE A 1 349 ? 65.399 33.602 131.462 1.00 28.61 385 PHE A C 1
ATOM 2639 O O . PHE A 1 349 ? 65.752 34.683 131.048 1.00 28.62 385 PHE A O 1
ATOM 2647 N N . LYS A 1 350 ? 65.330 32.546 130.681 1.00 30.11 386 LYS A N 1
ATOM 2648 C CA . LYS A 1 350 ? 65.752 32.581 129.261 1.00 30.36 386 LYS A CA 1
ATOM 2649 C C . LYS A 1 350 ? 65.107 33.706 128.449 1.00 30.26 386 LYS A C 1
ATOM 2650 O O . LYS A 1 350 ? 65.780 34.417 127.723 1.00 30.61 386 LYS A O 1
ATOM 2656 N N . PHE A 1 351 ? 63.802 33.852 128.572 1.00 30.68 387 PHE A N 1
ATOM 2657 C CA . PHE A 1 351 ? 63.082 34.943 127.938 1.00 30.81 387 PHE A CA 1
ATOM 2658 C C . PHE A 1 351 ? 63.086 36.104 128.898 1.00 30.77 387 PHE A C 1
ATOM 2659 O O . PHE A 1 351 ? 62.739 35.963 130.066 1.00 30.24 387 PHE A O 1
ATOM 2667 N N . SER A 1 352 ? 63.530 37.250 128.406 1.00 31.03 388 SER A N 1
ATOM 2668 C CA . SER A 1 352 ? 63.806 38.424 129.254 1.00 30.61 388 SER A CA 1
ATOM 2669 C C . SER A 1 352 ? 63.306 39.665 128.534 1.00 30.45 388 SER A C 1
ATOM 2670 O O . SER A 1 352 ? 63.369 39.733 127.296 1.00 30.39 388 SER A O 1
ATOM 2673 N N . ASN A 1 353 ? 62.787 40.620 129.300 1.00 29.63 389 ASN A N 1
ATOM 2674 C CA . ASN A 1 353 ? 62.382 41.916 128.751 1.00 29.37 389 ASN A CA 1
ATOM 2675 C C . ASN A 1 353 ? 63.426 42.999 129.062 1.00 28.51 389 ASN A C 1
ATOM 2676 O O . ASN A 1 353 ? 63.121 44.168 128.973 1.00 28.37 389 ASN A O 1
ATOM 2681 N N . LEU A 1 354 ? 64.643 42.597 129.421 1.00 27.99 390 LEU A N 1
ATOM 2682 C CA . LEU A 1 354 ? 65.795 43.475 129.291 1.00 28.33 390 LEU A CA 1
ATOM 2683 C C . LEU A 1 354 ? 66.240 43.348 127.834 1.00 28.90 390 LEU A C 1
ATOM 2684 O O . LEU A 1 354 ? 66.167 42.240 127.225 1.00 28.41 390 LEU A O 1
ATOM 2689 N N . ASN A 1 355 ? 66.706 44.462 127.270 1.00 28.74 391 ASN A N 1
ATOM 2690 C CA . ASN A 1 355 ? 67.265 44.419 125.931 1.00 29.11 391 ASN A CA 1
ATOM 2691 C C . ASN A 1 355 ? 68.715 43.923 125.974 1.00 28.83 391 ASN A C 1
ATOM 2692 O O . ASN A 1 355 ? 69.304 43.760 127.043 1.00 29.39 391 ASN A O 1
ATOM 2697 N N . SER A 1 356 ? 69.286 43.672 124.810 1.00 28.19 392 SER A N 1
ATOM 2698 C CA . SER A 1 356 ? 70.663 43.208 124.735 1.00 27.69 392 SER A CA 1
ATOM 2699 C C . SER A 1 356 ? 71.714 44.169 125.260 1.00 27.42 392 SER A C 1
ATOM 2700 O O . SER A 1 356 ? 72.837 43.738 125.410 1.00 28.09 392 SER A O 1
ATOM 2703 N N . ASN A 1 357 ? 71.383 45.442 125.487 1.00 26.74 393 ASN A N 1
ATOM 2704 C CA A ASN A 1 357 ? 72.314 46.388 126.129 0.50 26.62 393 ASN A CA 1
ATOM 2705 C CA B ASN A 1 357 ? 72.317 46.383 126.118 0.50 27.24 393 ASN A CA 1
ATOM 2706 C C . ASN A 1 357 ? 72.056 46.513 127.637 1.00 26.78 393 ASN A C 1
ATOM 2707 O O . ASN A 1 357 ? 72.614 47.356 128.290 1.00 27.87 393 ASN A O 1
ATOM 2716 N N . GLY A 1 358 ? 71.205 45.653 128.177 1.00 27.52 394 GLY A N 1
ATOM 2717 C CA . GLY A 1 358 ? 70.910 45.633 129.611 1.00 27.41 394 GLY A CA 1
ATOM 2718 C C . GLY A 1 358 ? 69.788 46.558 130.055 1.00 27.27 394 GLY A C 1
ATOM 2719 O O . GLY A 1 358 ? 69.416 46.558 131.223 1.00 27.44 394 GLY A O 1
ATOM 2720 N N . GLN A 1 359 ? 69.245 47.354 129.137 1.00 27.35 395 GLN A N 1
ATOM 2721 C CA . GLN A 1 359 ? 68.190 48.324 129.491 1.00 27.18 395 GLN A CA 1
ATOM 2722 C C . GLN A 1 359 ? 66.843 47.638 129.486 1.00 28.08 395 GLN A C 1
ATOM 2723 O O . GLN A 1 359 ? 66.639 46.689 128.742 1.00 27.06 395 GLN A O 1
ATOM 2729 N N . PRO A 1 360 ? 65.915 48.086 130.337 1.00 29.22 396 PRO A N 1
ATOM 2730 C CA . PRO A 1 360 ? 64.590 47.474 130.233 1.00 30.12 396 PRO A CA 1
ATOM 2731 C C . PRO A 1 360 ? 63.871 47.815 128.932 1.00 31.03 396 PRO A C 1
ATOM 2732 O O . PRO A 1 360 ? 64.024 48.897 128.412 1.00 30.77 396 PRO A O 1
ATOM 2736 N N . GLY A 1 361 ? 63.089 46.882 128.405 1.00 33.06 397 GLY A N 1
ATOM 2737 C CA . GLY A 1 361 ? 62.179 47.174 127.301 1.00 34.08 397 GLY A CA 1
ATOM 2738 C C . GLY A 1 361 ? 61.235 48.294 127.680 1.00 35.60 397 GLY A C 1
ATOM 2739 O O . GLY A 1 361 ? 61.104 48.640 128.868 1.00 35.41 397 GLY A O 1
ATOM 2740 N N . LYS A 1 362 ? 60.581 48.866 126.673 1.00 37.46 398 LYS A N 1
ATOM 2741 C CA . LYS A 1 362 ? 59.877 50.135 126.870 1.00 39.11 398 LYS A CA 1
ATOM 2742 C C . LYS A 1 362 ? 58.587 50.043 127.701 1.00 39.94 398 LYS A C 1
ATOM 2743 O O . LYS A 1 362 ? 58.096 51.066 128.171 1.00 39.84 398 LYS A O 1
ATOM 2749 N N . ASN A 1 363 ? 58.065 48.840 127.931 1.00 40.73 399 ASN A N 1
ATOM 2750 C CA . ASN A 1 363 ? 56.940 48.678 128.858 1.00 41.83 399 ASN A CA 1
ATOM 2751 C C . ASN A 1 363 ? 57.191 47.564 129.887 1.00 42.80 399 ASN A C 1
ATOM 2752 O O . ASN A 1 363 ? 57.732 46.511 129.554 1.00 43.10 399 ASN A O 1
ATOM 2757 N N . THR A 1 364 ? 56.804 47.807 131.138 1.00 43.92 400 THR A N 1
ATOM 2758 C CA . THR A 1 364 ? 57.088 46.874 132.240 1.00 45.16 400 THR A CA 1
ATOM 2759 C C . THR A 1 364 ? 56.201 45.589 132.207 1.00 45.75 400 THR A C 1
ATOM 2760 O O . THR A 1 364 ? 56.565 44.549 132.773 1.00 46.38 400 THR A O 1
ATOM 2764 N N . LEU A 1 365 ? 55.065 45.667 131.509 1.00 45.91 401 LEU A N 1
ATOM 2765 C CA . LEU A 1 365 ? 54.093 44.572 131.382 1.00 45.60 401 LEU A CA 1
ATOM 2766 C C . LEU A 1 365 ? 54.066 44.069 129.926 1.00 45.36 401 LEU A C 1
ATOM 2767 O O . LEU A 1 365 ? 54.493 42.950 129.663 1.00 45.80 401 LEU A O 1
ATOM 2772 N N . TRP A 1 366 ? 53.598 44.901 128.987 1.00 44.84 402 TRP A N 1
ATOM 2773 C CA . TRP A 1 366 ? 53.566 44.548 127.547 1.00 44.39 402 TRP A CA 1
ATOM 2774 C C . TRP A 1 366 ? 54.989 44.515 126.984 1.00 42.78 402 TRP A C 1
ATOM 2775 O O . TRP A 1 366 ? 55.552 45.548 126.612 1.00 43.12 402 TRP A O 1
ATOM 2786 N N . VAL A 1 367 ? 55.560 43.318 126.932 1.00 40.85 403 VAL A N 1
ATOM 2787 C CA . VAL A 1 367 ? 56.970 43.149 126.631 1.00 39.07 403 VAL A CA 1
ATOM 2788 C C . VAL A 1 367 ? 57.303 43.414 125.160 1.00 37.94 403 VAL A C 1
ATOM 2789 O O . VAL A 1 367 ? 56.436 43.332 124.292 1.00 37.14 403 VAL A O 1
ATOM 2793 N N . ASP A 1 368 ? 58.568 43.739 124.899 1.00 36.50 404 ASP A N 1
ATOM 2794 C CA . ASP A 1 368 ? 59.083 43.872 123.519 1.00 35.76 404 ASP A CA 1
ATOM 2795 C C . ASP A 1 368 ? 59.572 42.541 122.905 1.00 33.83 404 ASP A C 1
ATOM 2796 O O . ASP A 1 368 ? 59.699 42.433 121.682 1.00 32.57 404 ASP A O 1
ATOM 2801 N N . THR A 1 369 ? 59.914 41.576 123.760 1.00 32.93 405 THR A N 1
ATOM 2802 C CA . THR A 1 369 ? 60.513 40.305 123.358 1.00 32.26 405 THR A CA 1
ATOM 2803 C C . THR A 1 369 ? 59.636 39.537 122.338 1.00 32.39 405 THR A C 1
ATOM 2804 O O . THR A 1 369 ? 58.460 39.364 122.559 1.00 32.33 405 THR A O 1
ATOM 2808 N N . ASP A 1 370 ? 60.220 39.114 121.227 1.00 32.22 406 ASP A N 1
ATOM 2809 C CA . ASP A 1 370 ? 59.508 38.364 120.186 1.00 31.97 406 ASP A CA 1
ATOM 2810 C C . ASP A 1 370 ? 59.706 36.900 120.467 1.00 31.98 406 ASP A C 1
ATOM 2811 O O . ASP A 1 370 ? 60.765 36.508 120.973 1.00 31.17 406 ASP A O 1
ATOM 2816 N N . PHE A 1 371 ? 58.698 36.083 120.153 1.00 31.81 407 PHE A N 1
ATOM 2817 C CA . PHE A 1 371 ? 58.860 34.645 120.246 1.00 30.96 407 PHE A CA 1
ATOM 2818 C C . PHE A 1 371 ? 59.492 34.118 118.987 1.00 30.28 407 PHE A C 1
ATOM 2819 O O . PHE A 1 371 ? 58.952 34.304 117.899 1.00 30.34 407 PHE A O 1
ATOM 2827 N N . PRO A 1 372 ? 60.623 33.419 119.109 1.00 30.19 408 PRO A N 1
ATOM 2828 C 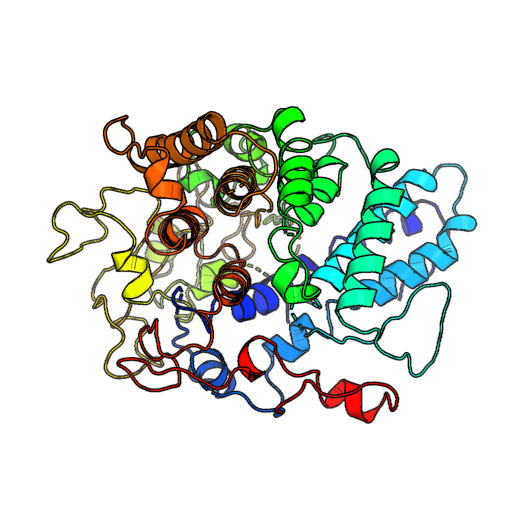CA . PRO A 1 372 ? 61.170 32.910 117.854 1.00 29.86 408 PRO A CA 1
ATOM 2829 C C . PRO A 1 372 ? 60.543 31.563 117.464 1.00 28.65 408 PRO A C 1
ATOM 2830 O O . PRO A 1 372 ? 61.030 30.532 117.881 1.00 30.36 408 PRO A O 1
ATOM 2842 N N . PHE A 1 374 ? 60.472 29.868 114.567 1.00 28.08 410 PHE A N 1
ATOM 2843 C CA . PHE A 1 374 ? 61.456 29.112 113.823 1.00 26.93 410 PHE A CA 1
ATOM 2844 C C . PHE A 1 374 ? 62.747 29.929 113.793 1.00 27.71 410 PHE A C 1
ATOM 2845 O O . PHE A 1 374 ? 62.683 31.119 113.479 1.00 25.80 410 PHE A O 1
ATOM 2853 N N . ARG A 1 375 ? 63.880 29.270 114.061 1.00 26.28 411 ARG A N 1
ATOM 2854 C CA . ARG A 1 375 ? 65.190 29.902 113.960 1.00 27.32 411 ARG A CA 1
ATOM 2855 C C . ARG A 1 375 ? 66.197 28.869 113.474 1.00 27.45 411 ARG A C 1
ATOM 2856 O O . ARG A 1 375 ? 65.925 27.656 113.526 1.00 27.51 411 ARG A O 1
ATOM 2864 N N . LEU A 1 376 ? 67.330 29.350 112.979 1.00 26.35 412 LEU A N 1
ATOM 2865 C CA . LEU A 1 376 ? 68.309 28.513 112.283 1.00 26.85 412 LEU A CA 1
ATOM 2866 C C . LEU A 1 376 ? 68.917 27.480 113.209 1.00 27.28 412 LEU A C 1
ATOM 2867 O O . LEU A 1 376 ? 69.329 26.400 112.767 1.00 29.69 412 LEU A O 1
ATOM 2872 N N . GLY A 1 377 ? 69.001 27.777 114.495 1.00 27.12 413 GLY A N 1
ATOM 2873 C CA . GLY A 1 377 ? 69.543 26.780 115.412 1.00 26.80 413 GLY A CA 1
ATOM 2874 C C . GLY A 1 377 ? 68.763 25.472 115.344 1.00 26.40 413 GLY A C 1
ATOM 2875 O O . GLY A 1 377 ? 69.330 24.370 115.401 1.00 27.19 413 GLY A O 1
ATOM 2876 N N . ASP A 1 378 ? 67.456 25.595 115.268 1.00 26.56 414 ASP A N 1
ATOM 2877 C CA . ASP A 1 378 ? 66.559 24.407 115.155 1.00 26.33 414 ASP A CA 1
ATOM 2878 C C . ASP A 1 378 ? 66.837 23.720 113.807 1.00 26.70 414 ASP A C 1
ATOM 2879 O O . ASP A 1 378 ? 66.957 22.526 113.745 1.00 29.34 414 ASP A O 1
ATOM 2884 N N . ILE A 1 379 ? 66.915 24.482 112.735 1.00 27.90 415 ILE A N 1
ATOM 2885 C CA . ILE A 1 379 ? 67.204 23.930 111.398 1.00 27.93 415 ILE A CA 1
ATOM 2886 C C . ILE A 1 379 ? 68.470 23.080 111.404 1.00 27.60 415 ILE A C 1
ATOM 2887 O O . ILE A 1 379 ? 68.484 21.975 110.880 1.00 26.21 415 ILE A O 1
ATOM 2892 N N . TYR A 1 380 ? 69.522 23.617 112.015 1.00 27.01 416 TYR A N 1
ATOM 2893 C CA . TYR A 1 380 ? 70.788 22.893 112.174 1.00 27.01 416 TYR A CA 1
ATOM 2894 C C . TYR A 1 380 ? 70.578 21.542 112.822 1.00 27.08 416 TYR A C 1
ATOM 2895 O O . TYR A 1 380 ? 71.067 20.545 112.329 1.00 27.85 416 TYR A O 1
ATOM 2904 N N . LEU A 1 381 ? 69.890 21.533 113.954 1.00 27.19 417 LEU A N 1
ATOM 2905 C CA . LEU A 1 381 ? 69.650 20.292 114.706 1.00 27.80 417 LEU A CA 1
ATOM 2906 C C . LEU A 1 381 ? 68.764 19.349 113.905 1.00 27.34 417 LEU A C 1
ATOM 2907 O O . LEU A 1 381 ? 69.004 18.141 113.911 1.00 28.54 417 LEU A O 1
ATOM 2920 N N . TYR A 1 383 ? 68.646 19.108 110.612 1.00 26.21 419 TYR A N 1
ATOM 2921 C CA . TYR A 1 383 ? 69.475 18.609 109.560 1.00 25.33 419 TYR A CA 1
ATOM 2922 C C . TYR A 1 383 ? 70.312 17.467 110.131 1.00 25.93 419 TYR A C 1
ATOM 2923 O O . TYR A 1 383 ? 70.399 16.395 109.530 1.00 26.58 419 TYR A O 1
ATOM 2932 N N . ALA A 1 384 ? 70.923 17.685 111.295 1.00 25.47 420 ALA A N 1
ATOM 2933 C CA . ALA A 1 384 ? 71.785 16.662 111.913 1.00 25.54 420 ALA A CA 1
ATOM 2934 C C . ALA A 1 384 ? 71.009 15.349 112.242 1.00 26.23 420 ALA A C 1
ATOM 2935 O O . ALA A 1 384 ? 71.512 14.234 111.971 1.00 25.99 420 ALA A O 1
ATOM 2937 N N . GLU A 1 385 ? 69.828 15.499 112.825 1.00 26.61 421 GLU A N 1
ATOM 2938 C CA . GLU A 1 385 ? 68.994 14.357 113.203 1.00 27.55 421 GLU A CA 1
ATOM 2939 C C . GLU A 1 385 ? 68.510 13.605 111.973 1.00 27.40 421 GLU A C 1
ATOM 2940 O O . GLU A 1 385 ? 68.542 12.373 111.961 1.00 28.94 421 GLU A O 1
ATOM 2946 N N . ALA A 1 386 ? 68.046 14.326 110.956 1.00 27.69 422 ALA A N 1
ATOM 2947 C CA . ALA A 1 386 ? 67.564 13.713 109.714 1.00 27.85 422 ALA A CA 1
ATOM 2948 C C . ALA A 1 386 ? 68.673 12.891 109.027 1.00 27.52 422 ALA A C 1
ATOM 2949 O O . ALA A 1 386 ? 68.428 11.795 108.571 1.00 28.22 422 ALA A O 1
ATOM 2951 N N . VAL A 1 387 ? 69.904 13.388 109.047 1.00 26.81 423 VAL A N 1
ATOM 2952 C CA . VAL A 1 387 ? 71.049 12.705 108.488 1.00 25.12 423 VAL A CA 1
ATOM 2953 C C . VAL A 1 387 ? 71.401 11.484 109.358 1.00 25.55 423 VAL A C 1
ATOM 2954 O O . VAL A 1 387 ? 71.598 10.378 108.842 1.00 26.21 423 VAL A O 1
ATOM 2958 N N . ALA A 1 388 ? 71.415 11.670 110.667 1.00 24.78 424 ALA A N 1
ATOM 2959 C CA . ALA A 1 388 ? 71.650 10.594 111.617 1.00 25.63 424 ALA A CA 1
ATOM 2960 C C . ALA A 1 388 ? 70.670 9.419 111.396 1.00 26.31 424 ALA A C 1
ATOM 2961 O O . ALA A 1 388 ? 71.071 8.282 111.433 1.00 25.12 424 ALA A O 1
ATOM 2963 N N . ARG A 1 389 ? 69.410 9.730 111.169 1.00 25.24 425 ARG A N 1
ATOM 2964 C CA . ARG A 1 389 ? 68.379 8.681 111.002 1.00 26.66 425 ARG A CA 1
ATOM 2965 C C . ARG A 1 389 ? 68.301 8.118 109.588 1.00 27.74 425 ARG A C 1
ATOM 2966 O O . ARG A 1 389 ? 67.442 7.316 109.337 1.00 28.38 425 ARG A O 1
ATOM 2974 N N . GLY A 1 390 ? 69.192 8.540 108.677 1.00 28.38 426 GLY A N 1
ATOM 2975 C CA . GLY A 1 390 ? 69.342 7.935 107.365 1.00 28.17 426 GLY A CA 1
ATOM 2976 C C . GLY A 1 390 ? 68.817 8.698 106.160 1.00 28.29 426 GLY A C 1
ATOM 2977 O O . GLY A 1 390 ? 68.756 8.142 105.067 1.00 29.81 426 GLY A O 1
ATOM 2978 N N . GLY A 1 391 ? 68.475 9.973 106.320 1.00 28.02 427 GLY A N 1
ATOM 2979 C CA . GLY A 1 391 ? 68.106 10.802 105.175 1.00 28.23 427 GLY A CA 1
ATOM 2980 C C . GLY A 1 391 ? 69.348 11.095 104.297 1.00 27.99 427 GLY A C 1
ATOM 2981 O O . GLY A 1 391 ? 70.482 11.070 104.771 1.00 27.94 427 GLY A O 1
ATOM 2982 N N . GLU A 1 392 ? 69.115 11.422 103.035 1.00 27.22 428 GLU A N 1
ATOM 2983 C CA . GLU A 1 392 ? 70.199 11.811 102.141 1.00 26.78 428 GLU A CA 1
ATOM 2984 C C . GLU A 1 392 ? 70.792 13.200 102.467 1.00 26.78 428 GLU A C 1
ATOM 2985 O O . GLU A 1 392 ? 70.235 14.252 102.100 1.00 25.85 428 GLU A O 1
ATOM 2991 N N . GLY A 1 393 ? 71.940 13.166 103.115 1.00 26.47 429 GLY A N 1
ATOM 2992 C CA . GLY A 1 393 ? 72.642 14.369 103.538 1.00 26.85 429 GLY A CA 1
ATOM 2993 C C . GLY A 1 393 ? 74.022 14.035 104.093 1.00 26.44 429 GLY A C 1
ATOM 2994 O O . GLY A 1 393 ? 74.445 12.857 104.064 1.00 25.89 429 GLY A O 1
ATOM 2995 N N . SER A 1 394 ? 74.716 15.061 104.603 1.00 26.37 430 SER A N 1
ATOM 2996 C CA . SER A 1 394 ? 76.122 14.952 104.918 1.00 26.42 430 SER A CA 1
ATOM 2997 C C . SER A 1 394 ? 76.365 14.863 106.412 1.00 27.70 430 SER A C 1
ATOM 2998 O O . SER A 1 394 ? 75.989 15.749 107.190 1.00 26.21 430 SER A O 1
ATOM 3001 N N . LYS A 1 395 ? 77.038 13.789 106.812 1.00 28.29 431 LYS A N 1
ATOM 3002 C CA . LYS A 1 395 ? 77.447 13.636 108.203 1.00 28.98 431 LYS A CA 1
ATOM 3003 C C . LYS A 1 395 ? 78.472 14.718 108.610 1.00 28.40 431 LYS A C 1
ATOM 3004 O O . LYS A 1 395 ? 78.395 15.275 109.726 1.00 28.16 431 LYS A O 1
ATOM 3010 N N . ALA A 1 396 ? 79.416 15.016 107.713 1.00 28.13 432 ALA A N 1
ATOM 3011 C CA . ALA A 1 396 ? 80.410 16.077 107.974 1.00 27.38 432 ALA A CA 1
ATOM 3012 C C . ALA A 1 396 ? 79.675 17.411 108.277 1.00 26.78 432 ALA A C 1
ATOM 3013 O O . ALA A 1 396 ? 79.960 18.042 109.287 1.00 26.10 432 ALA A O 1
ATOM 3015 N N . SER A 1 397 ? 78.711 17.787 107.441 1.00 25.35 433 SER A N 1
ATOM 3016 C CA . SER A 1 397 ? 77.955 19.008 107.644 1.00 25.58 433 SER A CA 1
ATOM 3017 C C . SER A 1 397 ? 77.150 18.980 108.934 1.00 26.47 433 SER A C 1
ATOM 3018 O O . SER A 1 397 ? 77.110 19.965 109.656 1.00 27.38 433 SER A O 1
ATOM 3021 N N . ALA A 1 398 ? 76.459 17.863 109.195 1.00 26.79 434 ALA A N 1
ATOM 3022 C CA . ALA A 1 398 ? 75.745 17.664 110.464 1.00 26.47 434 ALA A CA 1
ATOM 3023 C C . ALA A 1 398 ? 76.641 17.934 111.664 1.00 26.40 434 ALA A C 1
ATOM 3024 O O . ALA A 1 398 ? 76.241 18.637 112.588 1.00 25.09 434 ALA A O 1
ATOM 3026 N N . VAL A 1 399 ? 77.819 17.313 111.684 1.00 27.18 435 VAL A N 1
ATOM 3027 C CA . VAL A 1 399 ? 78.813 17.556 112.739 1.00 27.50 435 VAL A CA 1
ATOM 3028 C C . VAL A 1 399 ? 79.237 19.042 112.825 1.00 27.35 435 VAL A C 1
ATOM 3029 O O . VAL A 1 399 ? 79.348 19.598 113.935 1.00 27.74 435 VAL A O 1
ATOM 3033 N N . GLU A 1 400 ? 79.447 19.676 111.677 1.00 27.66 436 GLU A N 1
ATOM 3034 C CA . GLU A 1 400 ? 79.757 21.118 111.633 1.00 28.15 436 GLU A CA 1
ATOM 3035 C C . GLU A 1 400 ? 78.647 21.970 112.256 1.00 27.55 436 GLU A C 1
ATOM 3036 O O . GLU A 1 400 ? 78.930 22.900 113.018 1.00 26.45 436 GLU A O 1
ATOM 3042 N N . TYR A 1 401 ? 77.392 21.656 111.941 1.00 26.92 437 TYR A N 1
ATOM 3043 C CA . TYR A 1 401 ? 76.291 22.453 112.475 1.00 27.61 437 TYR A CA 1
ATOM 3044 C C . TYR A 1 401 ? 76.141 22.306 114.012 1.00 28.14 437 TYR A C 1
ATOM 3045 O O . TYR A 1 401 ? 75.937 23.317 114.709 1.00 27.71 437 TYR A O 1
ATOM 3054 N N . ILE A 1 402 ? 76.237 21.068 114.526 1.00 27.43 438 ILE A N 1
ATOM 3055 C CA . ILE A 1 402 ? 76.139 20.827 115.976 1.00 28.14 438 ILE A CA 1
ATOM 3056 C C . ILE A 1 402 ? 77.330 21.562 116.687 1.00 27.72 438 ILE A C 1
ATOM 3057 O O . ILE A 1 402 ? 77.141 22.226 117.703 1.00 27.82 438 ILE A O 1
ATOM 3062 N N . ASN A 1 403 ? 78.525 21.428 116.130 1.00 27.14 439 ASN A N 1
ATOM 3063 C CA . ASN A 1 403 ? 79.708 22.083 116.678 1.00 27.53 439 ASN A CA 1
ATOM 3064 C C . ASN A 1 403 ? 79.629 23.624 116.675 1.00 27.29 439 ASN A C 1
ATOM 3065 O O . ASN A 1 403 ? 80.121 24.285 117.615 1.00 27.73 439 ASN A O 1
ATOM 3070 N N . ALA A 1 404 ? 78.978 24.196 115.668 1.00 26.86 440 ALA A N 1
ATOM 3071 C CA . ALA A 1 404 ? 78.706 25.632 115.655 1.00 26.68 440 ALA A CA 1
ATOM 3072 C C . ALA A 1 404 ? 77.827 26.012 116.869 1.00 26.50 440 ALA A C 1
ATOM 3073 O O . ALA A 1 404 ? 78.073 27.020 117.567 1.00 25.47 440 ALA A O 1
ATOM 3075 N N . LEU A 1 405 ? 76.805 25.216 117.133 1.00 26.38 441 LEU A N 1
ATOM 3076 C CA . LEU A 1 405 ? 75.958 25.463 118.284 1.00 25.51 441 LEU A CA 1
ATOM 3077 C C . LEU A 1 405 ? 76.738 25.303 119.586 1.00 25.63 441 LEU A C 1
ATOM 3078 O O . LEU A 1 405 ? 76.539 26.059 120.519 1.00 25.59 441 LEU A O 1
ATOM 3083 N N . ARG A 1 406 ? 77.608 24.295 119.660 1.00 25.61 442 ARG A N 1
ATOM 3084 C CA . ARG A 1 406 ? 78.328 24.032 120.894 1.00 25.67 442 ARG A CA 1
ATOM 3085 C C . ARG A 1 406 ? 79.476 25.031 121.136 1.00 25.62 442 ARG A C 1
ATOM 3086 O O . ARG A 1 406 ? 79.767 25.347 122.288 1.00 25.66 442 ARG A O 1
ATOM 3094 N N . LYS A 1 407 ? 80.097 25.522 120.071 1.00 24.98 443 LYS A N 1
ATOM 3095 C CA . LYS A 1 407 ? 81.071 26.621 120.192 1.00 26.34 443 LYS A CA 1
ATOM 3096 C C . LYS A 1 407 ? 80.411 27.898 120.718 1.00 26.69 443 LYS A C 1
ATOM 3097 O O . LYS A 1 407 ? 80.958 28.578 121.580 1.00 26.12 443 LYS A O 1
ATOM 3103 N N . ARG A 1 408 ? 79.243 28.236 120.185 1.00 27.27 444 ARG A N 1
ATOM 3104 C CA . ARG A 1 408 ? 78.512 29.356 120.735 1.00 27.85 444 ARG A CA 1
ATOM 3105 C C . ARG A 1 408 ? 78.204 29.144 122.233 1.00 28.47 444 ARG A C 1
ATOM 3106 O O . ARG A 1 408 ? 78.369 30.055 123.029 1.00 28.94 444 ARG A O 1
ATOM 3114 N N . ALA A 1 409 ? 77.753 27.948 122.586 1.00 27.54 445 ALA A N 1
ATOM 3115 C CA . ALA A 1 409 ? 77.356 27.610 123.948 1.00 28.03 445 ALA A CA 1
ATOM 3116 C C . ALA A 1 409 ? 78.503 27.776 124.934 1.00 27.59 445 ALA A C 1
ATOM 3117 O O . ALA A 1 409 ? 78.332 28.350 126.029 1.00 27.36 445 ALA A O 1
ATOM 3119 N N . TYR A 1 410 ? 79.655 27.231 124.572 1.00 27.42 446 TYR A N 1
ATOM 3120 C CA . TYR A 1 410 ? 80.754 27.132 125.506 1.00 27.79 446 TYR A CA 1
ATOM 3121 C C . TYR A 1 410 ? 81.802 28.250 125.371 1.00 28.90 446 TYR A C 1
ATOM 3122 O O . TYR A 1 410 ? 82.636 28.407 126.253 1.00 27.76 446 TYR A O 1
ATOM 3131 N N . GLY A 1 411 ? 81.790 28.955 124.246 1.00 28.79 447 GLY A N 1
ATOM 3132 C CA . GLY A 1 411 ? 82.751 30.031 123.980 1.00 28.95 447 GLY A CA 1
ATOM 3133 C C . GLY A 1 411 ? 84.130 29.529 123.651 1.00 29.40 447 GLY A C 1
ATOM 3134 O O . GLY A 1 411 ? 85.086 30.272 123.783 1.00 29.70 447 GLY A O 1
ATOM 3135 N N . ASP A 1 412 ? 84.269 28.275 123.238 1.00 29.70 448 ASP A N 1
ATOM 3136 C CA . ASP A 1 412 ? 85.580 27.761 122.813 1.00 30.22 448 ASP A CA 1
ATOM 3137 C C . ASP A 1 412 ? 85.404 26.566 121.893 1.00 30.43 448 ASP A C 1
ATOM 3138 O O . ASP A 1 412 ? 84.278 26.212 121.583 1.00 29.66 448 ASP A O 1
ATOM 3143 N N . ASP A 1 413 ? 86.513 25.975 121.443 1.00 30.51 449 ASP A N 1
ATOM 3144 C CA . ASP A 1 413 ? 86.465 24.831 120.539 1.00 31.88 449 ASP A CA 1
ATOM 3145 C C . ASP A 1 413 ? 86.728 23.483 121.210 1.00 31.88 449 ASP A C 1
ATOM 3146 O O . ASP A 1 413 ? 87.099 22.530 120.523 1.00 32.16 449 ASP A O 1
ATOM 3151 N N . LYS A 1 414 ? 86.577 23.401 122.530 1.00 31.16 450 LYS A N 1
ATOM 3152 C CA . LYS A 1 414 ? 87.002 22.224 123.260 1.00 31.26 450 LYS A CA 1
ATOM 3153 C C . LYS A 1 414 ? 85.850 21.258 123.582 1.00 30.85 450 LYS A C 1
ATOM 3154 O O . LYS A 1 414 ? 86.054 20.334 124.344 1.00 31.74 450 LYS A O 1
ATOM 3160 N N . HIS A 1 415 ? 84.676 21.495 123.011 1.00 29.58 451 HIS A N 1
ATOM 3161 C CA . HIS A 1 415 ? 83.456 20.700 123.274 1.00 29.94 451 HIS A CA 1
ATOM 3162 C C . HIS A 1 415 ? 82.793 20.226 121.970 1.00 30.02 451 HIS A C 1
ATOM 3163 O O . HIS A 1 415 ? 81.577 20.054 121.906 1.00 30.74 451 HIS A O 1
ATOM 3170 N N . ASN A 1 416 ? 83.606 20.027 120.939 1.00 29.67 452 ASN A N 1
ATOM 3171 C CA . ASN A 1 416 ? 83.142 19.469 119.691 1.00 30.68 452 ASN A CA 1
ATOM 3172 C C . ASN A 1 416 ? 82.809 17.984 119.835 1.00 30.95 452 ASN A C 1
ATOM 3173 O O . ASN A 1 416 ? 83.438 17.275 120.624 1.00 30.46 452 ASN A O 1
ATOM 3178 N N . ILE A 1 417 ? 81.846 17.543 119.028 1.00 30.83 453 ILE A N 1
ATOM 3179 C CA . ILE A 1 417 ? 81.515 16.138 118.884 1.00 31.37 453 ILE A CA 1
ATOM 3180 C C . ILE A 1 417 ? 81.951 15.633 117.505 1.00 33.09 453 ILE A C 1
ATOM 3181 O O . ILE A 1 417 ? 82.475 16.406 116.691 1.00 33.80 453 ILE A O 1
ATOM 3186 N N . SER A 1 418 ? 81.774 14.339 117.260 1.00 34.02 454 SER A N 1
ATOM 3187 C CA . SER A 1 418 ? 82.162 13.714 115.982 1.00 34.35 454 SER A CA 1
ATOM 3188 C C . SER A 1 418 ? 80.995 12.923 115.412 1.00 33.87 454 SER A C 1
ATOM 3189 O O . SER A 1 418 ? 79.924 12.889 116.005 1.00 33.58 454 SER A O 1
ATOM 3192 N N . GLU A 1 419 ? 81.193 12.265 114.279 1.00 33.05 455 GLU A N 1
ATOM 3193 C CA . GLU A 1 419 ? 80.059 11.636 113.590 1.00 33.27 455 GLU A CA 1
ATOM 3194 C C . GLU A 1 419 ? 79.350 10.570 114.422 1.00 31.98 455 GLU A C 1
ATOM 3195 O O . GLU A 1 419 ? 78.136 10.551 114.458 1.00 30.89 455 GLU A O 1
ATOM 3201 N N . ASN A 1 420 ? 80.105 9.706 115.100 1.00 31.77 456 ASN A N 1
ATOM 3202 C CA . ASN A 1 420 ? 79.500 8.650 115.926 1.00 31.60 456 ASN A CA 1
ATOM 3203 C C . ASN A 1 420 ? 78.535 9.184 116.946 1.00 31.04 456 ASN A C 1
ATOM 3204 O O . ASN A 1 420 ? 77.563 8.507 117.299 1.00 30.27 456 ASN A O 1
ATOM 3209 N N . TRP A 1 421 ? 78.773 10.411 117.394 1.00 29.38 457 TRP A N 1
ATOM 3210 C CA . TRP A 1 421 ? 77.928 11.009 118.421 1.00 29.64 457 TRP A CA 1
ATOM 3211 C C . TRP A 1 421 ? 76.506 11.199 117.926 1.00 29.45 457 TRP A C 1
ATOM 3212 O O . TRP A 1 421 ? 75.590 11.205 118.737 1.00 29.67 457 TRP A O 1
ATOM 3223 N N . LEU A 1 422 ? 76.320 11.342 116.610 1.00 29.36 458 LEU A N 1
ATOM 3224 C CA . LEU A 1 422 ? 75.000 11.601 116.051 1.00 30.73 458 LEU A CA 1
ATOM 3225 C C . LEU A 1 422 ? 74.045 10.412 116.239 1.00 31.01 458 LEU A C 1
ATOM 3226 O O . LEU A 1 422 ? 72.875 10.616 116.480 1.00 31.27 458 LEU A O 1
ATOM 3231 N N . GLU A 1 423 ? 74.586 9.197 116.166 1.00 31.95 459 GLU A N 1
ATOM 3232 C CA . GLU A 1 423 ? 73.805 7.947 116.144 1.00 33.96 459 GLU A CA 1
ATOM 3233 C C . GLU A 1 423 ? 73.765 7.179 117.449 1.00 33.58 459 GLU A C 1
ATOM 3234 O O . GLU A 1 423 ? 72.848 6.379 117.663 1.00 32.70 459 GLU A O 1
ATOM 3240 N N . GLU A 1 424 ? 74.740 7.420 118.312 1.00 33.18 460 GLU A N 1
ATOM 3241 C CA . GLU A 1 424 ? 74.890 6.615 119.488 1.00 34.57 460 GLU A CA 1
ATOM 3242 C C . GLU A 1 424 ? 73.732 6.783 120.485 1.00 33.81 460 GLU A C 1
ATOM 3243 O O . GLU A 1 424 ? 73.034 7.805 120.520 1.00 33.99 460 GLU A O 1
ATOM 3249 N N . ASN A 1 425 ? 73.511 5.710 121.235 1.00 34.41 461 ASN A N 1
ATOM 3250 C CA A ASN A 1 425 ? 72.386 5.627 122.153 0.50 33.91 461 ASN A CA 1
ATOM 3251 C CA B ASN A 1 425 ? 72.358 5.549 122.143 0.50 34.18 461 ASN A CA 1
ATOM 3252 C C . ASN A 1 425 ? 71.051 5.991 121.497 1.00 33.31 461 ASN A C 1
ATOM 3253 O O . ASN A 1 425 ? 70.327 6.818 122.013 1.00 32.12 461 ASN A O 1
ATOM 3262 N N . ASN A 1 426 ? 70.747 5.390 120.342 1.00 32.48 462 ASN A N 1
ATOM 3263 C CA A ASN A 1 426 ? 69.477 5.610 119.708 0.50 31.83 462 ASN A CA 1
ATOM 3264 C CA B ASN A 1 426 ? 69.473 5.622 119.599 0.50 32.14 462 ASN A CA 1
ATOM 3265 C C . ASN A 1 426 ? 69.132 7.091 119.495 1.00 31.61 462 ASN A C 1
ATOM 3266 O O . ASN A 1 426 ? 68.008 7.519 119.771 1.00 30.05 462 ASN A O 1
ATOM 3275 N N . PHE A 1 427 ? 70.127 7.865 119.037 1.00 31.09 463 PHE A N 1
A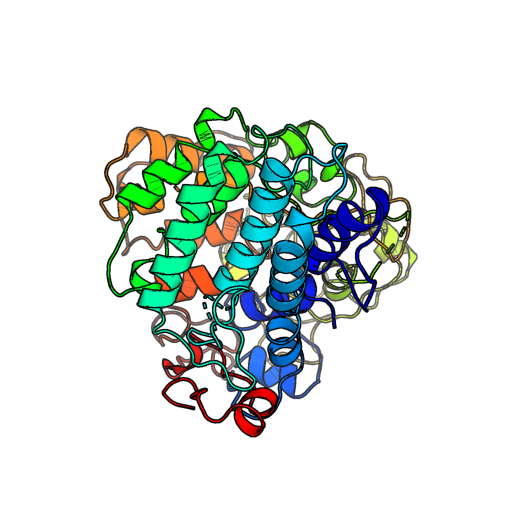TOM 3276 C CA . PHE A 1 427 ? 69.929 9.282 118.695 1.00 30.20 463 PHE A CA 1
ATOM 3277 C C . PHE A 1 427 ? 69.670 10.206 119.885 1.00 29.68 463 PHE A C 1
ATOM 3278 O O . PHE A 1 427 ? 69.334 11.415 119.702 1.00 29.36 463 PHE A O 1
ATOM 3286 N N . ARG A 1 428 ? 69.855 9.686 121.094 1.00 29.88 464 ARG A N 1
ATOM 3287 C CA A ARG A 1 428 ? 69.565 10.440 122.339 0.50 29.77 464 ARG A CA 1
ATOM 3288 C CA B ARG A 1 428 ? 69.546 10.443 122.301 0.50 30.01 464 ARG A CA 1
ATOM 3289 C C . ARG A 1 428 ? 70.464 11.675 122.489 1.00 29.78 464 ARG A C 1
ATOM 3290 O O . ARG A 1 428 ? 70.070 12.660 123.117 1.00 29.18 464 ARG A O 1
ATOM 3305 N N . ASN A 1 429 ? 71.673 11.639 121.950 1.00 29.42 465 ASN A N 1
ATOM 3306 C CA . ASN A 1 429 ? 72.506 12.865 122.049 1.00 30.00 465 ASN A CA 1
ATOM 3307 C C . ASN A 1 429 ? 71.809 14.035 121.345 1.00 30.00 465 ASN A C 1
ATOM 3308 O O . ASN A 1 429 ? 71.903 15.147 121.820 1.00 29.60 465 ASN A O 1
ATOM 3313 N N . LEU A 1 430 ? 71.060 13.757 120.274 1.00 29.94 466 LEU A N 1
ATOM 3314 C CA . LEU A 1 430 ? 70.356 14.803 119.548 1.00 30.83 466 LEU A CA 1
ATOM 3315 C C . LEU A 1 430 ? 69.152 15.294 120.331 1.00 30.39 466 LEU A C 1
ATOM 3316 O O . LEU A 1 430 ? 68.825 16.472 120.302 1.00 29.88 466 LEU A O 1
ATOM 3321 N N . LEU A 1 431 ? 68.477 14.398 121.040 1.00 31.03 467 LEU A N 1
ATOM 3322 C CA . LEU A 1 431 ? 67.368 14.826 121.874 1.00 30.68 467 LEU A CA 1
ATOM 3323 C C . LEU A 1 431 ? 67.903 15.737 123.005 1.00 29.05 467 LEU A C 1
ATOM 3324 O O . LEU A 1 431 ? 67.312 16.765 123.322 1.00 27.98 467 LEU A O 1
ATOM 3329 N N . ASP A 1 432 ? 68.996 15.320 123.622 1.00 28.47 468 ASP A N 1
ATOM 3330 C CA . ASP A 1 432 ? 69.657 16.096 124.677 1.00 29.62 468 ASP A CA 1
ATOM 3331 C C . ASP A 1 432 ? 70.087 17.480 124.144 1.00 29.90 468 ASP A C 1
ATOM 3332 O O . ASP A 1 432 ? 69.900 18.524 124.804 1.00 29.69 468 ASP A O 1
ATOM 3337 N N . GLU A 1 433 ? 70.670 17.495 122.944 1.00 29.77 469 GLU A N 1
ATOM 3338 C CA . GLU A 1 433 ? 71.171 18.768 122.396 1.00 29.66 469 GLU A CA 1
ATOM 3339 C C . GLU A 1 433 ? 69.983 19.680 122.005 1.00 29.44 469 GLU A C 1
ATOM 3340 O O . GLU A 1 433 ? 70.067 20.879 122.116 1.00 27.42 469 GLU A O 1
ATOM 3346 N N . ARG A 1 434 ? 68.845 19.107 121.604 1.00 29.00 470 ARG A N 1
ATOM 3347 C CA . ARG A 1 434 ? 67.687 19.960 121.302 1.00 28.19 470 ARG A CA 1
ATOM 3348 C C . ARG A 1 434 ? 67.115 20.519 122.615 1.00 28.43 470 ARG A C 1
ATOM 3349 O O . ARG A 1 434 ? 66.529 21.617 122.659 1.00 29.66 470 ARG A O 1
ATOM 3357 N N . GLY A 1 435 ? 67.334 19.793 123.696 1.00 28.35 471 GLY A N 1
ATOM 3358 C CA . GLY A 1 435 ? 66.986 20.288 125.012 1.00 28.88 471 GLY A CA 1
ATOM 3359 C C . GLY A 1 435 ? 67.870 21.467 125.391 1.00 29.18 471 GLY A C 1
ATOM 3360 O O . GLY A 1 435 ? 67.373 22.547 125.757 1.00 30.69 471 GLY A O 1
ATOM 3361 N N . ARG A 1 436 ? 69.177 21.286 125.276 1.00 28.78 472 ARG A N 1
ATOM 3362 C CA . ARG A 1 436 ? 70.117 22.379 125.592 1.00 29.00 472 ARG A CA 1
ATOM 3363 C C . ARG A 1 436 ? 69.943 23.626 124.712 1.00 28.96 472 ARG A C 1
ATOM 3364 O O . ARG A 1 436 ? 69.956 24.741 125.212 1.00 29.32 472 ARG A O 1
ATOM 3372 N N . GLU A 1 437 ? 69.728 23.432 123.410 1.00 28.90 473 GLU A N 1
ATOM 3373 C CA . GLU A 1 437 ? 69.590 24.552 122.495 1.00 27.75 473 GLU A CA 1
ATOM 3374 C C . GLU A 1 437 ? 68.233 25.215 122.510 1.00 27.99 473 GLU A C 1
ATOM 3375 O O . GLU A 1 437 ? 68.141 26.444 122.437 1.00 28.65 473 GLU A O 1
ATOM 3381 N N . LEU A 1 438 ? 67.175 24.405 122.537 1.00 29.24 474 LEU A N 1
ATOM 3382 C CA . LEU A 1 438 ? 65.812 24.871 122.231 1.00 28.84 474 LEU A CA 1
ATOM 3383 C C . LEU A 1 438 ? 64.862 24.844 123.436 1.00 28.09 474 LEU A C 1
ATOM 3384 O O . LEU A 1 438 ? 63.691 25.162 123.313 1.00 28.21 474 LEU A O 1
ATOM 3389 N N . TYR A 1 439 ? 65.364 24.557 124.629 1.00 28.04 475 TYR A N 1
ATOM 3390 C CA . TYR A 1 439 ? 64.464 24.485 125.776 1.00 27.88 475 TYR A CA 1
ATOM 3391 C C . TYR A 1 439 ? 63.598 25.725 125.879 1.00 27.77 475 TYR A C 1
ATOM 3392 O O . TYR A 1 439 ? 64.081 26.878 125.683 1.00 27.57 475 TYR A O 1
ATOM 3401 N N . TRP A 1 440 ? 62.318 25.489 126.181 1.00 26.54 476 TRP A N 1
ATOM 3402 C CA . TRP A 1 440 ? 61.326 26.541 126.412 1.00 26.71 476 TRP A CA 1
ATOM 3403 C C . TRP A 1 440 ? 60.990 27.315 125.145 1.00 26.36 476 TRP A C 1
ATOM 3404 O O . TRP A 1 440 ? 60.386 28.378 125.211 1.00 27.41 476 TRP A O 1
ATOM 3415 N N . GLU A 1 441 ? 61.323 26.772 123.984 1.00 26.63 477 GLU A N 1
ATOM 3416 C CA . GLU A 1 441 ? 60.862 27.340 122.742 1.00 26.56 477 GLU A CA 1
ATOM 3417 C C . GLU A 1 441 ? 59.696 26.567 122.108 1.00 27.77 477 GLU A C 1
ATOM 3418 O O . GLU A 1 441 ? 59.400 26.729 120.918 1.00 28.63 477 GLU A O 1
ATOM 3424 N N . GLY A 1 442 ? 59.012 25.729 122.880 1.00 29.01 478 GLY A N 1
ATOM 3425 C CA . GLY A 1 442 ? 57.694 25.220 122.446 1.00 29.03 478 GLY A CA 1
ATOM 3426 C C . GLY A 1 442 ? 57.711 24.009 121.554 1.00 29.69 478 GLY A C 1
ATOM 3427 O O . GLY A 1 442 ? 56.709 23.685 120.919 1.00 30.79 478 GLY A O 1
ATOM 3428 N N . ILE A 1 443 ? 58.821 23.293 121.555 1.00 29.67 479 ILE A N 1
ATOM 3429 C CA . ILE A 1 443 ? 59.006 22.158 120.701 1.00 29.67 479 ILE A CA 1
ATOM 3430 C C . ILE A 1 443 ? 59.292 20.879 121.487 1.00 29.84 479 ILE A C 1
ATOM 3431 O O . ILE A 1 443 ? 59.251 19.793 120.908 1.00 29.68 479 ILE A O 1
ATOM 3436 N N . ARG A 1 444 ? 59.506 20.966 122.804 1.00 28.30 480 ARG A N 1
ATOM 3437 C CA . ARG A 1 444 ? 59.949 19.797 123.538 1.00 28.42 480 ARG A CA 1
ATOM 3438 C C . ARG A 1 444 ? 58.922 18.602 123.477 1.00 27.53 480 ARG A C 1
ATOM 3439 O O . ARG A 1 444 ? 59.305 17.462 123.267 1.00 27.98 480 ARG A O 1
ATOM 3447 N N . ARG A 1 445 ? 57.639 18.874 123.640 1.00 29.23 481 ARG A N 1
ATOM 3448 C CA . ARG A 1 445 ? 56.630 17.788 123.581 1.00 28.37 481 ARG A CA 1
ATOM 3449 C C . ARG A 1 445 ? 56.714 17.036 122.239 1.00 29.44 481 ARG A C 1
ATOM 3450 O O . ARG A 1 445 ? 56.802 15.792 122.200 1.00 28.79 481 ARG A O 1
ATOM 3458 N N . THR A 1 446 ? 56.720 17.789 121.133 1.00 28.51 482 THR A N 1
ATOM 3459 C CA . THR A 1 446 ? 56.851 17.152 119.810 1.00 27.80 482 THR A CA 1
ATOM 3460 C C . THR A 1 446 ? 58.113 16.239 119.733 1.00 28.53 482 THR A C 1
ATOM 3461 O O . THR A 1 446 ? 58.059 15.086 119.244 1.00 26.48 482 THR A O 1
ATOM 3465 N N . ASP A 1 447 ? 59.239 16.747 120.226 1.00 27.76 483 ASP A N 1
ATOM 3466 C CA . ASP A 1 447 ? 60.476 16.013 120.152 1.00 28.26 483 ASP A CA 1
ATOM 3467 C C . ASP A 1 447 ? 60.428 14.732 120.993 1.00 28.83 483 ASP A C 1
ATOM 3468 O O . ASP A 1 447 ? 60.929 13.681 120.573 1.00 28.26 483 ASP A O 1
ATOM 3473 N N . LEU A 1 448 ? 59.864 14.817 122.206 1.00 29.00 484 LEU A N 1
ATOM 3474 C CA . LEU A 1 448 ? 59.740 13.652 123.046 1.00 29.46 484 LEU A CA 1
ATOM 3475 C C . LEU A 1 448 ? 58.838 12.597 122.371 1.00 28.82 484 LEU A C 1
ATOM 3476 O O . LEU A 1 448 ? 59.145 11.435 122.407 1.00 28.92 484 LEU A O 1
ATOM 3481 N N . VAL A 1 449 ? 57.767 13.029 121.714 1.00 29.47 485 VAL A N 1
ATOM 3482 C CA . VAL A 1 449 ? 56.874 12.108 121.032 1.00 28.89 485 VAL A CA 1
ATOM 3483 C C . VAL A 1 449 ? 57.623 11.420 119.902 1.00 28.42 485 VAL A C 1
ATOM 3484 O O . VAL A 1 449 ? 57.437 10.239 119.683 1.00 26.99 485 VAL A O 1
ATOM 3488 N N . ARG A 1 450 ? 58.514 12.147 119.223 1.00 27.07 486 ARG A N 1
ATOM 3489 C CA . ARG A 1 450 ? 59.256 11.619 118.083 1.00 27.08 486 ARG A CA 1
ATOM 3490 C C . ARG A 1 450 ? 60.195 10.506 118.523 1.00 27.41 486 ARG A C 1
ATOM 3491 O O . ARG A 1 450 ? 60.346 9.468 117.824 1.00 28.25 486 ARG A O 1
ATOM 3499 N N . PHE A 1 451 ? 60.769 10.679 119.700 1.00 26.56 487 PHE A N 1
ATOM 3500 C CA . PHE A 1 451 ? 61.618 9.662 120.305 1.00 28.16 487 PHE A CA 1
ATOM 3501 C C . PHE A 1 451 ? 60.786 8.618 121.059 1.00 28.37 487 PHE A C 1
ATOM 3502 O O . PHE A 1 451 ? 61.334 7.735 121.643 1.00 29.46 487 PHE A O 1
ATOM 3510 N N . ASP A 1 452 ? 59.467 8.750 121.034 1.00 29.29 488 ASP A N 1
ATOM 3511 C CA . ASP A 1 452 ? 58.560 7.941 121.864 1.00 29.91 488 ASP A CA 1
ATOM 3512 C C . ASP A 1 452 ? 58.991 7.874 123.326 1.00 29.75 488 ASP A C 1
ATOM 3513 O O . ASP A 1 452 ? 58.974 6.824 123.935 1.00 29.98 488 ASP A O 1
ATOM 3518 N N . LEU A 1 453 ? 59.432 9.007 123.867 1.00 29.07 489 LEU A N 1
ATOM 3519 C CA . LEU A 1 453 ? 59.827 9.095 125.255 1.00 29.06 489 LEU A CA 1
ATOM 3520 C C . LEU A 1 453 ? 58.879 10.022 126.010 1.00 29.27 489 LEU A C 1
ATOM 3521 O O . LEU A 1 453 ? 59.056 10.196 127.212 1.00 31.18 489 LEU A O 1
ATOM 3526 N N . LEU A 1 454 ? 57.863 10.608 125.371 1.00 27.95 490 LEU A N 1
ATOM 3527 C CA . LEU A 1 454 ? 56.918 11.408 126.149 1.00 29.06 490 LEU A CA 1
ATOM 3528 C C . LEU A 1 454 ? 56.203 10.522 127.191 1.00 30.00 490 LEU A C 1
ATOM 3529 O O . LEU A 1 454 ? 56.200 10.813 128.385 1.00 30.06 490 LEU A O 1
ATOM 3534 N N . THR A 1 455 ? 55.605 9.439 126.719 1.00 31.50 491 THR A N 1
ATOM 3535 C CA . THR A 1 455 ? 54.763 8.574 127.581 1.00 32.07 491 THR A CA 1
ATOM 3536 C C . THR A 1 455 ? 55.465 7.328 128.162 1.00 32.84 491 THR A C 1
ATOM 3537 O O . THR A 1 455 ? 54.992 6.744 129.122 1.00 32.72 491 THR A O 1
ATOM 3541 N N . SER A 1 456 ? 56.588 6.926 127.586 1.00 33.55 492 SER A N 1
ATOM 3542 C CA . SER A 1 456 ? 57.262 5.714 127.999 1.00 33.79 492 SER A CA 1
ATOM 3543 C C . SER A 1 456 ? 57.733 5.803 129.436 1.00 33.75 492 SER A C 1
ATOM 3544 O O . SER A 1 456 ? 58.029 6.888 129.951 1.00 34.92 492 SER A O 1
ATOM 3547 N N . GLY A 1 457 ? 57.786 4.644 130.082 1.00 33.81 493 GLY A N 1
ATOM 3548 C CA . GLY A 1 457 ? 58.419 4.505 131.395 1.00 33.88 493 GLY A CA 1
ATOM 3549 C C . GLY A 1 457 ? 59.941 4.441 131.381 1.00 33.56 493 GLY A C 1
ATOM 3550 O O . GLY A 1 457 ? 60.541 4.459 132.420 1.00 33.04 493 GLY A O 1
ATOM 3551 N N . SER A 1 458 ? 60.555 4.360 130.199 1.00 33.59 494 SER A N 1
ATOM 3552 C CA . SER A 1 458 ? 62.004 4.212 130.098 1.00 33.36 494 SER A CA 1
ATOM 3553 C C . SER A 1 458 ? 62.765 5.518 130.350 1.00 32.85 494 SER A C 1
ATOM 3554 O O . SER A 1 458 ? 63.943 5.466 130.600 1.00 31.76 494 SER A O 1
ATOM 3557 N N . TYR A 1 459 ? 62.108 6.666 130.230 1.00 32.31 495 TYR A N 1
ATOM 3558 C CA . TYR A 1 459 ? 62.742 7.946 130.497 1.00 32.32 495 TYR A CA 1
ATOM 3559 C C . TYR A 1 459 ? 61.802 8.749 131.370 1.00 32.07 495 TYR A C 1
ATOM 3560 O O . TYR A 1 459 ? 60.709 9.089 130.932 1.00 33.76 495 TYR A O 1
ATOM 3569 N N . THR A 1 460 ? 62.212 9.032 132.603 1.00 31.41 496 THR A N 1
ATOM 3570 C CA . THR A 1 460 ? 61.364 9.752 133.554 1.00 30.89 496 THR A CA 1
ATOM 3571 C C . THR A 1 460 ? 61.970 11.048 134.060 1.00 30.87 496 THR A C 1
ATOM 3572 O O . THR A 1 460 ? 63.141 11.334 133.874 1.00 31.35 496 THR A O 1
ATOM 3576 N N . TRP A 1 461 ? 61.110 11.868 134.630 1.00 31.17 497 TRP A N 1
ATOM 3577 C CA . TRP A 1 461 ? 61.495 13.133 135.191 1.00 31.48 497 TRP A CA 1
ATOM 3578 C C . TRP A 1 461 ? 60.613 13.415 136.383 1.00 31.88 497 TRP A C 1
ATOM 3579 O O . TRP A 1 461 ? 59.634 12.672 136.623 1.00 32.58 497 TRP A O 1
ATOM 3590 N N . ASP A 1 462 ? 60.931 14.495 137.084 1.00 32.38 498 ASP A N 1
ATOM 3591 C CA . ASP A 1 462 ? 60.240 14.900 138.308 1.00 33.00 498 ASP A CA 1
ATOM 3592 C C . ASP A 1 462 ? 58.739 14.995 138.044 1.00 32.20 498 ASP A C 1
ATOM 3593 O O . ASP A 1 462 ? 58.276 15.810 137.217 1.00 32.37 498 ASP A O 1
ATOM 3598 N N . PHE A 1 463 ? 57.996 14.150 138.747 1.00 31.28 499 PHE A N 1
ATOM 3599 C CA . PHE A 1 463 ? 56.534 14.128 138.715 1.00 30.58 499 PHE A CA 1
ATOM 3600 C C . PHE A 1 463 ? 55.890 13.718 137.389 1.00 29.75 499 PHE A C 1
ATOM 3601 O O . PHE A 1 463 ? 54.684 13.957 137.186 1.00 30.60 499 PHE A O 1
ATOM 3609 N N . LYS A 1 464 ? 56.648 13.023 136.539 1.00 28.33 500 LYS A N 1
ATOM 3610 C CA . LYS A 1 464 ? 56.093 12.431 135.334 1.00 28.13 500 LYS A CA 1
ATOM 3611 C C . LYS A 1 464 ? 55.045 11.390 135.782 1.00 27.33 500 LYS A C 1
ATOM 3612 O O . LYS A 1 464 ? 55.323 10.528 136.621 1.00 27.56 500 LYS A O 1
ATOM 3618 N N . GLY A 1 465 ? 53.843 11.479 135.247 1.00 27.34 501 GLY A N 1
ATOM 3619 C CA . GLY A 1 465 ? 52.789 10.508 135.640 1.00 26.74 501 GLY A CA 1
ATOM 3620 C C . GLY A 1 465 ? 52.214 10.690 137.034 1.00 27.02 501 GLY A C 1
ATOM 3621 O O . GLY A 1 465 ? 51.340 9.875 137.473 1.00 27.01 501 GLY A O 1
ATOM 3622 N N . GLY A 1 466 ? 52.633 11.754 137.725 1.00 26.64 502 GLY A N 1
ATOM 3623 C CA . GLY A 1 466 ? 52.144 12.062 139.074 1.00 27.73 502 GLY A CA 1
ATOM 3624 C C . GLY A 1 466 ? 52.907 11.456 140.230 1.00 28.64 502 GLY A C 1
ATOM 3625 O O . GLY A 1 466 ? 52.522 11.635 141.347 1.00 29.38 502 GLY A O 1
ATOM 3626 N N . ILE A 1 467 ? 53.987 10.739 139.962 1.00 29.56 503 ILE A N 1
ATOM 3627 C CA . ILE A 1 467 ? 54.837 10.181 140.999 1.00 29.93 503 ILE A CA 1
ATOM 3628 C C . ILE A 1 467 ? 56.147 10.989 141.017 1.00 30.45 503 ILE A C 1
ATOM 3629 O O . ILE A 1 467 ? 56.704 11.290 139.955 1.00 28.84 503 ILE A O 1
ATOM 3634 N N . ASN A 1 468 ? 56.634 11.353 142.202 1.00 30.95 504 ASN A N 1
ATOM 3635 C CA . ASN A 1 468 ? 57.788 12.260 142.274 1.00 32.15 504 ASN A CA 1
ATOM 3636 C C . ASN A 1 468 ? 58.981 11.741 141.491 1.00 32.21 504 ASN A C 1
ATOM 3637 O O . ASN A 1 468 ? 59.560 12.470 140.734 1.00 32.68 504 ASN A O 1
ATOM 3642 N N . THR A 1 469 ? 59.315 10.470 141.631 1.00 33.00 505 THR A N 1
ATOM 3643 C CA . THR A 1 469 ? 60.456 9.903 140.910 1.00 33.55 505 THR A CA 1
ATOM 3644 C C . THR A 1 469 ? 60.128 9.600 139.437 1.00 33.51 505 THR A C 1
ATOM 3645 O O . THR A 1 469 ? 61.024 9.304 138.646 1.00 34.01 505 THR A O 1
ATOM 3649 N N . GLY A 1 470 ? 58.856 9.706 139.063 1.00 32.63 506 GLY A N 1
ATOM 3650 C CA . GLY A 1 470 ? 58.452 9.616 137.661 1.00 32.33 506 GLY A CA 1
ATOM 3651 C C . GLY A 1 470 ? 58.080 8.209 137.220 1.00 32.21 506 GLY A C 1
ATOM 3652 O O . GLY A 1 470 ? 58.727 7.245 137.594 1.00 32.99 506 GLY A O 1
ATOM 3653 N N . VAL A 1 471 ? 57.015 8.104 136.437 1.00 32.16 507 VAL A N 1
ATOM 3654 C CA . VAL A 1 471 ? 56.554 6.827 135.882 1.00 32.03 507 VAL A CA 1
ATOM 3655 C C . VAL A 1 471 ? 56.024 7.116 134.476 1.00 32.61 507 VAL A C 1
ATOM 3656 O O . VAL A 1 471 ? 55.706 8.268 134.156 1.00 32.78 507 VAL A O 1
ATOM 3660 N N . GLY A 1 472 ? 55.930 6.071 133.655 1.00 31.65 508 GLY A N 1
ATOM 3661 C CA . GLY A 1 472 ? 55.323 6.188 132.350 1.00 30.91 508 GLY A CA 1
ATOM 3662 C C . GLY A 1 472 ? 53.820 6.325 132.473 1.00 30.32 508 GLY A C 1
ATOM 3663 O O . GLY A 1 472 ? 53.251 6.072 133.521 1.00 29.48 508 GLY A O 1
ATOM 3664 N N . VAL A 1 473 ? 53.203 6.759 131.376 1.00 29.69 509 VAL A N 1
ATOM 3665 C CA . VAL A 1 473 ? 51.779 6.944 131.269 1.00 28.86 509 VAL A CA 1
ATOM 3666 C C . VAL A 1 473 ? 51.290 6.258 129.985 1.00 29.69 509 VAL A C 1
ATOM 3667 O O . VAL A 1 473 ? 52.089 5.814 129.150 1.00 31.15 509 VAL A O 1
ATOM 3671 N N . ASN A 1 474 ? 49.982 6.129 129.863 1.00 29.69 510 ASN A N 1
ATOM 3672 C CA A ASN A 1 474 ? 49.479 5.486 128.666 0.50 29.97 510 ASN A CA 1
ATOM 3673 C CA B ASN A 1 474 ? 49.222 5.627 128.691 0.50 30.18 510 ASN A CA 1
ATOM 3674 C C . ASN A 1 474 ? 49.640 6.346 127.416 1.00 30.40 510 ASN A C 1
ATOM 3675 O O . ASN A 1 474 ? 49.660 7.590 127.438 1.00 31.60 510 ASN A O 1
ATOM 3684 N N . LYS A 1 475 ? 49.901 5.619 126.336 1.00 30.40 511 LYS A N 1
ATOM 3685 C CA . LYS A 1 475 ? 50.241 6.204 125.058 1.00 31.27 511 LYS A CA 1
ATOM 3686 C C . LYS A 1 475 ? 49.179 7.144 124.465 1.00 30.68 511 LYS A C 1
ATOM 3687 O O . LYS A 1 475 ? 49.515 7.935 123.587 1.00 29.18 511 LYS A O 1
ATOM 3693 N N . ARG A 1 476 ? 47.928 7.092 124.940 1.00 29.97 512 ARG A N 1
ATOM 3694 C CA . ARG A 1 476 ? 46.966 8.118 124.540 1.00 30.00 512 ARG A CA 1
ATOM 3695 C C . ARG A 1 476 ? 47.501 9.548 124.752 1.00 30.39 512 ARG A C 1
ATOM 3696 O O . ARG A 1 476 ? 47.108 10.469 124.041 1.00 30.49 512 ARG A O 1
ATOM 3704 N N . TYR A 1 477 ? 48.381 9.718 125.734 1.00 29.76 513 TYR A N 1
ATOM 3705 C CA . TYR A 1 477 ? 48.837 11.046 126.124 1.00 30.19 513 TYR A CA 1
ATOM 3706 C C . TYR A 1 477 ? 49.810 11.706 125.119 1.00 29.94 513 TYR A C 1
ATOM 3707 O O . TYR A 1 477 ? 50.168 12.871 125.308 1.00 30.81 513 TYR A O 1
ATOM 3716 N N . ASN A 1 478 ? 50.246 10.977 124.089 1.00 29.49 514 ASN A N 1
ATOM 3717 C CA . ASN A 1 478 ? 50.986 11.570 122.952 1.00 30.30 514 ASN A CA 1
ATOM 3718 C C . ASN A 1 478 ? 50.141 12.589 122.134 1.00 29.74 514 ASN A C 1
ATOM 3719 O O . ASN A 1 478 ? 50.688 13.382 121.374 1.00 30.62 514 ASN A O 1
ATOM 3724 N N . VAL A 1 479 ? 48.825 12.592 122.319 1.00 29.12 515 VAL A N 1
ATOM 3725 C CA . VAL A 1 479 ? 47.992 13.662 121.817 1.00 28.94 515 VAL A CA 1
ATOM 3726 C C . VAL A 1 479 ? 47.023 14.130 122.889 1.00 30.14 515 VAL A C 1
ATOM 3727 O O . VAL A 1 479 ? 46.783 13.432 123.880 1.00 31.21 515 VAL A O 1
ATOM 3731 N N . TYR A 1 480 ? 46.504 15.344 122.721 1.00 30.36 516 TYR A N 1
ATOM 3732 C CA . TYR A 1 480 ? 45.488 15.858 123.612 1.00 30.63 516 TYR A CA 1
ATOM 3733 C C . TYR A 1 480 ? 44.092 15.502 123.082 1.00 30.76 516 TYR A C 1
ATOM 3734 O O . TYR A 1 480 ? 43.914 15.316 121.883 1.00 30.24 516 TYR A O 1
ATOM 3743 N N . PRO A 1 481 ? 43.101 15.450 123.971 1.00 31.06 517 PRO A N 1
ATOM 3744 C CA . PRO A 1 481 ? 41.761 15.100 123.521 1.00 31.13 517 PRO A CA 1
ATOM 3745 C C . PRO A 1 481 ? 41.054 16.282 122.882 1.00 31.22 517 PRO A C 1
ATOM 3746 O O . PRO A 1 481 ? 41.196 17.402 123.341 1.00 30.70 517 PRO A O 1
ATOM 3750 N N . ILE A 1 482 ? 40.281 15.999 121.847 1.00 30.85 518 ILE A N 1
ATOM 3751 C CA . ILE A 1 482 ? 39.497 16.998 121.165 1.00 31.73 518 ILE A CA 1
ATOM 3752 C C . ILE A 1 482 ? 38.434 17.531 122.137 1.00 31.90 518 ILE A C 1
ATOM 3753 O O . ILE A 1 482 ? 37.777 16.760 122.812 1.00 32.12 518 ILE A O 1
ATOM 3758 N N . PRO A 1 483 ? 38.235 18.844 122.196 1.00 31.99 519 PRO A N 1
ATOM 3759 C CA . PRO A 1 483 ? 37.201 19.297 123.120 1.00 31.82 519 PRO A CA 1
ATOM 3760 C C . PRO A 1 483 ? 35.788 18.713 122.935 1.00 31.36 519 PRO A C 1
ATOM 3761 O O . PRO A 1 483 ? 35.223 18.743 121.833 1.00 29.92 519 PRO A O 1
ATOM 3765 N N . VAL A 1 484 ? 35.244 18.198 124.047 1.00 30.46 520 VAL A N 1
ATOM 3766 C CA . VAL A 1 484 ? 33.876 17.731 124.121 1.00 30.72 520 VAL A CA 1
ATOM 3767 C C . VAL A 1 484 ? 32.911 18.845 123.669 1.00 31.78 520 VAL A C 1
ATOM 3768 O O . VAL A 1 484 ? 31.920 18.576 123.019 1.00 30.61 520 VAL A O 1
ATOM 3772 N N . THR A 1 485 ? 33.215 20.077 124.071 1.00 33.90 521 THR A N 1
ATOM 3773 C CA . THR A 1 485 ? 32.695 21.321 123.480 1.00 36.22 521 THR A CA 1
ATOM 3774 C C . THR A 1 485 ? 32.374 21.208 121.977 1.00 36.32 521 THR A C 1
ATOM 3775 O O . THR A 1 485 ? 31.244 21.451 121.540 1.00 35.72 521 THR A O 1
ATOM 3779 N N . ASP A 1 486 ? 33.383 20.851 121.188 1.00 37.20 522 ASP A N 1
ATOM 3780 C CA . ASP A 1 486 ? 33.200 20.733 119.732 1.00 38.00 522 ASP A CA 1
ATOM 3781 C C . ASP A 1 486 ? 32.531 19.400 119.367 1.00 37.51 522 ASP A C 1
ATOM 3782 O O . ASP A 1 486 ? 31.707 19.354 118.453 1.00 38.49 522 ASP A O 1
ATOM 3787 N N . LEU A 1 487 ? 32.846 18.329 120.093 1.00 36.99 523 LEU A N 1
ATOM 3788 C CA . LEU A 1 487 ? 32.205 17.033 119.829 1.00 36.82 523 LEU A CA 1
ATOM 3789 C C . LEU A 1 487 ? 30.656 17.096 120.002 1.00 36.75 523 LEU A C 1
ATOM 3790 O O . LEU A 1 487 ? 29.929 16.452 119.238 1.00 35.98 523 LEU A O 1
ATOM 3795 N N . THR A 1 488 ? 30.167 17.883 120.977 1.00 37.09 524 THR A N 1
ATOM 3796 C CA . THR A 1 488 ? 28.713 18.058 121.228 1.00 37.45 524 THR A CA 1
ATOM 3797 C C . THR A 1 488 ? 27.956 18.591 120.005 1.00 38.02 524 THR A C 1
ATOM 3798 O O . THR A 1 488 ? 26.885 18.088 119.680 1.00 38.99 524 THR A O 1
ATOM 3802 N N . VAL A 1 489 ? 28.514 19.617 119.360 1.00 38.81 525 VAL A N 1
ATOM 3803 C CA . VAL A 1 489 ? 27.890 20.293 118.196 1.00 39.32 525 VAL A CA 1
ATOM 3804 C C . VAL A 1 489 ? 28.289 19.728 116.805 1.00 39.60 525 VAL A C 1
ATOM 3805 O O . VAL A 1 489 ? 27.595 19.989 115.815 1.00 40.06 525 VAL A O 1
ATOM 3809 N N . ASN A 1 490 ? 29.372 18.958 116.721 1.00 39.77 526 ASN A N 1
ATOM 3810 C CA . ASN A 1 490 ? 29.766 18.340 115.439 1.00 39.85 526 ASN A CA 1
ATOM 3811 C C . ASN A 1 490 ? 29.767 16.793 115.515 1.00 40.12 526 ASN A C 1
ATOM 3812 O O . ASN A 1 490 ? 30.711 16.187 116.036 1.00 40.51 526 ASN A O 1
ATOM 3817 N N . GLY A 1 491 ? 28.711 16.179 114.972 1.00 40.84 527 GLY A N 1
ATOM 3818 C CA . GLY A 1 491 ? 28.505 14.715 114.972 1.00 41.03 527 GLY A CA 1
ATOM 3819 C C . GLY A 1 491 ? 29.467 13.873 114.126 1.00 41.42 527 GLY A C 1
ATOM 3820 O O . GLY A 1 491 ? 29.569 12.646 114.324 1.00 41.30 527 GLY A O 1
ATOM 3821 N N . ASN A 1 492 ? 30.184 14.522 113.198 1.00 41.51 528 ASN A N 1
ATOM 3822 C CA . ASN A 1 492 ? 31.163 13.838 112.351 1.00 41.43 528 ASN A CA 1
ATOM 3823 C C . ASN A 1 492 ? 32.545 13.742 112.978 1.00 40.99 528 ASN A C 1
ATOM 3824 O O . ASN A 1 492 ? 33.399 13.001 112.490 1.00 41.50 528 ASN A O 1
ATOM 3829 N N . LEU A 1 493 ? 32.738 14.457 114.085 1.00 40.49 529 LEU A N 1
ATOM 3830 C CA . LEU A 1 493 ? 34.033 14.572 114.746 1.00 39.83 529 LEU A CA 1
ATOM 3831 C C . LEU A 1 493 ? 34.140 13.416 115.750 1.00 39.20 529 LEU A C 1
ATOM 3832 O O . LEU A 1 493 ? 33.135 13.032 116.327 1.00 39.42 529 LEU A O 1
ATOM 3837 N N . GLN A 1 494 ? 35.329 12.829 115.919 1.00 38.85 530 GLN A N 1
ATOM 3838 C CA A GLN A 1 494 ? 35.587 11.680 116.815 0.50 38.36 530 GLN A CA 1
ATOM 3839 C CA B GLN A 1 494 ? 35.456 11.771 116.934 0.50 38.75 530 GLN A CA 1
ATOM 3840 C C . GLN A 1 494 ? 36.645 12.053 117.870 1.00 38.12 530 GLN A C 1
ATOM 3841 O O . GLN A 1 494 ? 37.588 12.793 117.548 1.00 37.37 530 GLN A O 1
ATOM 3852 N N . GLN A 1 495 ? 36.525 11.512 119.085 1.00 37.02 531 GLN A N 1
ATOM 3853 C CA . GLN A 1 495 ? 37.560 11.662 120.105 1.00 35.62 531 GLN A CA 1
ATOM 3854 C C . GLN A 1 495 ? 38.784 10.823 119.767 1.00 34.52 531 GLN A C 1
ATOM 3855 O O . GLN A 1 495 ? 38.693 9.811 119.104 1.00 32.14 531 GLN A O 1
ATOM 3861 N N . ASN A 1 496 ? 39.940 11.284 120.224 1.00 34.46 532 ASN A N 1
ATOM 3862 C CA . ASN A 1 496 ? 41.183 10.542 120.076 1.00 34.50 532 ASN A CA 1
ATOM 3863 C C . ASN A 1 496 ? 41.132 9.233 120.869 1.00 35.16 532 ASN A C 1
ATOM 3864 O O . ASN A 1 496 ? 40.489 9.135 121.941 1.00 34.12 532 ASN A O 1
ATOM 3869 N N . GLU A 1 497 ? 41.780 8.230 120.289 1.00 35.48 533 GLU A N 1
ATOM 3870 C CA . GLU A 1 497 ? 41.760 6.872 120.776 1.00 36.62 533 GLU A CA 1
ATOM 3871 C C . GLU A 1 497 ? 42.341 6.847 122.184 1.00 35.19 533 GLU A C 1
ATOM 3872 O O . GLU A 1 497 ? 43.385 7.502 122.464 1.00 34.67 533 GLU A O 1
ATOM 3878 N N . GLY A 1 498 ? 41.651 6.120 123.057 1.00 33.04 534 GLY A N 1
ATOM 3879 C CA . GLY A 1 498 ? 42.064 5.881 124.420 1.00 32.27 534 GLY A CA 1
ATOM 3880 C C . GLY A 1 498 ? 41.367 6.753 125.440 1.00 31.94 534 GLY A C 1
ATOM 3881 O O . GLY A 1 498 ? 41.460 6.471 126.640 1.00 31.76 534 GLY A O 1
ATOM 3882 N N . TYR A 1 499 ? 40.673 7.802 124.986 1.00 31.65 535 TYR A N 1
ATOM 3883 C CA . TYR A 1 499 ? 40.061 8.777 125.907 1.00 32.33 535 TYR A CA 1
ATOM 3884 C C . TYR A 1 499 ? 38.556 8.580 126.040 1.00 33.05 535 TYR A C 1
ATOM 3885 O O . TYR A 1 499 ? 37.917 8.076 125.132 1.00 34.27 535 TYR A O 1
#

Secondary structure (DSSP, 8-state):
-----SHHHHHHHHHHHHHTTT-----HHHHHHHHHHTTS---B----HHHHHHH----SS--HHHHHHHHH--HHHHHHHHHHHGGG--TTS-HHHHHHHHHHHHHHHHHH------B---TTS--SSPPBPPHHHHHHHHHHHHHHHGGGSPPTTSSTTS--HHHHHHHHH--TTHHHHHSS--HHHHHHHHHHHHHTT----S-TGGGGSTTTTT-HHHHTTBSS-B---------HHHHTTS-S--HHHHHHHHS-S-----B---HHHHHTS-BSSTTS--GGGBSSTT--EE-TT-BSS--S-STT-TTTBS-EE--S-SB-TTSPBPS-SSS--PPB--BHHHHH--HHHHHTT-SS-HHHHHHHHHHHHHHHHSSSSS---HHHHHTTTTHHHHHHHHHHHTTSS-HHHHHHHTT-SS-SSS--TTGGG-TT-----GGGGSPPPPHHHHHH-TT--PPTT-

CATH classification: 1.25.40.390 (+2 more: 1.25.40.10, 1.10.3780.10)

InterPro domains:
  IPR011990 Tetratricopeptide-like helical domain superfamily [G3DSA:1.25.40.10] (214-475)
  IPR011990 Tetratricopeptide-like helical domain superfamily [SSF48452] (19-535)
  IPR012944 RagB/SusD domain [PF07980] (373-535)

Nearest PDB structures (foldseek):
  3jys-assembly1_A  TM=1.002E+00  e=1.239E-83  Phocaeicola vulgatus ATCC 8482
  3ck7-assembly2_B  TM=8.638E-01  e=2.030E-31  Bacteroides thetaiotaomicron VPI-5482
  3ck9-assembly2_B  TM=8.771E-01  e=9.419E-31  unclassified
  3ck9-assembly1_A  TM=8.744E-01  e=8.079E-31  unclassified
  3ckc-assembly1_A  TM=8.641E-01  e=8.079E-31  Bacteroides thetaiotaomicron VPI-5482

B-factor: mean 32.08, std 5.6, range [20.18, 63.02]

Foldseek 3Di:
DDDDDAQVSLVVLLVVLLQQQQAPVVHQLLLLLCLLAQLFQFAWQDPPPLRLCSNAPDDLPDRVSLCVLVVSLVSQVSLQVSLVCLVVYDPPDPSLQSNLQSLLSNLVSLVSVLLQWDFDDHNVDDDLFGFTDGLQVSVVVSLVSLVVSLVSYADFPPDAAGCHNLNSLLSQLLCCLNCVRHVDRRLQSNLVSLVVNVVSQADAQLAQLQLQELCLVPDVSNSSWFRHWSFFAPVHQSLCLQQQLADDDCQVVCCQVFLARHHNLTDFHALVLQLLFAFPDSVDHDQVRTQQQLFAWADPQEDRHDAPDSHPQSNYYGIGGNSRGQQHPVSHGGPDNRRGNTIQGSTSLVSLLSLQSVLVPHPDDLVSNQVSLQVSRCSRRVHNPPGDHSVCCCPPNRVSSLSSCSSNCSSSSCNLSSCVSVPNSQAQPDATQNHNHDRRGGGHDPLSSHDWDNPVSCVSHVNYDTGPPD